Protein AF-A0A7K3M7K9-F1 (afdb_monomer_lite)

Organism: NCBI:txid2650750

Structure (mmCIF, N/CA/C/O backbone):
data_AF-A0A7K3M7K9-F1
#
_entry.id   AF-A0A7K3M7K9-F1
#
loop_
_atom_site.group_PDB
_atom_site.id
_atom_site.type_symbol
_atom_site.label_atom_id
_atom_site.label_alt_id
_atom_site.label_comp_id
_atom_site.label_asym_id
_atom_site.label_entity_id
_atom_site.label_seq_id
_atom_site.pdbx_PDB_ins_code
_atom_site.Cartn_x
_atom_site.Cartn_y
_atom_site.Cartn_z
_atom_site.occupancy
_atom_site.B_iso_or_equiv
_atom_site.auth_seq_id
_atom_site.auth_comp_id
_atom_site.auth_asym_id
_atom_site.auth_atom_id
_atom_site.pdbx_PDB_model_num
ATOM 1 N N . MET A 1 1 ? -50.059 60.695 2.319 1.00 33.22 1 MET A N 1
ATOM 2 C CA . MET A 1 1 ? -50.051 61.618 1.165 1.00 33.22 1 MET A CA 1
ATOM 3 C C . MET A 1 1 ? -48.778 62.444 1.225 1.00 33.22 1 MET A C 1
ATOM 5 O O . MET A 1 1 ? -48.602 63.092 2.243 1.00 33.22 1 MET A O 1
ATOM 9 N N . GLY A 1 2 ? -47.958 62.393 0.164 1.00 31.19 2 GLY A N 1
ATOM 10 C CA . GLY A 1 2 ? -46.816 63.287 -0.133 1.00 31.19 2 GLY A CA 1
ATOM 11 C C . GLY A 1 2 ? -45.607 63.108 0.792 1.00 31.19 2 GLY A C 1
ATOM 12 O O . GLY A 1 2 ? -45.759 63.182 1.998 1.00 31.19 2 GLY A O 1
ATOM 13 N N . GLY A 1 3 ? -44.385 62.816 0.348 1.00 27.78 3 GLY A N 1
ATOM 14 C CA . GLY A 1 3 ? -43.621 63.329 -0.803 1.00 27.78 3 GLY A CA 1
ATOM 15 C C . GLY A 1 3 ? -42.294 63.850 -0.210 1.00 27.78 3 GLY A C 1
ATOM 16 O O . GLY A 1 3 ? -42.313 64.384 0.889 1.00 27.78 3 GLY A O 1
ATOM 17 N N . GLY A 1 4 ? -41.100 63.711 -0.772 1.00 26.94 4 GLY A N 1
ATOM 18 C CA . GLY A 1 4 ? -40.644 63.202 -2.050 1.00 26.94 4 GLY A CA 1
ATOM 19 C C . GLY A 1 4 ? -39.125 62.971 -1.980 1.00 26.94 4 GLY A C 1
ATOM 20 O O . GLY A 1 4 ? -38.441 63.438 -1.068 1.00 26.94 4 GLY A O 1
ATOM 21 N N . GLU A 1 5 ? -38.642 62.203 -2.947 1.00 30.62 5 GLU A N 1
ATOM 22 C CA . GLU A 1 5 ? -37.258 61.787 -3.161 1.00 30.62 5 GLU A CA 1
ATOM 23 C C . GLU A 1 5 ? -36.366 62.904 -3.720 1.00 30.62 5 GLU A C 1
ATOM 25 O O . GLU A 1 5 ? -36.845 63.809 -4.403 1.00 30.62 5 GLU A O 1
ATOM 30 N N . SER A 1 6 ? -35.048 62.750 -3.539 1.00 31.03 6 SER A N 1
ATOM 31 C CA . SER A 1 6 ? -33.987 63.015 -4.536 1.00 31.03 6 SER A CA 1
ATOM 32 C C . SER A 1 6 ? -32.632 62.997 -3.817 1.00 31.03 6 SER A C 1
ATOM 34 O O . SER A 1 6 ? -32.504 63.628 -2.778 1.00 31.03 6 SER A O 1
ATOM 36 N N . ARG A 1 7 ? -31.526 62.408 -4.275 1.00 28.69 7 ARG A N 1
ATOM 37 C CA . ARG A 1 7 ? -31.098 61.625 -5.449 1.00 28.69 7 ARG A CA 1
ATOM 38 C C . ARG A 1 7 ? -29.663 61.213 -5.091 1.00 28.69 7 ARG A C 1
ATOM 40 O O . ARG A 1 7 ? -28.932 62.081 -4.636 1.00 28.69 7 ARG A O 1
ATOM 47 N N . PHE A 1 8 ? -29.201 60.009 -5.420 1.00 26.95 8 PHE A N 1
ATOM 48 C CA . PHE A 1 8 ? -27.857 59.866 -5.997 1.00 26.95 8 PHE A CA 1
ATOM 49 C C . PHE A 1 8 ? -27.807 58.658 -6.941 1.00 26.95 8 PHE A C 1
ATOM 51 O O . PHE A 1 8 ? -28.402 57.616 -6.696 1.00 26.95 8 PHE A O 1
ATOM 58 N N . ARG A 1 9 ? -27.186 58.922 -8.091 1.00 28.72 9 ARG A N 1
ATOM 59 C CA . ARG A 1 9 ? -27.244 58.233 -9.386 1.00 28.72 9 ARG A CA 1
ATOM 60 C C . ARG A 1 9 ? -26.757 56.782 -9.371 1.00 28.72 9 ARG A C 1
ATOM 62 O O . ARG A 1 9 ? -25.693 56.497 -8.835 1.00 28.72 9 ARG A O 1
ATOM 69 N 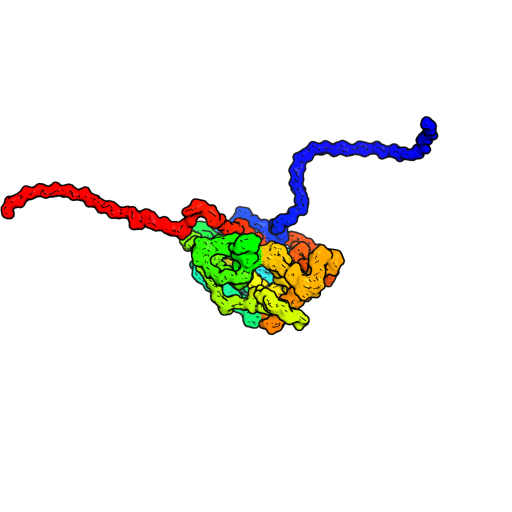N . GLY A 1 10 ? -27.462 55.938 -10.124 1.00 23.67 10 GLY A N 1
ATOM 70 C CA . GLY A 1 10 ? -26.898 54.742 -10.741 1.00 23.67 10 GLY A CA 1
ATOM 71 C C . GLY A 1 10 ? -26.361 55.027 -12.149 1.00 23.67 10 GLY A C 1
ATOM 72 O O . GLY A 1 10 ? -26.812 55.955 -12.822 1.00 23.67 10 GLY A O 1
ATOM 73 N N . PHE A 1 11 ? -25.428 54.187 -12.587 1.00 25.59 11 PHE A N 1
ATOM 74 C CA . PHE A 1 11 ? -25.178 53.881 -13.991 1.00 25.59 11 PHE A CA 1
ATOM 75 C C . PHE A 1 11 ? -25.270 52.360 -14.135 1.00 25.59 11 PHE A C 1
ATOM 77 O O . PHE A 1 11 ? -24.523 51.625 -13.494 1.00 25.59 11 PHE A O 1
ATOM 84 N N . TYR A 1 12 ? -26.233 51.914 -14.937 1.00 26.95 12 TYR A N 1
ATOM 85 C CA . TYR A 1 12 ? -26.331 50.556 -15.459 1.00 26.95 12 TYR A CA 1
ATOM 86 C C . TYR A 1 12 ? -25.463 50.450 -16.717 1.00 26.95 12 TYR A C 1
ATOM 88 O O . TYR A 1 12 ? -25.502 51.347 -17.560 1.00 26.95 12 TYR A O 1
ATOM 96 N N . SER A 1 13 ? -24.777 49.323 -16.892 1.00 28.20 13 SER A N 1
ATOM 97 C CA . SER A 1 13 ? -24.526 48.773 -18.224 1.00 28.20 13 SER A CA 1
ATOM 98 C C . SER A 1 13 ? -24.641 47.252 -18.188 1.00 28.20 13 SER A C 1
ATOM 100 O O . SER A 1 13 ? -23.928 46.582 -17.444 1.00 28.20 13 SER A O 1
ATOM 102 N N . ASP A 1 14 ? -25.588 46.779 -18.991 1.00 29.61 14 ASP A N 1
ATOM 103 C CA . ASP A 1 14 ? -25.846 45.432 -19.490 1.00 29.61 14 ASP A CA 1
ATOM 104 C C . ASP A 1 14 ? -24.739 44.378 -19.367 1.00 29.61 14 ASP A C 1
ATOM 106 O O . ASP A 1 14 ? -23.601 44.572 -19.791 1.00 29.61 14 ASP A O 1
ATOM 110 N N . SER A 1 15 ? -25.151 43.175 -18.963 1.00 26.31 15 SER A N 1
ATOM 111 C CA . SER A 1 15 ? -24.626 41.927 -19.524 1.00 26.31 15 SER A CA 1
ATOM 112 C C . SER A 1 15 ? -25.684 40.833 -19.410 1.00 26.31 15 SER A C 1
ATOM 114 O O . SER A 1 15 ? -25.839 40.162 -18.391 1.00 26.3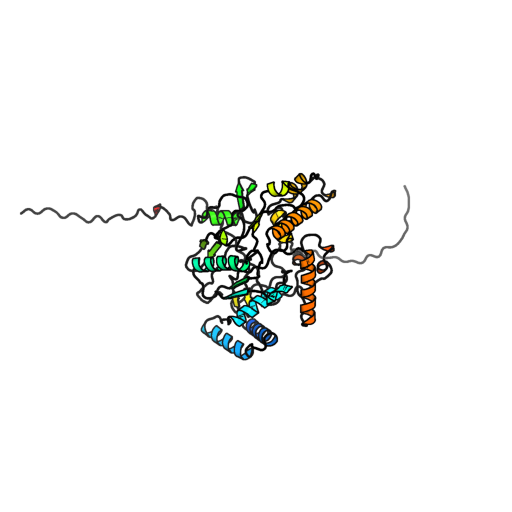1 15 SER A O 1
ATOM 116 N N . THR A 1 16 ? -26.440 40.678 -20.491 1.00 28.81 16 THR A N 1
ATOM 117 C CA . THR A 1 16 ? -27.324 39.551 -20.777 1.00 28.81 16 THR A CA 1
ATOM 118 C C . THR A 1 16 ? -26.489 38.287 -21.001 1.00 28.81 16 THR A C 1
ATOM 120 O O . THR A 1 16 ? -25.979 38.038 -22.091 1.00 28.81 16 THR A O 1
ATOM 123 N N . PHE A 1 17 ? -26.358 37.443 -19.975 1.00 26.19 17 PHE A N 1
ATOM 124 C CA . PHE A 1 17 ? -25.864 36.080 -20.169 1.00 26.19 17 PHE A CA 1
ATOM 125 C C . PHE A 1 17 ? -27.005 35.180 -20.639 1.00 26.19 17 PHE A C 1
ATOM 127 O O . PHE A 1 17 ? -27.919 34.823 -19.898 1.00 26.19 17 PHE A O 1
ATOM 134 N N . THR A 1 18 ? -26.929 34.831 -21.918 1.00 26.50 18 THR A N 1
ATOM 135 C CA . THR A 1 18 ? -27.757 33.820 -22.571 1.00 26.50 18 THR A CA 1
ATOM 136 C C . THR A 1 18 ? -27.568 32.481 -21.855 1.00 26.50 18 THR A C 1
ATOM 138 O O . THR A 1 18 ? -26.456 31.954 -21.797 1.00 26.50 18 THR A O 1
ATOM 141 N N . VAL A 1 19 ? -28.653 31.914 -21.323 1.00 30.31 19 VAL A N 1
ATOM 142 C CA . VAL A 1 19 ? -28.679 30.565 -20.742 1.00 30.31 19 VAL A CA 1
ATOM 143 C C . VAL A 1 19 ? -28.539 29.554 -21.879 1.00 30.31 19 VAL A C 1
ATOM 145 O O . VAL A 1 19 ? -29.519 29.108 -22.472 1.00 30.31 19 VAL A O 1
ATOM 148 N N . ARG A 1 20 ? -27.297 29.199 -22.210 1.00 26.44 20 ARG A N 1
ATOM 149 C CA . ARG A 1 20 ? -26.997 27.988 -22.972 1.00 26.44 20 ARG A CA 1
ATOM 150 C C . ARG A 1 20 ? -26.819 26.874 -21.950 1.00 26.44 20 ARG A C 1
ATOM 152 O O . ARG A 1 20 ? -25.911 26.933 -21.126 1.00 26.44 20 ARG A O 1
ATOM 159 N N . ALA A 1 21 ? -27.718 25.896 -21.974 1.00 33.41 21 ALA A N 1
ATOM 160 C CA . ALA A 1 21 ? -27.647 24.702 -21.146 1.00 33.41 21 ALA A CA 1
ATOM 161 C C . ALA A 1 21 ? -26.372 23.905 -21.477 1.00 33.41 21 ALA A C 1
ATOM 163 O O . ALA A 1 21 ? -26.372 23.026 -22.334 1.00 33.41 21 ALA A O 1
ATOM 164 N N . LEU A 1 22 ? -25.273 24.237 -20.805 1.00 28.69 22 LEU A N 1
ATOM 165 C CA . LEU A 1 22 ? -24.123 23.362 -20.646 1.00 28.69 22 LEU A CA 1
ATOM 166 C C . LEU A 1 22 ? -24.414 22.503 -19.418 1.00 28.69 22 LEU A C 1
ATOM 168 O O . LEU A 1 22 ? -24.545 23.013 -18.303 1.00 28.69 22 LEU A O 1
ATOM 172 N N . ARG A 1 23 ? -24.570 21.193 -19.635 1.00 28.64 23 ARG A N 1
ATOM 173 C CA . ARG A 1 23 ? -24.476 20.213 -18.552 1.00 28.64 23 ARG A CA 1
ATOM 174 C C . ARG A 1 23 ? -23.175 20.498 -17.797 1.00 28.64 23 ARG A C 1
ATOM 176 O O . ARG A 1 23 ? -22.108 20.535 -18.399 1.00 28.64 23 ARG A O 1
ATOM 183 N N . ARG A 1 24 ? -23.317 20.765 -16.499 1.00 34.78 24 ARG A N 1
ATOM 184 C CA . ARG A 1 24 ? -22.232 20.988 -15.543 1.00 34.78 24 ARG A CA 1
ATOM 185 C C . ARG A 1 24 ? -21.236 19.830 -15.593 1.00 34.78 24 ARG A C 1
ATOM 187 O O . ARG A 1 24 ? -21.615 18.713 -15.258 1.00 34.78 24 ARG A O 1
ATOM 194 N N . GLU A 1 25 ? -19.975 20.129 -15.862 1.00 31.09 25 GLU A N 1
ATOM 195 C CA . GLU A 1 25 ? -18.867 19.421 -15.224 1.00 31.09 25 GLU A CA 1
ATOM 196 C C . GLU A 1 25 ? -18.316 20.359 -14.150 1.00 31.09 25 GLU A C 1
ATOM 198 O O . GLU A 1 25 ? -17.758 21.418 -14.435 1.00 31.09 25 GLU A O 1
ATOM 203 N N . SER A 1 26 ? -18.591 20.026 -12.889 1.00 28.91 26 SER A N 1
ATOM 204 C CA . SER A 1 26 ? -17.973 20.694 -11.746 1.00 28.91 26 SER A CA 1
ATOM 205 C C . SER A 1 26 ? -16.488 20.303 -11.699 1.00 28.91 26 SER A C 1
ATOM 207 O O . SER A 1 26 ? -16.198 19.112 -11.759 1.00 28.91 26 SER A O 1
ATOM 209 N N . PRO A 1 27 ? -15.537 21.237 -11.509 1.00 29.33 27 PRO A N 1
ATOM 210 C CA . PRO A 1 27 ? -14.103 20.912 -11.442 1.00 29.33 27 PRO A CA 1
ATOM 211 C C . PRO A 1 27 ? -13.691 20.163 -10.155 1.00 29.33 27 PRO A C 1
ATOM 213 O O . PRO A 1 27 ? -12.550 19.715 -10.012 1.00 29.33 27 PRO A O 1
ATOM 216 N N . VAL A 1 28 ? -14.627 19.973 -9.223 1.00 27.98 28 VAL A N 1
ATOM 217 C CA . VAL A 1 28 ? -14.434 19.218 -7.984 1.00 27.98 28 VAL A CA 1
ATOM 218 C C . VAL A 1 28 ? -15.341 17.993 -8.025 1.00 27.98 28 VAL A C 1
ATOM 220 O O . VAL A 1 28 ? -16.548 18.097 -7.814 1.00 27.98 28 VAL A O 1
ATOM 223 N N . THR A 1 29 ? -14.756 16.837 -8.323 1.00 30.33 29 THR A N 1
ATOM 224 C CA . THR A 1 29 ? -15.387 15.536 -8.103 1.00 30.33 29 THR A CA 1
ATOM 225 C C . THR A 1 29 ? -14.831 14.997 -6.790 1.00 30.33 29 THR A C 1
ATOM 227 O O . THR A 1 29 ? -13.642 14.724 -6.657 1.00 30.33 29 THR A O 1
ATOM 230 N N . THR A 1 30 ? -15.687 14.901 -5.778 1.00 32.59 30 THR A N 1
ATOM 231 C CA . THR A 1 30 ? -15.420 14.217 -4.503 1.00 32.59 30 THR A CA 1
ATOM 232 C C . THR A 1 30 ? -15.566 12.696 -4.639 1.00 32.59 30 THR A C 1
ATOM 234 O O . THR A 1 30 ? -15.807 12.013 -3.654 1.00 32.59 30 THR A O 1
ATOM 237 N N . ASP A 1 31 ? -15.473 12.149 -5.853 1.00 37.44 31 ASP A N 1
ATOM 238 C CA . ASP A 1 31 ? -15.722 10.732 -6.134 1.00 37.44 31 ASP A CA 1
ATOM 239 C C . ASP A 1 31 ? -14.506 9.832 -5.872 1.00 37.44 31 ASP A C 1
ATOM 241 O O . ASP A 1 31 ? -14.597 8.621 -6.052 1.00 37.44 31 ASP A O 1
ATOM 245 N N . GLY A 1 32 ? -13.362 10.393 -5.457 1.00 38.69 32 GLY A N 1
ATOM 246 C CA . GLY A 1 32 ? -12.169 9.615 -5.106 1.00 38.69 32 GLY A CA 1
ATOM 247 C C . GLY A 1 32 ? -11.562 8.831 -6.276 1.00 38.69 32 GLY A C 1
ATOM 248 O O . GLY A 1 32 ? -10.620 8.059 -6.080 1.00 38.69 32 GLY A O 1
ATOM 249 N N . ARG A 1 33 ? -12.048 9.029 -7.508 1.00 44.28 33 ARG A N 1
ATOM 250 C CA . ARG A 1 33 ? -11.555 8.321 -8.688 1.00 44.28 33 ARG A CA 1
ATOM 251 C C . ARG A 1 33 ? -10.265 8.988 -9.181 1.00 44.28 33 ARG A C 1
ATOM 253 O O . ARG A 1 33 ? -10.260 9.925 -9.966 1.00 44.28 33 ARG A O 1
ATOM 260 N N . GLN A 1 34 ? -9.149 8.471 -8.667 1.00 53.44 34 GLN A N 1
ATOM 261 C CA . GLN A 1 34 ? -7.862 8.348 -9.369 1.00 53.44 34 GLN A CA 1
ATOM 262 C C . GLN A 1 34 ? -7.105 9.624 -9.812 1.00 53.44 34 GLN A C 1
ATOM 264 O O . GLN A 1 34 ? -6.202 9.514 -10.636 1.00 53.44 34 GLN A O 1
ATOM 269 N N . ARG A 1 35 ? -7.350 10.821 -9.246 1.00 55.44 35 ARG A N 1
ATOM 270 C CA . ARG A 1 35 ? -6.376 11.942 -9.391 1.00 55.44 35 ARG A CA 1
ATOM 271 C C . ARG A 1 35 ? -4.991 11.511 -8.874 1.00 55.44 35 ARG A C 1
ATOM 273 O O . ARG A 1 35 ? -4.917 10.556 -8.117 1.00 55.44 35 ARG A O 1
ATOM 280 N N . GLY A 1 36 ? -3.885 12.112 -9.299 1.00 62.81 36 GLY A N 1
ATOM 281 C CA . GLY A 1 36 ? -2.571 11.778 -8.718 1.00 62.81 36 GLY A CA 1
ATOM 282 C C . GLY A 1 36 ? -2.023 10.362 -9.001 1.00 62.81 36 GLY A C 1
ATOM 283 O O . GLY A 1 36 ? -1.044 9.961 -8.368 1.00 62.81 36 GLY A O 1
ATOM 284 N N . LEU A 1 37 ? -2.606 9.611 -9.943 1.00 76.50 37 LEU A N 1
ATOM 285 C CA . LEU A 1 37 ? -2.066 8.353 -10.473 1.00 76.50 37 LEU A CA 1
ATOM 286 C C . LEU A 1 37 ? -1.952 8.430 -12.006 1.00 76.50 37 LEU A C 1
ATOM 288 O O . LEU A 1 37 ? -2.839 9.022 -12.624 1.00 76.50 37 LEU A O 1
ATOM 292 N N . PRO A 1 38 ? -0.901 7.857 -12.634 1.00 77.75 38 PRO A N 1
ATOM 293 C CA . PRO A 1 38 ? -0.735 7.865 -14.088 1.00 77.75 38 PRO A CA 1
ATOM 294 C C . PRO A 1 38 ? -1.953 7.290 -14.813 1.00 77.75 38 PRO A C 1
ATOM 296 O O . PRO A 1 38 ? -2.536 6.301 -14.370 1.00 77.75 38 PRO A O 1
ATOM 299 N N . VAL A 1 39 ? -2.314 7.889 -15.948 1.00 77.69 39 VAL A N 1
ATOM 300 C CA . VAL A 1 39 ? -3.408 7.387 -16.788 1.00 77.69 39 VAL A CA 1
ATOM 301 C C . VAL A 1 39 ? -3.049 5.977 -17.279 1.00 77.69 39 VAL A C 1
ATOM 303 O O . VAL A 1 39 ? -1.901 5.757 -17.681 1.00 77.69 39 VAL A O 1
ATOM 306 N N . PRO A 1 40 ? -3.984 5.007 -17.233 1.00 75.94 40 PRO A N 1
ATOM 307 C CA . PRO A 1 40 ? -3.761 3.700 -17.832 1.00 75.94 40 PRO A CA 1
ATOM 308 C C . PRO A 1 40 ? -3.353 3.837 -19.307 1.00 75.94 40 PRO A C 1
ATOM 310 O O . PRO A 1 40 ? -3.908 4.675 -20.013 1.00 75.94 40 PRO A O 1
ATOM 313 N N . PRO A 1 41 ? -2.387 3.043 -19.783 1.00 76.38 41 PRO A N 1
ATOM 314 C CA . PRO A 1 41 ? -1.873 3.178 -21.138 1.00 76.38 41 PRO A CA 1
ATOM 315 C C . PRO A 1 41 ? -2.891 2.700 -22.181 1.00 76.38 41 PRO A C 1
ATOM 317 O O . PRO A 1 41 ? -3.576 1.698 -21.970 1.00 76.38 41 PRO A O 1
ATOM 320 N N . ASP A 1 42 ? -2.914 3.359 -23.341 1.00 72.50 42 ASP A N 1
ATOM 321 C CA . ASP A 1 42 ? -3.745 2.949 -24.484 1.00 72.50 42 ASP A CA 1
ATOM 322 C C . ASP A 1 42 ? -3.206 1.687 -25.179 1.00 72.50 42 ASP A C 1
ATOM 324 O O . ASP A 1 42 ? -3.949 0.961 -25.841 1.00 72.50 42 ASP A O 1
ATOM 328 N N . GLN A 1 43 ? -1.901 1.420 -25.037 1.00 79.81 43 GLN A N 1
ATOM 329 C CA . GLN A 1 43 ? -1.210 0.297 -25.669 1.00 79.81 43 GLN A CA 1
ATOM 330 C C . GLN A 1 43 ? -0.545 -0.621 -24.627 1.00 79.81 43 GLN A C 1
ATOM 332 O O . GLN A 1 43 ? 0.001 -0.134 -23.633 1.00 79.81 43 GLN A O 1
ATOM 337 N N . PRO A 1 44 ? -0.520 -1.952 -24.853 1.00 82.81 44 PRO A N 1
ATOM 338 C CA . PRO A 1 44 ? 0.157 -2.895 -23.958 1.00 82.81 44 PRO A CA 1
ATOM 339 C C . PRO A 1 44 ? 1.667 -2.651 -23.810 1.00 82.81 44 PRO A C 1
ATOM 341 O O . PRO A 1 44 ? 2.233 -2.942 -22.756 1.00 82.81 44 PRO A O 1
ATOM 344 N N . VAL A 1 45 ? 2.305 -2.139 -24.869 1.00 92.75 45 VAL A N 1
ATOM 345 C CA . VAL A 1 45 ? 3.733 -1.804 -24.944 1.00 92.75 45 VAL A CA 1
ATOM 346 C C . VAL A 1 45 ? 3.877 -0.418 -25.564 1.00 92.75 45 VAL A C 1
ATOM 348 O O . VAL A 1 45 ? 3.232 -0.140 -26.569 1.00 92.75 45 VAL A O 1
ATOM 351 N N . ASP A 1 46 ? 4.738 0.420 -24.989 1.00 95.38 46 ASP A N 1
ATOM 352 C CA . ASP A 1 46 ? 5.071 1.757 -25.495 1.00 95.38 46 ASP A CA 1
ATOM 353 C C . ASP A 1 46 ? 6.596 1.894 -25.651 1.00 95.38 46 ASP A C 1
ATOM 355 O O . ASP A 1 46 ? 7.344 1.821 -24.674 1.00 95.38 46 ASP A O 1
ATOM 359 N N . LEU A 1 47 ? 7.069 2.025 -26.893 1.00 96.25 47 LEU A N 1
ATOM 360 C CA . LEU A 1 47 ? 8.502 2.086 -27.197 1.00 96.25 47 LEU A CA 1
ATOM 361 C C . LEU A 1 47 ? 9.110 3.474 -26.953 1.00 96.25 47 LEU A C 1
ATOM 363 O O . LEU A 1 47 ? 10.308 3.546 -26.673 1.00 96.25 47 LEU A O 1
ATOM 367 N N . ASP A 1 48 ? 8.308 4.540 -26.982 1.00 95.69 48 ASP A N 1
ATOM 368 C CA . ASP A 1 48 ? 8.769 5.892 -26.647 1.00 95.69 48 ASP A CA 1
ATOM 369 C C . ASP A 1 48 ? 9.003 5.987 -25.130 1.00 95.69 48 ASP A C 1
ATOM 371 O O . ASP A 1 48 ? 10.013 6.523 -24.662 1.00 95.69 48 ASP A O 1
ATOM 375 N N . GLU A 1 49 ? 8.127 5.361 -24.336 1.00 96.44 49 GLU A N 1
ATOM 376 C CA . GLU A 1 49 ? 8.351 5.203 -22.896 1.00 96.44 49 GLU A CA 1
ATOM 377 C C . GLU A 1 49 ? 9.570 4.316 -22.597 1.00 96.44 49 GLU A C 1
ATOM 379 O O . GLU A 1 49 ? 10.321 4.594 -21.657 1.00 96.44 49 GLU A O 1
ATOM 384 N N . ALA A 1 50 ? 9.800 3.264 -23.391 1.00 97.75 50 ALA A N 1
ATOM 385 C CA . ALA A 1 50 ? 10.992 2.429 -23.258 1.00 97.75 50 ALA A CA 1
ATOM 386 C C . ALA A 1 50 ? 12.277 3.241 -23.496 1.00 97.75 50 ALA A C 1
ATOM 388 O O . ALA A 1 50 ? 13.225 3.130 -22.715 1.00 97.75 50 ALA A O 1
ATOM 389 N N . GLU A 1 51 ? 12.302 4.094 -24.525 1.00 98.06 51 GLU A N 1
ATOM 390 C CA . GLU A 1 51 ? 13.420 5.004 -24.790 1.00 98.06 51 GLU A CA 1
ATOM 391 C C . GLU A 1 51 ? 13.679 5.935 -23.600 1.00 98.06 51 GLU A C 1
ATOM 393 O O . GLU A 1 51 ? 14.797 5.964 -23.072 1.00 98.06 51 GLU A O 1
ATOM 398 N N . ALA A 1 52 ? 12.643 6.638 -23.131 1.00 97.88 52 ALA A N 1
ATOM 399 C CA . ALA A 1 52 ? 12.747 7.551 -21.995 1.00 97.88 52 ALA A CA 1
ATOM 400 C C . ALA A 1 52 ? 13.242 6.832 -20.727 1.00 97.88 52 ALA A C 1
ATOM 402 O O . ALA A 1 52 ? 14.095 7.345 -19.998 1.00 97.88 52 ALA A O 1
ATOM 403 N N . PHE A 1 53 ? 12.760 5.612 -20.482 1.00 98.44 53 PHE A N 1
ATOM 404 C CA . PHE A 1 53 ? 13.187 4.788 -19.357 1.00 98.44 53 PHE A CA 1
ATOM 405 C C . PHE A 1 53 ? 14.661 4.371 -19.449 1.00 98.44 53 PHE A C 1
ATOM 407 O O . PHE A 1 53 ? 15.388 4.471 -18.456 1.00 98.44 53 PHE A O 1
ATOM 414 N N . PHE A 1 54 ? 15.132 3.921 -20.616 1.00 98.50 54 PHE A N 1
ATOM 415 C CA . PHE A 1 54 ? 16.534 3.532 -20.780 1.00 98.50 54 PHE A CA 1
ATOM 416 C C . PHE A 1 54 ? 17.474 4.734 -20.663 1.00 98.50 54 PHE A C 1
ATOM 418 O O . PHE A 1 54 ? 18.524 4.611 -20.030 1.00 98.50 54 PHE A O 1
ATOM 425 N N . GLN A 1 55 ? 17.089 5.899 -21.191 1.00 98.12 55 GLN A N 1
ATOM 426 C CA . GLN A 1 55 ? 17.841 7.144 -21.009 1.00 98.12 55 GLN A CA 1
ATOM 427 C C . GLN A 1 55 ? 17.899 7.558 -19.532 1.00 98.12 55 GLN A C 1
ATOM 429 O O . GLN A 1 55 ? 18.979 7.860 -19.023 1.00 98.12 55 GLN A O 1
ATOM 434 N N . LEU A 1 56 ? 16.767 7.503 -18.818 1.00 97.69 56 LEU A N 1
ATOM 435 C CA . LEU A 1 56 ? 16.711 7.776 -17.380 1.00 97.69 56 LEU A CA 1
ATOM 436 C C . LEU A 1 56 ? 17.641 6.843 -16.597 1.00 97.69 56 LEU A C 1
ATOM 438 O O . LEU A 1 56 ? 18.392 7.294 -15.730 1.00 97.69 56 LEU A O 1
ATOM 442 N N . ARG A 1 57 ? 17.619 5.544 -16.911 1.00 97.81 57 ARG A N 1
ATOM 443 C CA . ARG A 1 57 ? 18.502 4.570 -16.269 1.00 97.81 57 ARG A CA 1
ATOM 444 C C . ARG A 1 57 ? 19.970 4.878 -16.555 1.00 97.81 57 ARG A C 1
ATOM 446 O O . ARG A 1 57 ? 20.748 4.910 -15.612 1.00 97.81 57 ARG A O 1
ATOM 453 N N . ALA A 1 58 ? 20.344 5.142 -17.805 1.00 97.38 58 ALA A N 1
ATOM 454 C CA . ALA A 1 58 ? 21.723 5.479 -18.167 1.00 97.38 58 ALA A CA 1
ATOM 455 C C . ALA A 1 58 ? 22.230 6.756 -17.472 1.00 97.38 58 ALA A C 1
ATOM 457 O O . ALA A 1 58 ? 23.405 6.844 -17.121 1.00 97.38 58 ALA A O 1
ATOM 458 N N . ALA A 1 59 ? 21.344 7.725 -17.221 1.00 96.69 59 ALA A N 1
ATOM 459 C CA . ALA A 1 59 ? 21.682 8.945 -16.494 1.00 96.69 59 ALA A CA 1
ATOM 460 C C . ALA A 1 59 ? 21.901 8.724 -14.983 1.00 96.69 59 ALA A C 1
ATOM 462 O O . ALA A 1 59 ? 22.698 9.435 -14.370 1.00 96.69 59 ALA A O 1
ATOM 463 N N . GLU A 1 60 ? 21.199 7.765 -14.365 1.00 95.25 60 GLU A N 1
ATOM 464 C CA . GLU A 1 60 ? 21.262 7.508 -12.915 1.00 95.25 60 GLU A CA 1
ATOM 465 C C . GLU A 1 60 ? 22.135 6.294 -12.522 1.00 95.25 60 GLU A C 1
ATOM 467 O O . GLU A 1 60 ? 22.523 6.175 -11.357 1.00 95.25 60 GLU A O 1
ATOM 472 N N . ASP A 1 61 ? 22.463 5.411 -13.468 1.00 93.56 61 ASP A N 1
ATOM 473 C CA . ASP A 1 61 ? 23.266 4.196 -13.291 1.00 93.56 61 ASP A CA 1
ATOM 474 C C . ASP A 1 61 ? 24.379 4.134 -14.358 1.00 93.56 61 ASP A C 1
ATOM 476 O O . ASP A 1 61 ? 24.140 3.665 -15.472 1.00 93.56 61 ASP A O 1
ATOM 480 N N . PRO A 1 62 ? 25.621 4.545 -14.027 1.00 90.25 62 PRO A N 1
ATOM 481 C CA . PRO A 1 62 ? 26.752 4.513 -14.960 1.00 90.25 62 PRO A CA 1
ATOM 482 C C . PRO A 1 62 ? 27.134 3.113 -15.462 1.00 90.25 62 PRO A C 1
ATOM 484 O O . PRO A 1 62 ? 27.926 3.000 -16.393 1.00 90.25 62 PRO A O 1
ATOM 487 N N . SER A 1 63 ? 26.629 2.047 -14.829 1.00 92.75 63 SER A N 1
ATOM 488 C CA . SER A 1 63 ? 26.837 0.668 -15.282 1.00 92.75 63 SER A CA 1
ATOM 489 C C . SER A 1 63 ? 25.807 0.214 -16.322 1.00 92.75 63 SER A C 1
ATOM 491 O O . SER A 1 63 ? 25.926 -0.884 -16.874 1.00 92.75 63 SER A O 1
ATOM 493 N N . ALA A 1 64 ? 24.785 1.031 -16.592 1.00 94.88 64 ALA A N 1
ATOM 494 C CA . ALA A 1 64 ? 23.768 0.718 -17.576 1.00 94.88 64 ALA A CA 1
ATOM 495 C C . ALA A 1 64 ? 24.350 0.720 -19.005 1.00 94.88 64 ALA A C 1
ATOM 497 O O . ALA A 1 64 ? 25.243 1.510 -19.317 1.00 94.88 64 ALA A O 1
ATOM 498 N N . PRO A 1 65 ? 23.841 -0.150 -19.898 1.00 94.25 65 PRO A N 1
ATOM 499 C CA . PRO A 1 65 ? 24.189 -0.105 -21.313 1.00 94.25 65 PRO A CA 1
ATOM 500 C C . PRO A 1 65 ? 23.814 1.233 -21.959 1.00 94.25 65 PRO A C 1
ATOM 502 O O . PRO A 1 65 ? 22.939 1.945 -21.466 1.00 94.25 65 PRO A O 1
ATOM 505 N N . ASP A 1 66 ? 24.409 1.509 -23.122 1.00 97.31 66 ASP A N 1
ATOM 506 C CA . ASP A 1 66 ? 23.975 2.612 -23.981 1.00 97.31 66 ASP A CA 1
ATOM 507 C C . ASP A 1 66 ? 22.455 2.517 -24.260 1.00 97.31 66 ASP A C 1
ATOM 509 O O . ASP A 1 66 ? 21.979 1.461 -24.708 1.00 97.31 66 ASP A O 1
ATOM 513 N N . PRO A 1 67 ? 21.678 3.585 -23.988 1.00 97.69 67 PRO A N 1
ATOM 514 C CA . PRO A 1 67 ? 20.221 3.527 -24.032 1.00 97.69 67 PRO A CA 1
ATOM 515 C C . PRO A 1 67 ? 19.682 3.235 -25.435 1.00 97.69 67 PRO A C 1
ATOM 517 O O . PRO A 1 67 ? 18.720 2.480 -25.566 1.00 97.69 67 PRO A O 1
ATOM 520 N N . PHE A 1 68 ? 20.326 3.742 -26.490 1.00 97.62 68 PHE A N 1
ATOM 521 C CA . PHE A 1 68 ? 19.893 3.520 -27.874 1.00 97.62 68 PHE A CA 1
ATOM 522 C C . PHE A 1 68 ? 20.166 2.088 -28.338 1.00 97.62 68 PHE A C 1
ATOM 524 O O . PHE A 1 68 ? 19.332 1.462 -28.995 1.00 97.62 68 PHE A O 1
ATOM 531 N N . THR A 1 69 ? 21.302 1.521 -27.934 1.00 97.88 69 THR A N 1
ATOM 532 C CA . THR A 1 69 ? 21.622 0.109 -28.160 1.00 97.88 69 THR A CA 1
ATOM 533 C C . THR A 1 69 ? 20.611 -0.796 -27.457 1.00 97.88 69 THR A C 1
ATOM 5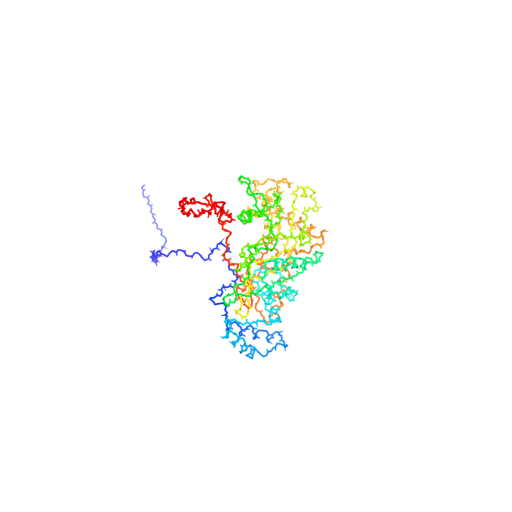35 O O . THR A 1 69 ? 20.127 -1.772 -28.045 1.00 97.88 69 THR A O 1
ATOM 538 N N . ARG A 1 70 ? 20.247 -0.466 -26.210 1.00 97.94 70 ARG A N 1
ATOM 539 C CA . ARG A 1 70 ? 19.246 -1.222 -25.449 1.00 97.94 70 ARG A CA 1
ATOM 540 C C . ARG A 1 70 ? 17.844 -1.102 -26.051 1.00 97.94 70 ARG A C 1
ATOM 542 O O . ARG A 1 70 ? 17.152 -2.123 -26.143 1.00 97.94 70 ARG A O 1
ATOM 549 N N . LEU A 1 71 ? 17.461 0.093 -26.502 1.00 98.44 71 LEU A N 1
ATOM 550 C CA . LEU A 1 71 ? 16.206 0.346 -27.207 1.00 98.44 71 LEU A CA 1
ATOM 551 C C . LEU A 1 71 ? 16.126 -0.472 -28.496 1.00 98.44 71 LEU A C 1
ATOM 553 O O . LEU A 1 71 ? 15.151 -1.185 -28.701 1.00 98.44 71 LEU A O 1
ATOM 557 N N . ALA A 1 72 ? 17.174 -0.472 -29.323 1.00 98.38 72 ALA A N 1
ATOM 558 C CA . ALA A 1 72 ? 17.202 -1.266 -30.550 1.00 98.38 72 ALA A CA 1
ATOM 559 C C . ALA A 1 72 ? 16.994 -2.769 -30.279 1.00 98.38 72 ALA A C 1
ATOM 561 O O . ALA A 1 72 ? 16.355 -3.460 -31.072 1.00 98.38 72 ALA A O 1
ATOM 562 N N . ALA A 1 73 ? 17.509 -3.288 -29.157 1.00 98.19 73 ALA A N 1
ATOM 563 C CA . ALA A 1 73 ? 17.236 -4.659 -28.729 1.00 98.19 73 ALA A CA 1
ATOM 564 C C . ALA A 1 73 ? 15.772 -4.867 -28.303 1.00 98.19 73 ALA A C 1
ATOM 566 O O . ALA A 1 73 ? 15.175 -5.864 -28.701 1.00 98.19 73 ALA A O 1
ATOM 567 N N . ALA A 1 74 ? 15.187 -3.924 -27.556 1.00 98.06 74 ALA A N 1
ATOM 568 C CA . ALA A 1 74 ? 13.777 -3.968 -27.165 1.00 98.06 74 ALA A CA 1
ATOM 569 C C . ALA A 1 74 ? 12.839 -3.920 -28.383 1.00 98.06 74 ALA A C 1
ATOM 571 O O . ALA A 1 74 ? 11.907 -4.713 -28.465 1.00 98.06 74 ALA A O 1
ATOM 572 N N . VAL A 1 75 ? 13.126 -3.060 -29.365 1.00 98.31 75 VAL A N 1
ATOM 573 C CA . VAL A 1 75 ? 12.361 -2.951 -30.617 1.00 98.31 75 VAL A CA 1
ATOM 574 C C . VAL A 1 75 ? 12.390 -4.265 -31.397 1.00 98.31 75 VAL A C 1
ATOM 576 O O . VAL A 1 75 ? 11.347 -4.730 -31.846 1.00 98.31 75 VAL A O 1
ATOM 579 N N . ARG A 1 76 ? 13.565 -4.899 -31.540 1.00 98.25 76 ARG A N 1
ATOM 580 C CA . ARG A 1 76 ? 13.665 -6.210 -32.209 1.00 98.25 76 ARG A CA 1
ATOM 581 C C . ARG A 1 76 ? 12.822 -7.268 -31.503 1.00 98.25 76 ARG A C 1
ATOM 583 O O . ARG A 1 76 ? 12.021 -7.934 -32.146 1.00 98.25 76 ARG A O 1
ATOM 590 N N . GLU A 1 77 ? 12.962 -7.370 -30.185 1.00 97.50 77 GLU A N 1
ATOM 591 C CA . GLU A 1 77 ? 12.223 -8.338 -29.374 1.00 97.50 77 GLU A CA 1
ATOM 592 C C . GLU A 1 77 ? 10.701 -8.103 -29.439 1.00 97.50 77 GLU A C 1
ATOM 594 O O . GLU A 1 77 ? 9.931 -9.052 -29.595 1.00 97.50 77 GLU A O 1
ATOM 599 N N . HIS A 1 78 ? 10.268 -6.840 -29.391 1.00 96.62 78 HIS A N 1
ATOM 600 C CA . HIS A 1 78 ? 8.868 -6.459 -29.551 1.00 96.62 78 HIS A CA 1
ATOM 601 C C . HIS A 1 78 ? 8.330 -6.809 -30.944 1.00 96.62 78 HIS A C 1
ATOM 603 O O . HIS A 1 78 ? 7.253 -7.386 -31.038 1.00 96.62 78 HIS A O 1
ATOM 609 N N . ASN A 1 79 ? 9.076 -6.543 -32.018 1.00 96.56 79 ASN A N 1
ATOM 610 C CA . ASN A 1 79 ? 8.647 -6.889 -33.378 1.00 96.56 79 ASN A CA 1
ATOM 611 C C . ASN A 1 79 ? 8.508 -8.407 -33.585 1.00 96.56 79 ASN A C 1
ATOM 613 O O . ASN A 1 79 ? 7.662 -8.847 -34.359 1.00 96.56 79 ASN A O 1
ATOM 617 N N . GLU A 1 80 ? 9.325 -9.209 -32.900 1.00 95.50 80 GLU A N 1
ATOM 618 C CA . GLU A 1 80 ? 9.288 -10.672 -32.991 1.00 95.50 80 GLU A CA 1
ATOM 619 C C . GLU A 1 80 ? 8.180 -11.300 -32.131 1.00 95.50 80 GLU A C 1
ATOM 621 O O . GLU A 1 80 ? 7.576 -12.292 -32.537 1.00 95.50 80 GLU A O 1
ATOM 626 N N . ARG A 1 81 ? 7.921 -10.756 -30.933 1.00 92.94 81 ARG A N 1
ATOM 627 C CA . ARG A 1 81 ? 7.075 -11.408 -29.911 1.00 92.94 81 ARG A CA 1
ATOM 628 C C . ARG A 1 81 ? 5.860 -10.595 -29.461 1.00 92.94 81 ARG A C 1
ATOM 630 O O . ARG A 1 81 ? 5.074 -11.084 -28.655 1.00 92.94 81 ARG A O 1
ATOM 637 N N . GLY A 1 82 ? 5.731 -9.351 -29.910 1.00 92.25 82 GLY A N 1
ATOM 638 C CA . GLY A 1 82 ? 4.719 -8.381 -29.477 1.00 92.25 82 GLY A CA 1
ATOM 639 C C . GLY A 1 82 ? 4.985 -7.729 -28.114 1.00 92.25 82 GLY A C 1
ATOM 640 O O . GLY A 1 82 ? 4.216 -6.877 -27.682 1.00 92.25 82 GLY A O 1
ATOM 641 N N . VAL A 1 83 ? 6.073 -8.083 -27.424 1.00 94.31 83 VAL A N 1
ATOM 642 C CA . VAL A 1 83 ? 6.489 -7.517 -26.128 1.00 94.31 83 VAL A CA 1
ATOM 643 C C . VAL A 1 83 ? 7.995 -7.687 -25.958 1.00 94.31 83 VAL A C 1
ATOM 645 O O . VAL A 1 83 ? 8.557 -8.648 -26.477 1.00 94.31 83 VAL A O 1
ATOM 648 N N . PHE A 1 84 ? 8.651 -6.779 -25.235 1.00 96.50 84 PHE A N 1
ATOM 649 C CA . PHE A 1 84 ? 10.062 -6.913 -24.872 1.00 96.50 84 PHE A CA 1
ATOM 650 C C . PHE A 1 84 ? 10.224 -7.218 -23.378 1.00 96.50 84 PHE A C 1
ATOM 652 O O . PHE A 1 84 ? 9.326 -6.974 -22.571 1.00 96.50 84 PHE A O 1
ATOM 659 N N . THR A 1 85 ? 11.375 -7.762 -22.993 1.00 96.44 85 THR A N 1
ATOM 660 C CA . THR A 1 85 ? 11.624 -8.202 -21.618 1.00 96.44 85 THR A CA 1
ATOM 661 C C . THR A 1 85 ? 12.625 -7.284 -20.935 1.00 96.44 85 THR A C 1
ATOM 663 O O . THR A 1 85 ? 13.757 -7.131 -21.394 1.00 96.44 85 THR A O 1
ATOM 666 N N . HIS A 1 86 ? 12.243 -6.710 -19.793 1.00 98.12 86 HIS A N 1
ATOM 667 C CA . HIS A 1 86 ? 13.195 -6.036 -18.910 1.00 98.12 86 HIS A CA 1
ATOM 668 C C . HIS A 1 86 ? 14.205 -7.034 -18.329 1.00 98.12 86 HIS A C 1
ATOM 670 O O . HIS A 1 86 ? 13.838 -8.140 -17.916 1.00 98.12 86 HIS A O 1
ATOM 676 N N . THR A 1 87 ? 15.469 -6.644 -18.213 1.00 97.81 87 THR A N 1
ATOM 677 C CA . THR A 1 87 ? 16.417 -7.371 -17.355 1.00 97.81 87 THR A CA 1
ATOM 678 C C . THR A 1 87 ? 15.997 -7.248 -15.886 1.00 97.81 87 THR A C 1
ATOM 680 O O . THR A 1 87 ? 15.229 -6.356 -15.525 1.00 97.81 87 THR A O 1
ATOM 683 N N . THR A 1 88 ? 16.491 -8.122 -15.004 1.00 97.56 88 THR A N 1
ATOM 684 C CA . THR A 1 88 ? 16.213 -7.985 -13.562 1.00 97.56 88 THR A CA 1
ATOM 685 C C . THR A 1 88 ? 16.707 -6.636 -13.030 1.00 97.56 88 THR A C 1
ATOM 687 O O . THR A 1 88 ? 15.967 -5.966 -12.323 1.00 97.56 88 THR A O 1
ATOM 690 N N . ALA A 1 89 ? 17.886 -6.165 -13.456 1.00 97.69 89 ALA A N 1
ATOM 691 C CA . ALA A 1 89 ? 18.408 -4.852 -13.066 1.00 97.69 89 ALA A CA 1
ATOM 692 C C . ALA A 1 89 ? 17.521 -3.683 -13.542 1.00 97.69 89 ALA A C 1
ATOM 694 O O . ALA A 1 89 ? 17.303 -2.726 -12.800 1.00 97.69 89 ALA A O 1
ATOM 695 N N . GLU A 1 90 ? 16.972 -3.765 -14.759 1.00 98.44 90 GLU A N 1
ATOM 696 C CA . GLU A 1 90 ? 15.993 -2.790 -15.257 1.00 98.44 90 GLU A CA 1
ATOM 697 C C . GLU A 1 90 ? 14.714 -2.808 -14.417 1.00 98.44 90 GLU A C 1
ATOM 699 O O . GLU A 1 90 ? 14.217 -1.752 -14.033 1.00 98.44 90 GLU A O 1
ATOM 704 N N . LEU A 1 91 ? 14.209 -3.994 -14.075 1.00 98.19 91 LEU A N 1
ATOM 705 C CA . LEU A 1 91 ? 13.001 -4.130 -13.269 1.00 98.19 91 LEU A CA 1
ATOM 706 C C . LEU A 1 91 ? 13.194 -3.594 -11.841 1.00 98.19 91 LEU A C 1
ATOM 708 O O . LEU A 1 91 ? 12.314 -2.918 -11.309 1.00 98.19 91 LEU A O 1
ATOM 712 N N . GLU A 1 92 ? 14.358 -3.845 -11.238 1.00 98.50 92 GLU A N 1
ATOM 713 C CA . GLU A 1 92 ? 14.726 -3.306 -9.928 1.00 98.50 92 GLU A CA 1
ATOM 714 C C . GLU A 1 92 ? 14.785 -1.778 -9.928 1.00 98.50 92 GLU A C 1
ATOM 716 O O . GLU A 1 92 ? 14.228 -1.129 -9.037 1.00 98.50 92 GLU A O 1
ATOM 721 N N . PHE A 1 93 ? 15.449 -1.201 -10.932 1.00 98.62 93 PHE A N 1
ATOM 722 C CA . PHE A 1 93 ? 15.521 0.244 -11.109 1.00 98.62 93 PHE A CA 1
ATOM 723 C C . PHE A 1 93 ? 14.123 0.839 -11.321 1.00 98.62 93 PHE A C 1
ATOM 725 O O . PHE A 1 93 ? 13.735 1.770 -10.614 1.00 98.62 93 PHE A O 1
ATOM 732 N N . GLY A 1 94 ? 13.334 0.249 -12.222 1.00 98.50 94 GLY A N 1
ATOM 733 C CA . GLY A 1 94 ? 11.982 0.692 -12.543 1.00 98.50 94 GLY A CA 1
ATOM 734 C C . GLY A 1 94 ? 11.039 0.685 -11.344 1.00 98.50 94 GLY A C 1
ATOM 735 O O . GLY A 1 94 ? 10.389 1.692 -11.082 1.00 98.50 94 GLY A O 1
ATOM 736 N N . ALA A 1 95 ? 11.009 -0.395 -10.560 1.00 98.69 95 ALA A N 1
ATOM 737 C CA . ALA A 1 95 ? 10.156 -0.484 -9.373 1.00 98.69 95 ALA A CA 1
ATOM 738 C C . ALA A 1 95 ? 10.538 0.540 -8.287 1.00 98.69 95 ALA A C 1
ATOM 740 O O . ALA A 1 95 ? 9.676 1.141 -7.644 1.00 98.69 95 ALA A O 1
ATOM 741 N N . ARG A 1 96 ? 11.841 0.782 -8.098 1.00 98.69 96 ARG A N 1
ATOM 742 C CA . ARG A 1 96 ? 12.351 1.793 -7.159 1.00 98.69 96 ARG A CA 1
ATOM 743 C C . ARG A 1 96 ? 11.971 3.210 -7.585 1.00 98.69 96 ARG A C 1
ATOM 745 O O . ARG A 1 96 ? 11.518 3.997 -6.754 1.00 98.69 96 ARG A O 1
ATOM 752 N N . VAL A 1 97 ? 12.126 3.527 -8.869 1.00 98.31 97 VAL A N 1
ATOM 753 C CA . VAL A 1 97 ? 11.719 4.825 -9.424 1.00 98.31 97 VAL A CA 1
ATOM 754 C C . VAL A 1 97 ? 10.196 4.982 -9.400 1.00 98.31 97 VAL A C 1
ATOM 756 O O . VAL A 1 97 ? 9.715 6.057 -9.061 1.00 98.31 97 VAL A O 1
ATOM 759 N N . ALA A 1 98 ? 9.428 3.915 -9.634 1.00 98.38 98 ALA A N 1
ATOM 760 C CA . ALA A 1 98 ? 7.972 3.944 -9.512 1.00 98.38 98 ALA A CA 1
ATOM 761 C C . ALA A 1 98 ? 7.508 4.344 -8.107 1.00 98.38 98 ALA A C 1
ATOM 763 O O . ALA A 1 98 ? 6.600 5.162 -7.967 1.00 98.38 98 ALA A O 1
ATOM 764 N N . TRP A 1 99 ? 8.173 3.848 -7.059 1.00 98.38 99 TRP A N 1
ATOM 765 C CA . TRP A 1 99 ? 7.894 4.303 -5.697 1.00 98.38 99 TRP A CA 1
ATOM 766 C C . TRP A 1 99 ? 8.327 5.761 -5.472 1.00 98.38 99 TRP A C 1
ATOM 768 O O . TRP A 1 99 ? 7.568 6.534 -4.889 1.00 98.38 99 TRP A O 1
ATOM 778 N N . ARG A 1 100 ? 9.489 6.189 -5.989 1.00 98.00 100 ARG A N 1
ATOM 779 C CA . ARG A 1 100 ? 9.909 7.608 -5.961 1.00 98.00 100 ARG A CA 1
ATOM 780 C C . ARG A 1 100 ? 8.859 8.535 -6.596 1.00 98.00 100 ARG A C 1
ATOM 782 O O . ARG A 1 100 ? 8.609 9.621 -6.074 1.00 98.00 100 ARG A O 1
ATOM 789 N N . ASN A 1 101 ? 8.227 8.086 -7.676 1.00 97.06 101 ASN A N 1
ATOM 790 C CA . ASN A 1 101 ? 7.233 8.833 -8.444 1.00 97.06 101 ASN A CA 1
ATOM 791 C C . ASN A 1 101 ? 5.798 8.713 -7.886 1.00 97.06 101 ASN A C 1
ATOM 793 O O . ASN A 1 101 ? 4.875 9.299 -8.443 1.00 97.06 101 ASN A O 1
ATOM 797 N N . ALA A 1 102 ? 5.573 7.966 -6.799 1.00 95.88 102 ALA A N 1
ATOM 798 C CA . ALA A 1 102 ? 4.234 7.733 -6.260 1.00 95.88 102 ALA A CA 1
ATOM 799 C C . ALA A 1 102 ? 3.675 8.982 -5.547 1.00 95.88 102 ALA A C 1
ATOM 801 O O . ALA A 1 102 ? 3.870 9.160 -4.343 1.00 95.88 102 ALA A O 1
ATOM 802 N N . ASN A 1 103 ? 2.945 9.835 -6.275 1.00 94.31 103 ASN A N 1
ATOM 803 C CA . ASN A 1 103 ? 2.441 11.133 -5.794 1.00 94.31 103 ASN A CA 1
ATOM 804 C C . ASN A 1 103 ? 1.567 11.058 -4.533 1.00 94.31 103 ASN A C 1
ATOM 806 O O . ASN A 1 103 ? 1.514 12.025 -3.776 1.00 94.31 103 ASN A O 1
ATOM 810 N N . ARG A 1 104 ? 0.923 9.915 -4.287 1.00 94.81 104 ARG A N 1
ATOM 811 C CA . ARG A 1 104 ? 0.074 9.659 -3.113 1.00 94.81 104 ARG A CA 1
ATOM 812 C C . ARG A 1 104 ? 0.816 9.073 -1.909 1.00 94.81 104 ARG A C 1
ATOM 814 O O . ARG A 1 104 ? 0.206 8.812 -0.880 1.00 94.81 104 ARG A O 1
ATOM 821 N N . CYS A 1 105 ? 2.120 8.820 -2.024 1.00 96.56 105 CYS A N 1
ATOM 822 C CA . CYS A 1 105 ? 2.906 8.183 -0.973 1.00 96.56 105 CYS A CA 1
ATOM 823 C C . CYS A 1 105 ? 3.716 9.223 -0.185 1.00 96.56 105 CYS A C 1
ATOM 825 O O . CYS A 1 105 ? 4.613 9.871 -0.729 1.00 96.56 105 CYS A O 1
ATOM 827 N N . ILE A 1 106 ? 3.447 9.345 1.117 1.00 97.19 106 ILE A N 1
ATOM 828 C CA . ILE A 1 106 ? 4.262 10.159 2.034 1.00 97.19 106 ILE A CA 1
ATOM 829 C C . ILE A 1 106 ? 5.616 9.483 2.352 1.00 97.19 106 ILE A C 1
ATOM 831 O O . ILE A 1 106 ? 6.640 10.146 2.486 1.00 97.19 106 ILE A O 1
ATOM 835 N N . GLY A 1 107 ? 5.674 8.147 2.349 1.00 96.19 107 GLY A N 1
ATOM 836 C CA . GLY A 1 107 ? 6.851 7.348 2.729 1.00 96.19 107 GLY A CA 1
ATOM 837 C C . GLY A 1 107 ? 7.986 7.257 1.700 1.00 96.19 107 GLY A C 1
ATOM 838 O O . GLY A 1 107 ? 8.734 6.278 1.683 1.00 96.19 107 GLY A O 1
ATOM 839 N N . ARG A 1 108 ? 8.132 8.236 0.800 1.00 96.44 108 ARG A N 1
ATOM 840 C CA . ARG A 1 108 ? 9.033 8.136 -0.365 1.00 96.44 108 ARG A CA 1
ATOM 841 C C . ARG A 1 108 ? 10.515 8.281 -0.058 1.00 96.44 108 ARG A C 1
ATOM 843 O O . ARG A 1 108 ? 11.338 7.893 -0.882 1.00 96.44 108 ARG A O 1
ATOM 850 N N . LEU A 1 109 ? 10.902 8.751 1.127 1.00 96.56 109 LEU A N 1
ATOM 851 C CA . LEU A 1 109 ? 12.315 8.890 1.512 1.00 96.56 109 LEU A CA 1
ATOM 852 C C . LEU A 1 109 ? 13.113 7.574 1.383 1.00 96.56 109 LEU A C 1
ATOM 854 O O . LEU A 1 109 ? 14.332 7.593 1.185 1.00 96.56 109 LEU A O 1
ATOM 858 N N . TYR A 1 110 ? 12.421 6.438 1.469 1.00 95.25 110 TYR A N 1
ATOM 859 C CA . TYR A 1 110 ? 12.981 5.092 1.529 1.00 95.25 110 TYR A CA 1
ATOM 860 C C . TYR A 1 110 ? 13.027 4.365 0.183 1.00 95.25 110 TYR A C 1
ATOM 862 O O . TYR A 1 110 ? 13.417 3.197 0.154 1.00 95.25 110 TYR A O 1
ATOM 870 N N . TRP A 1 111 ? 12.691 5.030 -0.927 1.00 97.19 111 TRP A N 1
ATOM 871 C CA . TRP A 1 111 ? 12.491 4.392 -2.234 1.00 97.19 111 TRP A CA 1
ATOM 872 C C . TRP A 1 111 ? 13.648 3.488 -2.700 1.00 97.19 111 TRP A C 1
ATOM 874 O O . TRP A 1 111 ? 13.427 2.432 -3.288 1.00 97.19 111 TRP A O 1
ATOM 884 N N . ARG A 1 112 ? 14.898 3.841 -2.367 1.00 96.31 112 ARG A N 1
ATOM 885 C CA . ARG A 1 112 ? 16.094 3.042 -2.705 1.00 96.31 112 ARG A CA 1
ATOM 886 C C . ARG A 1 112 ? 16.222 1.732 -1.924 1.00 96.31 112 ARG A C 1
ATOM 888 O O . ARG A 1 112 ? 16.939 0.839 -2.359 1.00 96.31 112 ARG A O 1
ATOM 895 N N . SER A 1 113 ? 15.562 1.621 -0.773 1.00 96.75 113 SER A N 1
ATOM 896 C CA . SER A 1 113 ? 15.625 0.441 0.099 1.00 96.75 113 SER A CA 1
ATOM 897 C C . SER A 1 113 ? 14.665 -0.678 -0.307 1.00 96.75 113 SER A C 1
ATOM 899 O O . SER A 1 113 ? 14.674 -1.733 0.325 1.00 96.75 113 SER A O 1
ATOM 901 N N . LEU A 1 114 ? 13.855 -0.459 -1.350 1.00 98.62 114 LEU A N 1
ATOM 902 C CA . LEU A 1 114 ? 12.901 -1.441 -1.851 1.00 98.62 114 LEU A CA 1
ATOM 903 C C . LEU A 1 114 ? 13.603 -2.738 -2.257 1.00 98.62 114 LEU A C 1
ATOM 905 O O . LEU A 1 114 ? 14.479 -2.746 -3.135 1.00 98.62 114 LEU A O 1
ATOM 909 N N . VAL A 1 115 ? 13.176 -3.829 -1.626 1.00 98.56 115 VAL A N 1
ATOM 910 C CA . VAL A 1 115 ? 13.538 -5.187 -2.019 1.00 98.56 115 VAL A CA 1
ATOM 911 C C . VAL A 1 115 ? 12.612 -5.614 -3.148 1.00 98.56 115 VAL A C 1
ATOM 913 O O . VAL A 1 115 ? 11.397 -5.661 -2.981 1.00 98.56 115 VAL A O 1
ATOM 916 N N . VAL A 1 116 ? 13.186 -5.932 -4.302 1.00 98.75 116 VAL A N 1
ATOM 917 C CA . VAL A 1 116 ? 12.432 -6.305 -5.498 1.00 98.75 116 VAL A CA 1
ATOM 918 C C . VAL A 1 116 ? 12.592 -7.800 -5.727 1.00 98.75 116 VAL A C 1
ATOM 920 O O . VAL A 1 116 ? 13.704 -8.311 -5.836 1.00 98.75 116 VAL A O 1
ATOM 923 N N . ARG A 1 117 ? 11.471 -8.516 -5.782 1.00 98.75 117 ARG A N 1
ATOM 924 C CA . ARG A 1 117 ? 11.425 -9.950 -6.069 1.00 98.75 117 ARG A CA 1
ATOM 925 C C . ARG A 1 117 ? 10.928 -10.153 -7.491 1.00 98.75 117 ARG A C 1
ATOM 927 O O . ARG A 1 117 ? 9.735 -10.028 -7.763 1.00 98.75 117 ARG A O 1
ATOM 934 N N . ASP A 1 118 ? 11.849 -10.482 -8.388 1.00 98.69 118 ASP A N 1
ATOM 935 C CA . ASP A 1 118 ? 11.522 -10.871 -9.758 1.00 98.69 118 ASP A CA 1
ATOM 936 C C . ASP A 1 118 ? 10.936 -12.295 -9.763 1.00 98.69 118 ASP A C 1
ATOM 938 O O . ASP A 1 118 ? 11.638 -13.285 -9.527 1.00 98.69 118 ASP A O 1
ATOM 942 N N . ARG A 1 119 ? 9.618 -12.393 -9.967 1.00 98.62 119 ARG A N 1
ATOM 943 C CA . ARG A 1 119 ? 8.849 -13.647 -10.049 1.00 98.62 119 ARG A CA 1
ATOM 944 C C . ARG A 1 119 ? 8.084 -13.753 -11.359 1.00 98.62 119 ARG A C 1
ATOM 946 O O . ARG A 1 119 ? 7.108 -14.490 -11.477 1.00 98.62 119 ARG A O 1
ATOM 953 N N . ARG A 1 120 ? 8.600 -13.105 -12.408 1.00 97.62 120 ARG A N 1
ATOM 954 C CA . ARG A 1 120 ? 8.029 -13.132 -13.761 1.00 97.62 120 ARG A CA 1
ATOM 955 C C . ARG A 1 120 ? 8.060 -14.500 -14.430 1.00 97.62 120 ARG A C 1
ATOM 957 O O . ARG A 1 120 ? 7.528 -14.623 -15.524 1.00 97.62 120 ARG A O 1
ATOM 964 N N . HIS A 1 121 ? 8.624 -15.534 -13.817 1.00 96.50 121 HIS A N 1
ATOM 965 C CA . HIS A 1 121 ? 8.549 -16.920 -14.291 1.00 96.50 121 HIS A CA 1
ATOM 966 C C . HIS A 1 121 ? 7.408 -17.720 -13.635 1.00 96.50 121 HIS A C 1
ATOM 968 O O . HIS A 1 121 ? 6.995 -18.743 -14.174 1.00 96.50 121 HIS A O 1
ATOM 974 N N . VAL A 1 122 ? 6.864 -17.250 -12.507 1.00 97.56 122 VAL A N 1
ATOM 975 C CA . VAL A 1 122 ? 5.814 -17.940 -11.747 1.00 97.56 122 VAL A CA 1
ATOM 976 C C . VAL A 1 122 ? 4.453 -17.704 -12.407 1.00 97.56 122 VAL A C 1
ATOM 978 O O . VAL A 1 122 ? 4.136 -16.584 -12.817 1.00 97.56 122 VAL A O 1
ATOM 981 N N . ARG A 1 123 ? 3.669 -18.773 -12.588 1.00 92.62 123 ARG A N 1
ATOM 982 C CA . ARG A 1 123 ? 2.403 -18.739 -13.350 1.00 92.62 123 ARG A CA 1
ATOM 983 C C . ARG A 1 123 ? 1.262 -19.524 -12.726 1.00 92.62 123 ARG A C 1
ATOM 985 O O . ARG A 1 123 ? 0.118 -19.160 -12.962 1.00 92.62 123 ARG A O 1
ATOM 992 N N . TYR A 1 124 ? 1.564 -20.590 -11.993 1.00 96.69 124 TYR A N 1
ATOM 993 C CA . TYR A 1 124 ? 0.535 -21.416 -11.375 1.00 96.69 124 TYR A CA 1
ATOM 994 C C . TYR A 1 124 ? -0.020 -20.733 -10.124 1.00 96.69 124 TYR A C 1
ATOM 996 O O . TYR A 1 124 ? 0.752 -20.100 -9.397 1.00 96.69 124 TYR A O 1
ATOM 1004 N N . PRO A 1 125 ? -1.336 -20.830 -9.882 1.00 98.12 125 PRO A N 1
ATOM 1005 C CA . PRO A 1 125 ? -1.990 -20.085 -8.814 1.00 98.12 125 PRO A CA 1
ATOM 1006 C C . PRO A 1 125 ? -1.439 -20.422 -7.422 1.00 98.12 125 PRO A C 1
ATOM 1008 O O . PRO A 1 125 ? -1.163 -19.515 -6.643 1.00 98.12 125 PRO A O 1
ATOM 1011 N N . ASP A 1 126 ? -1.164 -21.696 -7.144 1.00 98.25 126 ASP A N 1
ATOM 1012 C CA . ASP A 1 126 ? -0.546 -22.165 -5.896 1.00 98.25 126 ASP A CA 1
ATOM 1013 C C . ASP A 1 126 ? 0.851 -21.564 -5.671 1.00 98.25 126 ASP A C 1
ATOM 1015 O O . ASP A 1 126 ? 1.198 -21.110 -4.582 1.00 98.25 126 ASP A O 1
ATOM 1019 N N . SER A 1 127 ? 1.646 -21.491 -6.733 1.00 98.50 127 SER A N 1
ATOM 1020 C CA . SER A 1 127 ? 2.987 -20.922 -6.706 1.00 98.50 127 SER A CA 1
ATOM 1021 C C . SER A 1 127 ? 2.938 -19.403 -6.520 1.00 98.50 127 SER A C 1
ATOM 1023 O O . SER A 1 127 ? 3.771 -18.842 -5.814 1.00 98.50 127 SER A O 1
ATOM 1025 N N . ILE A 1 128 ? 1.948 -18.722 -7.106 1.00 98.75 128 ILE A N 1
ATOM 1026 C CA . ILE A 1 128 ? 1.713 -17.286 -6.891 1.00 98.75 128 ILE A CA 1
ATOM 1027 C C . ILE A 1 128 ? 1.301 -17.029 -5.436 1.00 98.75 128 ILE A C 1
ATOM 1029 O O . ILE A 1 128 ? 1.837 -16.104 -4.821 1.00 98.75 128 ILE A O 1
ATOM 1033 N N . ALA A 1 129 ? 0.415 -17.856 -4.870 1.00 98.81 129 ALA A N 1
ATOM 1034 C CA . ALA A 1 129 ? 0.020 -17.776 -3.463 1.00 98.81 129 ALA A CA 1
ATOM 1035 C C . ALA A 1 129 ? 1.238 -17.922 -2.548 1.00 98.81 129 ALA A C 1
ATOM 1037 O O . ALA A 1 129 ? 1.474 -17.070 -1.693 1.00 98.81 129 ALA A O 1
ATOM 1038 N N . ASN A 1 130 ? 2.069 -18.938 -2.797 1.00 98.81 130 ASN A N 1
ATOM 1039 C CA . ASN A 1 130 ? 3.305 -19.167 -2.053 1.00 98.81 130 ASN A CA 1
ATOM 1040 C C . ASN A 1 130 ? 4.249 -17.960 -2.127 1.00 98.81 130 ASN A C 1
ATOM 1042 O O . ASN A 1 130 ? 4.782 -17.528 -1.109 1.00 98.81 130 ASN A O 1
ATOM 1046 N N . GLU A 1 131 ? 4.420 -17.348 -3.300 1.00 98.88 131 GLU A N 1
ATOM 1047 C CA . GLU A 1 131 ? 5.252 -16.148 -3.427 1.00 98.88 131 GLU A CA 1
ATOM 1048 C C . GLU A 1 131 ? 4.671 -14.937 -2.673 1.00 98.88 131 GLU A C 1
ATOM 1050 O O . GLU A 1 131 ? 5.447 -14.133 -2.145 1.00 98.88 131 GLU A O 1
ATOM 1055 N N . CYS A 1 132 ? 3.344 -14.815 -2.565 1.00 98.88 132 CYS A N 1
ATOM 1056 C CA . CYS A 1 132 ? 2.683 -13.794 -1.742 1.00 98.88 132 CYS A CA 1
ATOM 1057 C C . CYS A 1 132 ? 2.862 -14.060 -0.239 1.00 98.88 132 CYS A C 1
ATOM 1059 O O . CYS A 1 132 ? 3.136 -13.137 0.521 1.00 98.88 132 CYS A O 1
ATOM 1061 N N . ILE A 1 133 ? 2.793 -15.314 0.198 1.00 98.81 133 ILE A N 1
ATOM 1062 C CA . ILE A 1 133 ? 3.058 -15.702 1.592 1.00 98.81 133 ILE A CA 1
ATOM 1063 C C . ILE A 1 133 ? 4.520 -15.400 1.958 1.00 98.81 133 ILE A C 1
ATOM 1065 O O . ILE A 1 133 ? 4.802 -14.755 2.968 1.00 98.81 133 ILE A O 1
ATOM 1069 N N . GLU A 1 134 ? 5.462 -15.762 1.087 1.00 98.81 134 GLU A N 1
ATOM 1070 C CA . GLU A 1 134 ? 6.879 -15.422 1.253 1.00 98.81 134 GLU A CA 1
ATOM 1071 C C . GLU A 1 134 ? 7.130 -13.903 1.210 1.00 98.81 134 GLU A C 1
ATOM 1073 O O . GLU A 1 134 ? 8.057 -13.408 1.855 1.00 98.81 134 GLU A O 1
ATOM 1078 N N . HIS A 1 135 ? 6.288 -13.135 0.502 1.00 98.88 135 HIS A N 1
ATOM 1079 C CA . HIS A 1 135 ? 6.336 -11.669 0.543 1.00 98.88 135 HIS A CA 1
ATOM 1080 C C . HIS A 1 135 ? 6.060 -11.181 1.960 1.00 98.88 135 HIS A C 1
ATOM 1082 O O . HIS A 1 135 ? 6.840 -10.396 2.496 1.00 98.88 135 HIS A O 1
ATOM 1088 N N . LEU A 1 136 ? 4.972 -11.659 2.568 1.00 98.88 136 LEU A N 1
ATOM 1089 C CA . LEU A 1 136 ? 4.555 -11.260 3.909 1.00 98.88 136 LEU A CA 1
ATOM 1090 C C . LEU A 1 136 ? 5.598 -11.646 4.961 1.00 98.88 136 LEU A C 1
ATOM 1092 O O . LEU A 1 136 ? 5.955 -10.812 5.794 1.00 98.88 136 LEU A O 1
ATOM 1096 N N . ARG A 1 137 ? 6.170 -12.854 4.879 1.00 98.44 137 ARG A N 1
ATOM 1097 C CA . ARG A 1 137 ? 7.252 -13.299 5.775 1.00 98.44 137 ARG A CA 1
ATOM 1098 C C . ARG A 1 137 ? 8.487 -12.398 5.670 1.00 98.44 137 ARG A C 1
ATOM 1100 O O . ARG A 1 137 ? 9.001 -11.921 6.687 1.00 98.44 137 ARG A O 1
ATOM 1107 N N . LEU A 1 138 ? 8.935 -12.106 4.445 1.00 98.44 138 LEU A N 1
ATOM 1108 C CA . LEU A 1 138 ? 10.090 -11.236 4.201 1.00 98.44 138 LEU A CA 1
ATOM 1109 C C . LEU A 1 138 ? 9.839 -9.790 4.649 1.00 98.44 138 LEU A C 1
ATOM 1111 O O . LEU A 1 138 ? 10.726 -9.164 5.236 1.00 98.44 138 LEU A O 1
ATOM 1115 N N . ALA A 1 139 ? 8.648 -9.264 4.364 1.00 98.62 139 ALA A N 1
ATOM 1116 C CA . ALA A 1 139 ? 8.235 -7.922 4.744 1.00 98.62 139 ALA A CA 1
ATOM 1117 C C . ALA A 1 139 ? 8.150 -7.775 6.266 1.00 98.62 139 ALA A C 1
ATOM 1119 O O . ALA A 1 139 ? 8.646 -6.786 6.801 1.00 98.62 139 ALA A O 1
ATOM 1120 N N . THR A 1 140 ? 7.592 -8.771 6.961 1.00 98.62 140 THR A N 1
ATOM 1121 C CA . THR A 1 140 ? 7.385 -8.756 8.415 1.00 98.62 140 THR A CA 1
ATOM 1122 C C . THR A 1 140 ? 8.702 -8.669 9.181 1.00 98.62 140 THR A C 1
ATOM 1124 O O . THR A 1 140 ? 8.814 -7.860 10.100 1.00 98.62 140 THR A O 1
ATOM 1127 N N . ASN A 1 141 ? 9.718 -9.462 8.808 1.00 97.50 141 ASN A N 1
ATOM 1128 C CA . ASN A 1 141 ? 11.087 -9.363 9.346 1.00 97.50 141 ASN A CA 1
ATOM 1129 C C . ASN A 1 141 ? 11.151 -9.227 10.890 1.00 97.50 141 ASN A C 1
ATOM 1131 O O . ASN A 1 141 ? 11.876 -8.386 11.434 1.00 97.50 141 ASN A O 1
ATOM 1135 N N . GLY A 1 142 ? 10.348 -10.032 11.597 1.00 95.88 142 GLY A N 1
ATOM 1136 C CA . GLY A 1 142 ? 10.245 -10.004 13.061 1.00 95.88 142 GLY A CA 1
ATOM 1137 C C . GLY A 1 142 ? 9.796 -8.651 13.628 1.00 95.88 142 GLY A C 1
ATOM 1138 O O . GLY A 1 142 ? 10.383 -8.185 14.597 1.00 95.88 142 GLY A O 1
ATOM 1139 N N . GLY A 1 143 ? 8.848 -7.977 12.972 1.00 97.50 143 GLY A N 1
ATOM 1140 C CA . GLY A 1 143 ? 8.332 -6.655 13.352 1.00 97.50 143 GLY A CA 1
ATOM 1141 C C . GLY A 1 143 ? 9.104 -5.481 12.740 1.00 97.50 143 GLY A C 1
ATOM 1142 O O . GLY A 1 143 ? 8.564 -4.385 12.596 1.00 97.50 143 GLY A O 1
ATOM 1143 N N . ARG A 1 144 ? 10.344 -5.683 12.273 1.00 97.62 144 ARG A N 1
ATOM 1144 C CA . ARG A 1 144 ? 11.143 -4.638 11.605 1.00 97.62 144 ARG A CA 1
ATOM 1145 C C . ARG A 1 144 ? 10.774 -4.520 10.128 1.00 97.62 144 ARG A C 1
ATOM 1147 O O . ARG A 1 144 ? 11.585 -4.868 9.261 1.00 97.62 144 ARG A O 1
ATOM 1154 N N . ILE A 1 145 ? 9.567 -4.021 9.868 1.00 98.31 145 ILE A N 1
ATOM 1155 C CA . ILE A 1 145 ? 8.938 -4.046 8.545 1.00 98.31 145 ILE A CA 1
ATOM 1156 C C . ILE A 1 145 ? 9.868 -3.500 7.451 1.00 98.31 145 ILE A C 1
ATOM 1158 O O . ILE A 1 145 ? 10.423 -2.396 7.564 1.00 98.31 145 ILE A O 1
ATOM 1162 N N . ARG A 1 146 ? 10.043 -4.288 6.385 1.00 97.50 146 ARG A N 1
ATOM 1163 C CA . ARG A 1 146 ? 10.854 -3.951 5.207 1.00 97.50 146 ARG A CA 1
ATOM 1164 C C . ARG A 1 146 ? 9.951 -3.668 4.010 1.00 97.50 146 ARG A C 1
ATOM 1166 O O . ARG A 1 146 ? 8.961 -4.374 3.848 1.00 97.50 146 ARG A O 1
ATOM 1173 N N . PRO A 1 147 ? 10.301 -2.695 3.154 1.00 98.38 147 PRO A N 1
ATOM 1174 C CA . PRO A 1 147 ? 9.567 -2.472 1.926 1.00 98.38 147 PRO A CA 1
ATOM 1175 C C . PRO A 1 147 ? 9.947 -3.532 0.889 1.00 98.38 147 PRO A C 1
ATOM 1177 O O . PRO A 1 147 ? 11.127 -3.684 0.547 1.00 98.38 147 PRO A O 1
ATOM 1180 N N . VAL A 1 148 ? 8.952 -4.263 0.396 1.00 98.88 148 VAL A N 1
ATOM 1181 C CA . VAL A 1 148 ? 9.109 -5.346 -0.576 1.00 98.88 148 VAL A CA 1
ATOM 1182 C C . VAL A 1 148 ? 8.126 -5.130 -1.723 1.00 98.88 148 VAL A C 1
ATOM 1184 O O . VAL A 1 148 ? 7.005 -4.678 -1.524 1.00 98.88 148 VAL A O 1
ATOM 1187 N N . ILE A 1 149 ? 8.534 -5.474 -2.941 1.00 98.88 149 ILE A N 1
ATOM 1188 C CA . ILE A 1 149 ? 7.637 -5.664 -4.082 1.00 98.88 149 ILE A CA 1
ATOM 1189 C C . ILE A 1 149 ? 7.898 -7.036 -4.697 1.00 98.88 149 ILE A C 1
ATOM 1191 O O . ILE A 1 149 ? 9.043 -7.476 -4.796 1.00 98.88 149 ILE A O 1
ATOM 1195 N N . THR A 1 150 ? 6.849 -7.752 -5.090 1.00 98.94 150 THR A N 1
ATOM 1196 C CA . THR A 1 150 ? 6.962 -9.021 -5.826 1.00 98.94 150 THR A CA 1
ATOM 1197 C C . THR A 1 150 ? 6.291 -8.871 -7.168 1.00 98.94 150 THR A C 1
ATOM 1199 O O . THR A 1 150 ? 5.102 -8.606 -7.220 1.00 98.94 150 THR A O 1
ATOM 1202 N N . ILE A 1 151 ? 7.059 -8.999 -8.246 1.00 98.88 151 ILE A N 1
ATOM 1203 C CA . ILE A 1 151 ? 6.599 -8.664 -9.592 1.00 98.88 151 ILE A CA 1
ATOM 1204 C C . ILE A 1 151 ? 6.402 -9.957 -10.374 1.00 98.88 151 ILE A C 1
ATOM 1206 O O . ILE A 1 151 ? 7.366 -10.678 -10.658 1.00 98.88 151 ILE A O 1
ATOM 1210 N N . PHE A 1 152 ? 5.149 -10.243 -10.716 1.00 98.56 152 PHE A N 1
ATOM 1211 C CA . PHE A 1 152 ? 4.788 -11.335 -11.614 1.00 98.56 152 PHE A CA 1
ATOM 1212 C C . PHE A 1 152 ? 4.829 -10.857 -13.066 1.00 98.56 152 PHE A C 1
ATOM 1214 O O . PHE A 1 152 ? 5.204 -9.726 -13.361 1.00 98.56 152 PHE A O 1
ATOM 1221 N N . ALA A 1 153 ? 4.534 -11.746 -14.007 1.00 95.50 153 ALA A N 1
ATOM 1222 C CA . ALA A 1 153 ? 4.683 -11.423 -15.420 1.00 95.50 153 ALA A CA 1
ATOM 1223 C C . ALA A 1 153 ? 3.712 -10.359 -15.938 1.00 95.50 153 ALA A C 1
ATOM 1225 O O . ALA A 1 153 ? 2.625 -10.213 -15.379 1.00 95.50 153 ALA A O 1
ATOM 1226 N N . PRO A 1 154 ? 4.099 -9.661 -17.021 1.00 95.69 154 PRO A N 1
ATOM 1227 C CA . PRO A 1 154 ? 3.184 -8.833 -17.785 1.00 95.69 154 PRO A CA 1
ATOM 1228 C C . PRO A 1 154 ? 2.264 -9.711 -18.642 1.00 95.69 154 PRO A C 1
ATOM 1230 O O . PRO A 1 154 ? 2.505 -10.913 -18.802 1.00 95.69 154 PRO A O 1
ATOM 1233 N N . ASP A 1 155 ? 1.215 -9.108 -19.195 1.00 93.06 155 ASP A N 1
ATOM 1234 C CA . ASP A 1 155 ? 0.434 -9.750 -20.250 1.00 93.06 155 ASP A CA 1
ATOM 1235 C C . ASP A 1 155 ? 1.302 -9.898 -21.519 1.00 93.06 155 ASP A C 1
ATOM 1237 O O . ASP A 1 155 ? 2.043 -8.987 -21.890 1.00 93.06 155 ASP A O 1
ATOM 1241 N N . GLU A 1 156 ? 1.217 -11.048 -22.189 1.00 91.56 156 GLU A N 1
ATOM 1242 C CA . GLU A 1 156 ? 1.872 -11.315 -23.477 1.00 91.56 156 GLU A CA 1
ATOM 1243 C C . GLU A 1 156 ? 0.804 -11.705 -24.519 1.00 91.56 156 GLU A C 1
ATOM 1245 O O . GLU A 1 156 ? -0.271 -12.195 -24.145 1.00 91.56 156 GLU A O 1
ATOM 1250 N N . PRO A 1 157 ? 1.059 -11.541 -25.833 1.00 89.94 157 PRO A N 1
ATOM 1251 C CA . PRO A 1 157 ? 0.134 -12.014 -26.860 1.00 89.94 157 PRO A CA 1
ATOM 1252 C C . PRO A 1 157 ? -0.238 -13.492 -26.666 1.00 89.94 157 PRO A C 1
ATOM 1254 O O . PRO A 1 157 ? 0.624 -14.367 -26.619 1.00 89.94 157 PRO A O 1
ATOM 1257 N N . GLY A 1 158 ? -1.538 -13.770 -26.524 1.00 88.56 158 GLY A N 1
ATOM 1258 C CA . GLY A 1 158 ? -2.060 -15.122 -26.287 1.00 88.56 158 GLY A CA 1
ATOM 1259 C C . GLY A 1 158 ? -1.815 -15.682 -24.879 1.00 88.56 158 GLY A C 1
ATOM 1260 O O . GLY A 1 158 ? -2.141 -16.841 -24.625 1.00 88.56 158 GLY A O 1
ATOM 1261 N N . ARG A 1 159 ? -1.262 -14.890 -23.952 1.00 89.88 159 ARG A N 1
ATOM 1262 C CA . ARG A 1 159 ? -0.930 -15.336 -22.597 1.00 89.88 159 ARG A CA 1
ATOM 1263 C C . ARG A 1 159 ? -1.150 -14.223 -21.574 1.00 89.88 159 ARG A C 1
ATOM 1265 O O . ARG A 1 159 ? -0.259 -13.424 -21.293 1.00 89.88 159 ARG A O 1
ATOM 1272 N N . ALA A 1 160 ? -2.338 -14.213 -20.976 1.00 92.94 160 ALA A N 1
ATOM 1273 C CA . ALA A 1 160 ? -2.660 -13.269 -19.913 1.00 92.94 160 ALA A CA 1
ATOM 1274 C C . ALA A 1 160 ? -1.848 -13.553 -18.636 1.00 92.94 160 ALA A C 1
ATOM 1276 O O . ALA A 1 160 ? -1.611 -14.706 -18.256 1.00 92.94 160 ALA A O 1
ATOM 1277 N N . ALA A 1 161 ? -1.436 -12.481 -17.970 1.00 94.62 161 ALA A N 1
ATOM 1278 C CA . ALA A 1 161 ? -0.795 -12.511 -16.669 1.00 94.62 161 ALA A CA 1
ATOM 1279 C C . ALA A 1 161 ? -1.786 -12.896 -15.563 1.00 94.62 161 ALA A C 1
ATOM 1281 O O . ALA A 1 161 ? -2.994 -12.677 -15.696 1.00 94.62 161 ALA A O 1
ATOM 1282 N N . PRO A 1 162 ? -1.291 -13.423 -14.431 1.00 95.50 162 PRO A N 1
ATOM 1283 C CA . PRO A 1 162 ? -2.144 -13.647 -13.272 1.00 95.50 162 PRO A CA 1
ATOM 1284 C C . PRO A 1 162 ? -2.735 -12.334 -12.755 1.00 95.50 162 PRO A C 1
ATOM 1286 O O . PRO A 1 162 ? -2.182 -11.261 -13.016 1.00 95.50 162 PRO A O 1
ATOM 1289 N N . ARG A 1 163 ? -3.826 -12.424 -11.991 1.00 96.31 163 ARG A N 1
ATOM 1290 C CA . ARG A 1 163 ? -4.425 -11.328 -11.219 1.00 96.31 163 ARG A CA 1
ATOM 1291 C C . ARG A 1 163 ? -4.605 -11.763 -9.766 1.00 96.31 163 ARG A C 1
ATOM 1293 O O . ARG A 1 163 ? -5.037 -12.883 -9.511 1.00 96.31 163 ARG A O 1
ATOM 1300 N N . ILE A 1 164 ? -4.303 -10.870 -8.828 1.00 97.50 164 ILE A N 1
ATOM 1301 C CA . ILE A 1 164 ? -4.731 -10.992 -7.429 1.00 97.50 164 ILE A CA 1
ATOM 1302 C C . ILE A 1 164 ? -5.954 -10.091 -7.276 1.00 97.50 164 ILE A C 1
ATOM 1304 O O . ILE A 1 164 ? -5.873 -8.903 -7.578 1.00 97.50 164 ILE A O 1
ATOM 1308 N N . ARG A 1 165 ? -7.096 -10.653 -6.868 1.00 97.12 165 ARG A N 1
ATOM 1309 C CA . ARG A 1 165 ? -8.354 -9.891 -6.749 1.00 97.12 165 ARG A CA 1
ATOM 1310 C C . ARG A 1 165 ? -8.475 -9.131 -5.431 1.00 97.12 165 ARG A C 1
ATOM 1312 O O . ARG A 1 165 ? -9.302 -8.233 -5.325 1.00 97.12 165 ARG A O 1
ATOM 1319 N N . ASN A 1 166 ? -7.640 -9.456 -4.448 1.00 97.19 166 ASN A N 1
ATOM 1320 C CA . ASN A 1 166 ? -7.551 -8.708 -3.203 1.00 97.19 166 ASN A CA 1
ATOM 1321 C C . ASN A 1 166 ? -6.979 -7.303 -3.450 1.00 97.19 166 ASN A C 1
ATOM 1323 O O . ASN A 1 166 ? -6.006 -7.136 -4.190 1.00 97.19 166 ASN A O 1
ATOM 1327 N N . GLU A 1 167 ? -7.519 -6.297 -2.761 1.00 95.62 167 GLU A N 1
ATOM 1328 C CA . GLU A 1 167 ? -6.945 -4.944 -2.758 1.00 95.62 167 GLU A CA 1
ATOM 1329 C C . GLU A 1 167 ? -5.572 -4.898 -2.076 1.00 95.62 167 GLU A C 1
ATOM 1331 O O . GLU A 1 167 ? -4.656 -4.209 -2.537 1.00 95.62 167 GLU A O 1
ATOM 1336 N N . GLN A 1 168 ? -5.435 -5.655 -0.986 1.00 98.06 168 GLN A N 1
ATOM 1337 C CA . GLN A 1 168 ? -4.190 -5.889 -0.264 1.00 98.06 168 GLN A CA 1
ATOM 1338 C C . GLN A 1 168 ? -4.068 -7.375 0.069 1.00 98.06 168 GLN A C 1
ATOM 1340 O O . GLN A 1 168 ? -5.085 -8.049 0.227 1.00 98.06 168 GLN A O 1
ATOM 1345 N N . LEU A 1 169 ? -2.842 -7.877 0.227 1.00 98.69 169 LEU A N 1
ATOM 1346 C CA . LEU A 1 169 ? -2.606 -9.289 0.545 1.00 98.69 169 LEU A CA 1
ATOM 1347 C C . LEU A 1 169 ? -3.264 -9.712 1.863 1.00 98.69 169 LEU A C 1
ATOM 1349 O O . LEU A 1 169 ? -3.692 -10.850 1.971 1.00 98.69 169 LEU A O 1
ATOM 1353 N N . VAL A 1 170 ? -3.354 -8.813 2.847 1.00 98.75 170 VAL A N 1
ATOM 1354 C CA . VAL A 1 170 ? -4.029 -9.071 4.125 1.00 98.75 170 VAL A CA 1
ATOM 1355 C C . VAL A 1 170 ? -5.115 -8.026 4.322 1.00 98.75 170 VAL A C 1
ATOM 1357 O O . VAL A 1 170 ? -4.828 -6.829 4.349 1.00 98.75 170 VAL A O 1
ATOM 1360 N N . ARG A 1 171 ? -6.360 -8.491 4.447 1.00 98.31 171 ARG A N 1
ATOM 1361 C CA . ARG A 1 171 ? -7.546 -7.711 4.814 1.00 98.31 171 ARG A CA 1
ATOM 1362 C C . ARG A 1 171 ? -8.503 -8.562 5.626 1.00 98.31 171 ARG A C 1
ATOM 1364 O O . ARG A 1 171 ? -8.473 -9.787 5.521 1.00 98.31 171 ARG A O 1
ATOM 1371 N N . TYR A 1 172 ? -9.335 -7.894 6.415 1.00 98.75 172 TYR A N 1
ATOM 1372 C CA . TYR A 1 172 ? -10.343 -8.546 7.232 1.00 98.75 172 TYR A CA 1
ATOM 1373 C C . TYR A 1 172 ? -11.674 -8.649 6.496 1.00 98.75 172 TYR A C 1
ATOM 1375 O O . TYR A 1 172 ? -12.037 -7.769 5.718 1.00 98.75 172 TYR A O 1
ATOM 1383 N N . ALA A 1 173 ? -12.376 -9.748 6.734 1.00 98.62 173 ALA A N 1
ATOM 1384 C CA . ALA A 1 173 ? -13.691 -10.017 6.185 1.00 98.62 173 ALA A CA 1
ATOM 1385 C C . ALA A 1 173 ? -14.772 -9.112 6.803 1.00 98.62 173 ALA A C 1
ATOM 1387 O O . ALA A 1 173 ? -14.620 -8.599 7.914 1.00 98.62 173 ALA A O 1
ATOM 1388 N N . GLY A 1 174 ? -15.884 -8.964 6.085 1.00 98.19 174 GLY A N 1
ATOM 1389 C CA . GLY A 1 174 ? -17.098 -8.286 6.532 1.00 98.19 174 GLY A CA 1
ATOM 1390 C C . GLY A 1 174 ? -18.315 -9.191 6.360 1.00 98.19 174 GLY A C 1
ATOM 1391 O O . GLY A 1 174 ? -18.651 -9.578 5.245 1.00 98.19 174 GLY A O 1
ATOM 1392 N N . TYR A 1 175 ? -19.005 -9.516 7.451 1.00 97.69 175 TYR A N 1
ATOM 1393 C CA . TYR A 1 175 ? -20.153 -10.423 7.459 1.00 97.69 175 TYR A CA 1
ATOM 1394 C C . TYR A 1 175 ? -21.439 -9.675 7.779 1.00 97.69 175 TYR A C 1
ATOM 1396 O O . TYR A 1 175 ? -21.616 -9.175 8.894 1.00 97.69 175 TYR A O 1
ATOM 1404 N N . ARG A 1 176 ? -22.387 -9.648 6.839 1.00 94.81 176 ARG A N 1
ATOM 1405 C CA . ARG A 1 176 ? -23.716 -9.090 7.107 1.00 94.81 176 ARG A CA 1
ATOM 1406 C C . ARG A 1 176 ? -24.505 -9.999 8.059 1.00 94.81 176 ARG A C 1
ATOM 1408 O O . ARG A 1 176 ? -24.786 -11.152 7.742 1.00 94.81 176 ARG A O 1
ATOM 1415 N N . LYS A 1 177 ? -24.905 -9.458 9.211 1.00 91.44 177 LYS A N 1
ATOM 1416 C CA . LYS A 1 177 ? -25.757 -10.089 10.231 1.00 91.44 177 LYS A CA 1
ATOM 1417 C C . LYS A 1 177 ? -26.981 -9.198 10.475 1.00 91.44 177 LYS A C 1
ATOM 1419 O O . LYS A 1 177 ? -26.984 -8.350 11.364 1.00 91.44 177 LYS A O 1
ATOM 1424 N N . GLY A 1 178 ? -28.024 -9.384 9.662 1.00 89.88 178 GLY A N 1
ATOM 1425 C CA . GLY A 1 178 ? -29.179 -8.479 9.640 1.00 89.88 178 GLY A CA 1
ATOM 1426 C C . GLY A 1 178 ? -28.780 -7.102 9.105 1.00 89.88 178 GLY A C 1
ATOM 1427 O O . GLY A 1 178 ? -28.157 -7.022 8.047 1.00 89.88 178 GLY A O 1
ATOM 1428 N N . ASP A 1 179 ? -29.094 -6.046 9.857 1.00 89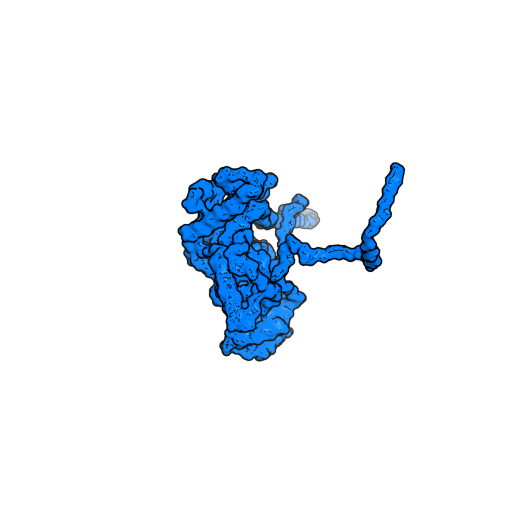.12 179 ASP A N 1
ATOM 1429 C CA . ASP A 1 179 ? -28.774 -4.654 9.500 1.00 89.12 179 ASP A CA 1
ATOM 1430 C C . ASP A 1 179 ? -27.351 -4.223 9.904 1.00 89.12 179 ASP A C 1
ATOM 1432 O O . ASP A 1 179 ? -26.935 -3.103 9.616 1.00 89.12 179 ASP A O 1
ATOM 1436 N N . VAL A 1 180 ? -26.592 -5.097 10.572 1.00 91.38 180 VAL A N 1
ATOM 1437 C CA . VAL A 1 180 ? -25.231 -4.815 11.050 1.00 91.38 180 VAL A CA 1
ATOM 1438 C C . VAL A 1 180 ? -24.223 -5.639 10.258 1.00 91.38 180 VAL A C 1
ATOM 1440 O O . VAL A 1 180 ? -24.478 -6.797 9.923 1.00 91.38 180 VAL A O 1
ATOM 1443 N N . ILE A 1 181 ? -23.054 -5.064 9.980 1.00 95.81 181 ILE A N 1
ATOM 1444 C CA . ILE A 1 181 ? -21.918 -5.793 9.413 1.00 95.81 181 ILE A CA 1
ATOM 1445 C C . ILE A 1 181 ? -20.893 -6.035 10.523 1.00 95.81 181 ILE A C 1
ATOM 1447 O O . ILE A 1 181 ? -20.480 -5.109 11.212 1.00 95.81 181 ILE A O 1
ATOM 1451 N N . MET A 1 182 ? -20.514 -7.296 10.720 1.00 96.56 182 MET A N 1
ATOM 1452 C CA . MET A 1 182 ? -19.439 -7.693 11.626 1.00 96.56 182 MET A CA 1
ATOM 1453 C C . MET A 1 182 ? -18.121 -7.774 10.862 1.00 96.56 182 MET A C 1
ATOM 1455 O O . MET A 1 182 ? -18.063 -8.449 9.840 1.00 96.56 182 MET A O 1
ATOM 1459 N N . GLY A 1 183 ? -17.067 -7.156 11.389 1.00 97.88 183 GLY A N 1
ATOM 1460 C CA . GLY A 1 183 ? -15.778 -7.054 10.706 1.00 97.88 183 GLY A CA 1
ATOM 1461 C C . GLY A 1 183 ? -15.687 -5.771 9.897 1.00 97.88 183 GLY A C 1
ATOM 1462 O O . GLY A 1 183 ? -16.149 -4.740 10.373 1.00 97.88 183 GLY A O 1
ATOM 1463 N N . ASP A 1 184 ? -15.093 -5.828 8.708 1.00 98.06 184 ASP A N 1
ATOM 1464 C CA . ASP A 1 184 ? -14.845 -4.650 7.875 1.00 98.06 184 ASP A CA 1
ATOM 1465 C C . ASP A 1 184 ? -15.941 -4.467 6.802 1.00 98.06 184 ASP A C 1
ATOM 1467 O O . ASP A 1 184 ? -15.986 -5.244 5.839 1.00 98.06 184 ASP A O 1
ATOM 1471 N N . PRO A 1 185 ? -16.828 -3.454 6.911 1.00 96.69 185 PRO A N 1
ATOM 1472 C CA . PRO A 1 185 ? -17.911 -3.236 5.952 1.00 96.69 185 PRO A CA 1
ATOM 1473 C C . PRO A 1 185 ? -17.453 -3.021 4.511 1.00 96.69 185 PRO A C 1
ATOM 1475 O O . PRO A 1 185 ? -18.168 -3.425 3.591 1.00 96.69 185 PRO A O 1
ATOM 1478 N N . HIS A 1 186 ? -16.255 -2.466 4.302 1.00 95.50 186 HIS A N 1
ATOM 1479 C CA . HIS A 1 186 ? -15.686 -2.270 2.963 1.00 95.50 186 HIS A CA 1
ATOM 1480 C C . HIS A 1 186 ? -15.529 -3.591 2.201 1.00 95.50 186 HIS A C 1
ATOM 1482 O O . HIS A 1 186 ? -15.678 -3.633 0.981 1.00 95.50 186 HIS A O 1
ATOM 1488 N N . PHE A 1 187 ? -15.280 -4.693 2.913 1.00 96.75 187 PHE A N 1
ATOM 1489 C CA . PHE A 1 187 ? -15.053 -6.006 2.312 1.00 96.75 187 PHE A CA 1
ATOM 1490 C C . PHE A 1 187 ? -16.276 -6.919 2.342 1.00 96.75 187 PHE A C 1
ATOM 1492 O O . PHE A 1 187 ? -16.151 -8.104 2.036 1.00 96.75 187 PHE A O 1
ATOM 1499 N N . GLU A 1 188 ? -17.466 -6.414 2.661 1.00 96.25 188 GLU A N 1
ATOM 1500 C CA . GLU A 1 188 ? -18.661 -7.251 2.776 1.00 96.25 188 GLU A CA 1
ATOM 1501 C C . GLU A 1 188 ? -19.013 -7.972 1.464 1.00 96.25 188 GLU A C 1
ATOM 1503 O O . GLU A 1 188 ? -19.181 -9.194 1.450 1.00 96.25 188 GLU A O 1
ATOM 1508 N N . SER A 1 189 ? -19.061 -7.250 0.341 1.00 95.56 189 SER A N 1
ATOM 1509 C CA . SER A 1 189 ? -19.395 -7.855 -0.957 1.00 95.56 189 SER A CA 1
ATOM 1510 C C . SER A 1 189 ? -18.333 -8.863 -1.404 1.00 95.56 189 SER A C 1
ATOM 1512 O O . SER A 1 189 ? -18.660 -9.923 -1.941 1.00 95.56 189 SER A O 1
ATOM 1514 N N . PHE A 1 190 ? -17.061 -8.558 -1.137 1.00 97.19 190 PHE A N 1
ATOM 1515 C CA . PHE A 1 190 ? -15.936 -9.436 -1.437 1.00 97.19 190 PHE A CA 1
ATOM 1516 C C . PHE A 1 190 ? -15.984 -10.709 -0.589 1.00 97.19 190 PHE A C 1
ATOM 1518 O O . PHE A 1 190 ? -15.819 -11.801 -1.127 1.00 97.19 190 PHE A O 1
ATOM 1525 N N . THR A 1 191 ? -16.287 -10.574 0.706 1.00 98.12 191 THR A N 1
ATOM 1526 C CA . THR A 1 191 ? -16.453 -11.684 1.655 1.00 98.12 191 THR A CA 1
ATOM 1527 C C . THR A 1 191 ? -17.557 -12.624 1.187 1.00 98.12 191 THR A C 1
ATOM 1529 O O . THR A 1 191 ? -17.301 -13.807 0.981 1.00 98.12 191 THR A O 1
ATOM 1532 N N . ARG A 1 192 ? -18.754 -12.097 0.891 1.00 97.00 192 ARG A N 1
ATOM 1533 C CA . ARG A 1 192 ? -19.863 -12.898 0.344 1.00 97.00 192 ARG A CA 1
ATOM 1534 C C . ARG A 1 192 ? -19.480 -13.643 -0.930 1.00 97.00 192 ARG A C 1
ATOM 1536 O O . ARG A 1 192 ? -19.913 -14.774 -1.151 1.00 97.00 192 ARG A O 1
ATOM 1543 N N . TRP A 1 193 ? -18.714 -12.997 -1.804 1.00 97.69 193 TRP A N 1
ATOM 1544 C CA . TRP A 1 193 ? -18.271 -13.617 -3.044 1.00 97.69 193 TRP A CA 1
ATOM 1545 C C . TRP A 1 193 ? -17.307 -14.775 -2.797 1.00 97.69 193 TRP A C 1
ATOM 1547 O O . TRP A 1 193 ? -17.555 -15.865 -3.315 1.00 97.69 193 TRP A O 1
ATOM 1557 N N . VAL A 1 194 ? -16.277 -14.603 -1.968 1.00 98.06 194 VAL A N 1
ATOM 1558 C CA . VAL A 1 194 ? -15.362 -15.712 -1.656 1.00 98.06 194 VAL A CA 1
ATOM 1559 C C . VAL A 1 194 ? -16.058 -16.832 -0.874 1.00 98.06 194 VAL A C 1
ATOM 1561 O O . VAL A 1 194 ? -15.778 -18.002 -1.129 1.00 98.06 194 VAL A O 1
ATOM 1564 N N . GLU A 1 195 ? -17.047 -16.519 -0.026 1.00 97.38 195 GLU A N 1
ATOM 1565 C CA . GLU A 1 195 ? -17.908 -17.528 0.610 1.00 97.38 195 GLU A CA 1
ATOM 1566 C C . GLU A 1 195 ? -18.708 -18.336 -0.424 1.00 97.38 195 GLU A C 1
ATOM 1568 O O . GLU A 1 195 ? -18.805 -19.562 -0.338 1.00 97.38 195 GLU A O 1
ATOM 1573 N N . SER A 1 196 ? -19.227 -17.679 -1.468 1.00 96.31 196 SER A N 1
ATOM 1574 C CA . SER A 1 196 ? -19.946 -18.360 -2.557 1.00 96.31 196 SER A CA 1
ATOM 1575 C C . SER A 1 196 ? -19.064 -19.305 -3.385 1.00 96.31 196 SER A C 1
ATOM 1577 O O . SER A 1 196 ? -19.577 -20.227 -4.022 1.00 96.31 196 SER A O 1
ATOM 1579 N N . LEU A 1 197 ? -17.745 -19.096 -3.343 1.00 96.06 197 LEU A N 1
ATOM 1580 C CA . LEU A 1 197 ? -16.727 -19.943 -3.962 1.00 96.06 197 LEU A CA 1
ATOM 1581 C C . LEU A 1 197 ? -16.244 -21.075 -3.033 1.00 96.06 197 LEU A C 1
ATOM 1583 O O . LEU A 1 197 ? -15.397 -21.871 -3.433 1.00 96.06 197 LEU A O 1
ATOM 1587 N N . GLY A 1 198 ? -16.800 -21.180 -1.822 1.00 96.62 198 GLY A N 1
ATOM 1588 C CA . GLY A 1 198 ? -16.539 -22.267 -0.879 1.00 96.62 198 GLY A CA 1
ATOM 1589 C C . GLY A 1 198 ? -15.564 -21.935 0.249 1.00 96.62 198 GLY A C 1
ATOM 1590 O O . GLY A 1 198 ? -15.265 -22.823 1.045 1.00 96.62 198 GLY A O 1
ATOM 1591 N N . TRP A 1 199 ? -15.081 -20.692 0.352 1.00 98.12 199 TRP A N 1
ATOM 1592 C CA . TRP A 1 199 ? -14.348 -20.256 1.542 1.00 98.12 199 TRP A CA 1
ATOM 1593 C C . TRP A 1 199 ? -15.290 -20.115 2.743 1.00 98.12 199 TRP A C 1
ATOM 1595 O O . TRP A 1 199 ? -16.463 -19.786 2.591 1.00 98.12 199 TRP A O 1
ATOM 1605 N N . ALA A 1 200 ? -14.780 -20.361 3.946 1.00 96.44 200 ALA A N 1
ATOM 1606 C CA . ALA A 1 200 ? -15.533 -20.180 5.179 1.00 96.44 200 ALA A CA 1
ATOM 1607 C C . ALA A 1 200 ? -14.617 -19.584 6.247 1.00 96.44 200 ALA A C 1
ATOM 1609 O O . ALA A 1 200 ? -13.664 -20.227 6.686 1.00 96.44 200 ALA A O 1
ATOM 1610 N N . GLY A 1 201 ? -14.915 -18.356 6.670 1.00 95.25 201 GLY A N 1
ATOM 1611 C CA . GLY A 1 201 ? -14.220 -17.725 7.784 1.00 95.25 201 GLY A CA 1
ATOM 1612 C C . GLY A 1 201 ? -14.723 -18.197 9.152 1.00 95.25 201 GLY A C 1
ATOM 1613 O O . GLY A 1 201 ? -15.650 -19.001 9.268 1.00 95.25 201 GLY A O 1
ATOM 1614 N N . LYS A 1 202 ? -14.114 -17.674 10.222 1.00 96.19 202 LYS A N 1
ATOM 1615 C CA . LYS A 1 202 ? -14.468 -18.004 11.617 1.00 96.19 202 LYS A CA 1
ATOM 1616 C C . LYS A 1 202 ? -15.711 -17.222 12.101 1.00 96.19 202 LYS A C 1
ATOM 1618 O O . LYS A 1 202 ? -16.242 -17.511 13.171 1.00 96.19 202 LYS A O 1
ATOM 1623 N N . GLY A 1 203 ? -16.187 -16.249 11.324 1.00 96.00 203 GLY A N 1
ATOM 1624 C CA . GLY A 1 203 ? -17.316 -15.372 11.624 1.00 96.00 203 GLY A CA 1
ATOM 1625 C C . GLY A 1 203 ? -17.005 -14.277 12.649 1.00 96.00 203 GLY A C 1
ATOM 1626 O O . GLY A 1 203 ? -17.929 -13.867 13.364 1.00 96.00 203 GLY A O 1
ATOM 1627 N N . THR A 1 204 ? -15.740 -13.843 12.752 1.00 97.25 204 THR A N 1
ATOM 1628 C CA . THR A 1 204 ? -15.267 -12.826 13.714 1.00 97.25 204 THR A CA 1
ATOM 1629 C C . THR A 1 204 ? -15.042 -11.454 13.068 1.00 97.25 204 THR A C 1
ATOM 1631 O O . THR A 1 204 ? -15.108 -11.305 11.852 1.00 97.25 204 THR A O 1
ATOM 1634 N N . ALA A 1 205 ? -14.762 -10.430 13.882 1.00 97.50 205 ALA A N 1
ATOM 1635 C CA . ALA A 1 205 ? -14.490 -9.074 13.397 1.00 97.50 205 ALA A CA 1
ATOM 1636 C C . ALA A 1 205 ? -13.125 -8.911 12.691 1.00 97.50 205 ALA A C 1
ATOM 1638 O O . ALA A 1 205 ? -12.866 -7.866 12.097 1.00 97.50 205 ALA A O 1
ATOM 1639 N N . PHE A 1 206 ? -12.249 -9.915 12.770 1.00 98.44 206 PHE A N 1
ATOM 1640 C CA . PHE A 1 206 ? -10.878 -9.846 12.256 1.00 98.44 206 PHE A CA 1
ATOM 1641 C C . PHE A 1 206 ? -10.460 -11.162 11.589 1.00 98.44 206 PHE A C 1
ATOM 1643 O O . PHE A 1 206 ? -9.339 -11.641 11.760 1.00 98.44 206 PHE A O 1
ATOM 1650 N N . ASP A 1 207 ? -11.372 -11.776 10.837 1.00 98.56 207 ASP A N 1
ATOM 1651 C CA . ASP A 1 207 ? -11.028 -12.932 10.011 1.00 98.56 207 ASP A CA 1
ATOM 1652 C C . ASP A 1 207 ? -10.255 -12.478 8.782 1.00 98.56 207 ASP A C 1
ATOM 1654 O O . ASP A 1 207 ? -10.752 -11.662 8.009 1.00 98.56 207 ASP A O 1
ATOM 1658 N N . VAL A 1 208 ? -9.054 -13.013 8.583 1.00 98.69 208 VAL A N 1
ATOM 1659 C CA . VAL A 1 208 ? -8.254 -12.707 7.396 1.00 98.69 208 VAL A CA 1
ATOM 1660 C C . VAL A 1 208 ? -8.871 -13.377 6.168 1.00 98.69 208 VAL A C 1
ATOM 1662 O O . VAL A 1 208 ? -9.113 -14.583 6.164 1.00 98.69 208 VAL A O 1
ATOM 1665 N N . LEU A 1 209 ? -9.124 -12.579 5.130 1.00 98.75 209 LEU A N 1
ATOM 1666 C CA . LEU A 1 209 ? -9.623 -13.042 3.835 1.00 98.75 209 LEU A CA 1
ATOM 1667 C C . LEU A 1 209 ? -8.596 -13.941 3.123 1.00 98.75 209 LEU A C 1
ATOM 1669 O O . LEU A 1 209 ? -7.390 -13.716 3.261 1.00 98.75 209 LEU A O 1
ATOM 1673 N N . PRO A 1 210 ? -9.043 -14.909 2.301 1.00 98.69 210 PRO A N 1
ATOM 1674 C CA . PRO A 1 210 ? -8.138 -15.735 1.517 1.00 98.69 210 PRO A CA 1
ATOM 1675 C C . PRO A 1 210 ? -7.515 -14.903 0.391 1.00 98.69 210 PRO A C 1
ATOM 1677 O O . PRO A 1 210 ? -8.107 -13.933 -0.097 1.00 98.69 210 PRO A O 1
ATOM 1680 N N . LEU A 1 211 ? -6.345 -15.314 -0.092 1.00 98.75 211 LEU A N 1
ATOM 1681 C CA . LEU A 1 211 ? -5.829 -14.835 -1.368 1.00 98.75 211 LEU A CA 1
ATOM 1682 C C . LEU A 1 211 ? -6.698 -15.381 -2.496 1.00 98.75 211 LEU A C 1
ATOM 1684 O O . LEU A 1 211 ? -6.945 -16.583 -2.583 1.00 98.75 211 LEU A O 1
ATOM 1688 N N . VAL A 1 212 ? -7.117 -14.488 -3.383 1.00 98.44 212 VAL A N 1
ATOM 1689 C CA . VAL A 1 212 ? -7.923 -14.808 -4.552 1.00 98.44 212 VAL A CA 1
ATOM 1690 C C . VAL A 1 212 ? -7.082 -14.594 -5.794 1.00 98.44 212 VAL A C 1
ATOM 1692 O O . VAL A 1 212 ? -6.818 -13.458 -6.202 1.00 98.44 212 VAL A O 1
ATOM 1695 N N . ILE A 1 213 ? -6.647 -15.699 -6.387 1.00 98.31 213 ILE A N 1
ATOM 1696 C CA . ILE A 1 213 ? -5.735 -15.701 -7.525 1.00 98.31 213 ILE A CA 1
ATOM 1697 C C . ILE A 1 213 ? -6.486 -16.175 -8.752 1.00 98.31 213 ILE A C 1
ATOM 1699 O O . ILE A 1 213 ? -7.099 -17.241 -8.754 1.00 98.31 213 ILE A O 1
ATOM 1703 N N . GLU A 1 214 ? -6.408 -15.374 -9.804 1.00 96.62 214 GLU A N 1
ATOM 1704 C CA . GLU A 1 214 ? -6.985 -15.689 -11.096 1.00 96.62 214 GLU A CA 1
ATOM 1705 C C . GLU A 1 214 ? -5.895 -15.843 -12.147 1.00 96.62 214 GLU A C 1
ATOM 1707 O O . GLU A 1 214 ? -5.042 -14.969 -12.327 1.00 96.62 214 GLU A O 1
ATOM 1712 N N . THR A 1 215 ? -5.939 -16.958 -12.864 1.00 96.12 215 THR A N 1
ATOM 1713 C CA . THR A 1 215 ? -5.078 -17.226 -14.015 1.00 96.12 215 THR A CA 1
ATOM 1714 C C . THR A 1 215 ? -5.941 -17.576 -15.223 1.00 96.12 215 THR A C 1
ATOM 1716 O O . THR A 1 215 ? -7.071 -18.045 -15.091 1.00 96.12 215 THR A O 1
ATOM 1719 N N . ALA A 1 216 ? -5.396 -17.397 -16.428 1.00 92.50 216 ALA A N 1
ATOM 1720 C CA . ALA A 1 216 ? -6.121 -17.702 -17.664 1.00 92.50 216 ALA A CA 1
ATOM 1721 C C . ALA A 1 216 ? -6.546 -19.177 -17.787 1.00 92.50 216 ALA A C 1
ATOM 1723 O O . ALA A 1 216 ? -7.501 -19.480 -18.495 1.00 92.50 216 ALA A O 1
ATOM 1724 N N . LYS A 1 217 ? -5.811 -20.094 -17.145 1.00 93.38 217 LYS A N 1
ATOM 1725 C CA . LYS A 1 217 ? -6.010 -21.540 -17.283 1.00 93.38 217 LYS A CA 1
ATOM 1726 C C . LYS A 1 217 ? -6.853 -22.129 -16.154 1.00 93.38 217 LYS A C 1
ATOM 1728 O O . LYS A 1 217 ? -7.716 -22.955 -16.427 1.00 93.38 217 LYS A O 1
ATOM 1733 N N . GLU A 1 218 ? -6.585 -21.746 -14.910 1.00 95.62 218 GLU A N 1
ATOM 1734 C CA . GLU A 1 218 ? -7.252 -22.313 -13.735 1.00 95.62 218 GLU A CA 1
ATOM 1735 C C . GLU A 1 218 ? -8.482 -21.499 -13.299 1.00 95.62 218 GLU A C 1
ATOM 1737 O O . GLU A 1 218 ? -9.290 -21.991 -12.515 1.00 95.62 218 GLU A O 1
ATOM 1742 N N . GLY A 1 219 ? -8.662 -20.282 -13.825 1.00 95.69 219 GLY A N 1
ATOM 1743 C CA . GLY A 1 219 ? -9.714 -19.379 -13.370 1.00 95.69 219 GLY A CA 1
ATOM 1744 C C . GLY A 1 219 ? -9.435 -18.879 -11.953 1.00 95.69 219 GLY A C 1
ATOM 1745 O O . GLY A 1 219 ? -8.278 -18.707 -11.570 1.00 95.69 219 GLY A O 1
ATOM 1746 N N . VAL A 1 220 ? -10.495 -18.611 -11.188 1.00 97.25 220 VAL A N 1
ATOM 1747 C CA . VAL A 1 220 ? -10.403 -18.105 -9.811 1.00 97.25 220 VAL A CA 1
ATOM 1748 C C . VAL A 1 220 ? -10.134 -19.252 -8.838 1.00 97.25 220 VAL A C 1
ATOM 1750 O O . VAL A 1 220 ? -10.865 -20.238 -8.807 1.00 97.25 220 VAL A O 1
ATOM 1753 N N . THR A 1 221 ? -9.111 -19.086 -8.004 1.00 98.31 221 THR A N 1
ATOM 1754 C CA . THR A 1 221 ? -8.691 -20.042 -6.972 1.00 98.31 221 THR A CA 1
ATOM 1755 C C . THR A 1 221 ? -8.438 -19.323 -5.649 1.00 98.31 221 THR A C 1
ATOM 1757 O O . THR A 1 221 ? -7.976 -18.179 -5.639 1.00 98.31 221 THR A O 1
ATOM 1760 N N . LEU A 1 222 ? -8.776 -19.981 -4.536 1.00 98.69 222 LEU A N 1
ATOM 1761 C CA . LEU A 1 222 ? -8.683 -19.426 -3.184 1.00 98.69 222 LEU A CA 1
ATOM 1762 C C . LEU A 1 222 ? -7.567 -20.114 -2.401 1.00 98.69 222 LEU A C 1
ATOM 1764 O O . LEU A 1 222 ? -7.460 -21.341 -2.434 1.00 98.69 222 LEU A O 1
ATOM 1768 N N . PHE A 1 223 ? -6.778 -19.332 -1.669 1.00 98.69 223 PHE A N 1
ATOM 1769 C CA . PHE A 1 223 ? -5.718 -19.834 -0.799 1.00 98.69 223 PHE A CA 1
ATOM 1770 C C . PHE A 1 223 ? -5.772 -19.128 0.550 1.00 98.69 223 PHE A C 1
ATOM 1772 O O . PHE A 1 223 ? -5.627 -17.907 0.614 1.00 98.69 223 PHE A O 1
ATOM 1779 N N . ASP A 1 224 ? -5.937 -19.888 1.628 1.00 98.25 224 ASP A N 1
ATOM 1780 C CA . ASP A 1 224 ? -5.782 -19.335 2.970 1.00 98.25 224 ASP A CA 1
ATOM 1781 C C . ASP A 1 224 ? -4.328 -18.918 3.207 1.00 98.25 224 ASP A C 1
ATOM 1783 O O . ASP A 1 224 ? -3.380 -19.564 2.747 1.00 98.25 224 ASP A O 1
ATOM 1787 N N . ILE A 1 225 ? -4.153 -17.823 3.940 1.00 98.38 225 ILE A N 1
ATOM 1788 C CA . ILE A 1 225 ? -2.834 -17.344 4.339 1.00 98.38 225 ILE A CA 1
ATOM 1789 C C . ILE A 1 225 ? -2.485 -18.011 5.675 1.00 98.38 225 ILE A C 1
ATOM 1791 O O . ILE A 1 225 ? -3.253 -17.877 6.631 1.00 98.38 225 ILE A O 1
ATOM 1795 N N . PRO A 1 226 ? -1.345 -18.715 5.778 1.00 97.88 226 PRO A N 1
ATOM 1796 C CA . PRO A 1 226 ? -0.909 -19.315 7.033 1.00 97.88 226 PRO A CA 1
ATOM 1797 C C . PRO A 1 226 ? -0.776 -18.277 8.152 1.00 97.88 226 PRO A C 1
ATOM 1799 O O . PRO A 1 226 ? -0.231 -17.194 7.929 1.00 97.88 226 PRO A O 1
ATOM 1802 N N . GLU A 1 227 ? -1.213 -18.626 9.367 1.00 95.56 227 GLU A N 1
ATOM 1803 C CA . GLU A 1 227 ? -1.168 -17.723 10.529 1.00 95.56 227 GLU A CA 1
ATOM 1804 C C . GLU A 1 227 ? 0.265 -17.229 10.820 1.00 95.56 227 GLU A C 1
ATOM 1806 O O . GLU A 1 227 ? 0.452 -16.081 11.204 1.00 95.56 227 GLU A O 1
ATOM 1811 N N . ASP A 1 228 ? 1.300 -18.034 10.542 1.00 96.00 228 ASP A N 1
ATOM 1812 C CA . ASP A 1 228 ? 2.705 -17.639 10.735 1.00 96.00 228 ASP A CA 1
ATOM 1813 C C . ASP A 1 228 ? 3.193 -16.541 9.769 1.00 96.00 228 ASP A C 1
ATOM 1815 O O . ASP A 1 228 ? 4.197 -15.878 10.035 1.00 96.00 228 ASP A O 1
ATOM 1819 N N . ALA A 1 229 ? 2.499 -16.342 8.645 1.00 98.00 229 ALA A N 1
ATOM 1820 C CA . ALA A 1 229 ? 2.813 -15.294 7.680 1.00 98.00 229 ALA A CA 1
ATOM 1821 C C . ALA A 1 229 ? 2.128 -13.960 8.013 1.00 98.00 229 ALA A C 1
ATOM 1823 O O . ALA A 1 229 ? 2.438 -12.945 7.385 1.00 98.00 229 ALA A O 1
ATOM 1824 N N . ILE A 1 230 ? 1.214 -13.946 8.989 1.00 97.94 230 ILE A N 1
ATOM 1825 C CA . ILE A 1 230 ? 0.440 -12.770 9.378 1.00 97.94 230 ILE A CA 1
ATOM 1826 C C . ILE A 1 230 ? 0.839 -12.369 10.794 1.00 97.94 230 ILE A C 1
ATOM 1828 O O . ILE A 1 230 ? 0.484 -13.013 11.774 1.00 97.94 230 ILE A O 1
ATOM 1832 N N . LEU A 1 231 ? 1.548 -11.250 10.911 1.00 98.56 231 LEU A N 1
ATOM 1833 C CA . LEU A 1 231 ? 1.738 -10.601 12.202 1.00 98.56 231 LEU A CA 1
ATOM 1834 C C . LEU A 1 231 ? 0.578 -9.636 12.453 1.00 98.56 231 LEU A C 1
ATOM 1836 O O . LEU A 1 231 ? 0.386 -8.701 11.677 1.00 98.56 231 LEU A O 1
ATOM 1840 N N . GLU A 1 232 ? -0.160 -9.844 13.538 1.00 98.75 232 GLU A N 1
ATOM 1841 C CA . GLU A 1 232 ? -1.191 -8.927 14.031 1.00 98.75 232 GLU A CA 1
ATOM 1842 C C . GLU A 1 232 ? -0.752 -8.289 15.351 1.00 98.75 232 GLU A C 1
ATOM 1844 O O . GLU A 1 232 ? -0.046 -8.906 16.150 1.00 98.75 232 GLU A O 1
ATOM 1849 N N . VAL A 1 233 ? -1.173 -7.047 15.576 1.00 98.88 233 VAL A N 1
ATOM 1850 C CA . VAL A 1 233 ? -0.950 -6.305 16.818 1.00 98.88 233 VAL A CA 1
ATOM 1851 C C . VAL A 1 233 ? -2.297 -6.089 17.495 1.00 98.88 233 VAL A C 1
ATOM 1853 O O . VAL A 1 233 ? -3.152 -5.386 16.954 1.00 98.88 233 VAL A O 1
ATOM 1856 N N . GLU A 1 234 ? -2.472 -6.686 18.672 1.00 98.81 234 GLU A N 1
ATOM 1857 C CA . GLU A 1 234 ? -3.598 -6.406 19.569 1.00 98.81 234 GLU A CA 1
ATOM 1858 C C . GLU A 1 234 ? -3.483 -4.973 20.100 1.00 98.81 234 GLU A C 1
ATOM 1860 O O . GLU A 1 234 ? -2.412 -4.546 20.541 1.00 98.81 234 GLU A O 1
ATOM 1865 N N . LEU A 1 235 ? -4.577 -4.217 20.046 1.00 98.88 235 LEU A N 1
ATOM 1866 C CA . LEU A 1 235 ? -4.585 -2.807 20.410 1.00 98.88 235 LEU A CA 1
ATOM 1867 C C . LEU A 1 235 ? -4.987 -2.620 21.873 1.00 98.88 235 LEU A C 1
ATOM 1869 O O . LEU A 1 235 ? -6.047 -3.041 22.330 1.00 98.88 235 LEU A O 1
ATOM 1873 N N . SER A 1 236 ? -4.141 -1.902 22.595 1.00 98.75 236 SER A N 1
ATOM 1874 C CA . SER A 1 236 ? -4.333 -1.464 23.971 1.00 98.75 236 SER A CA 1
ATOM 1875 C C . SER A 1 236 ? -4.002 0.024 24.087 1.00 98.75 236 SER A C 1
ATOM 1877 O O . SER A 1 236 ? -3.420 0.623 23.182 1.00 98.75 236 SER A O 1
ATOM 1879 N N . HIS A 1 237 ? -4.385 0.649 25.199 1.00 98.81 237 HIS A N 1
ATOM 1880 C CA . HIS A 1 237 ? -4.100 2.060 25.435 1.00 98.81 237 HIS A CA 1
ATOM 1881 C C . HIS A 1 237 ? -3.200 2.228 26.667 1.00 98.81 237 HIS A C 1
ATOM 1883 O O . HIS A 1 237 ? -3.490 1.612 27.695 1.00 98.81 237 HIS A O 1
ATOM 1889 N N . PRO A 1 238 ? -2.158 3.084 26.616 1.00 98.31 238 PRO A N 1
ATOM 1890 C CA . PRO A 1 238 ? -1.199 3.237 27.716 1.00 98.31 238 PRO A CA 1
ATOM 1891 C C . PRO A 1 238 ? -1.841 3.690 29.036 1.00 98.31 238 PRO A C 1
ATOM 1893 O O . PRO A 1 238 ? -1.412 3.263 30.103 1.00 98.31 238 PRO A O 1
ATOM 1896 N N . ASP A 1 239 ? -2.894 4.510 28.961 1.00 98.50 239 ASP A N 1
ATOM 1897 C CA . ASP A 1 239 ? -3.547 5.105 30.140 1.00 98.50 239 ASP A CA 1
ATOM 1898 C C . ASP A 1 239 ? -4.995 4.629 30.365 1.00 98.50 239 ASP A C 1
ATOM 1900 O O . ASP A 1 239 ? -5.631 5.014 31.345 1.00 98.50 239 ASP A O 1
ATOM 1904 N N . LEU A 1 240 ? -5.560 3.834 29.447 1.00 98.50 240 LEU A N 1
ATOM 1905 C CA . LEU A 1 240 ? -6.993 3.502 29.434 1.00 98.50 240 LEU A CA 1
ATOM 1906 C C . LEU A 1 240 ? -7.166 1.979 29.352 1.00 98.50 240 LEU A C 1
ATOM 1908 O O . LEU A 1 240 ? -7.362 1.447 28.259 1.00 98.50 240 LEU A O 1
ATOM 1912 N N . PRO A 1 241 ? -7.113 1.258 30.490 1.00 97.81 241 PRO A N 1
ATOM 1913 C CA . PRO A 1 241 ? -7.128 -0.207 30.496 1.00 97.81 241 PRO A CA 1
ATOM 1914 C C . PRO A 1 241 ? -8.331 -0.826 29.772 1.00 97.81 241 PRO A C 1
ATOM 1916 O O . PRO A 1 241 ? -8.188 -1.846 29.108 1.00 97.81 241 PRO A O 1
ATOM 1919 N N . TRP A 1 242 ? -9.496 -0.170 29.831 1.00 98.31 242 TRP A N 1
ATOM 1920 C CA . TRP A 1 242 ? -10.726 -0.626 29.173 1.00 98.31 242 TRP A CA 1
ATOM 1921 C C . TRP A 1 242 ? -10.621 -0.701 27.643 1.00 98.31 242 TRP A C 1
ATOM 1923 O O . TRP A 1 242 ? -11.488 -1.302 27.011 1.00 98.31 242 TRP A O 1
ATOM 1933 N N . PHE A 1 243 ? -9.611 -0.075 27.025 1.00 98.75 243 PHE A N 1
ATOM 1934 C CA . PHE A 1 243 ? -9.442 -0.094 25.572 1.00 98.75 243 PHE A CA 1
ATOM 1935 C C . PHE A 1 243 ? -9.157 -1.511 25.061 1.00 98.75 243 PHE A C 1
ATOM 1937 O O . PHE A 1 243 ? -9.672 -1.889 24.014 1.00 98.75 243 PHE A O 1
ATOM 1944 N N . ALA A 1 244 ? -8.414 -2.317 25.828 1.00 98.50 244 ALA A N 1
ATOM 1945 C CA . ALA A 1 244 ? -8.140 -3.713 25.483 1.00 98.50 244 ALA A CA 1
ATOM 1946 C C . ALA A 1 244 ? -9.425 -4.563 25.423 1.00 98.50 244 ALA A C 1
ATOM 1948 O O . ALA A 1 244 ? -9.522 -5.479 24.610 1.00 98.50 244 ALA A O 1
ATOM 1949 N N . ASP A 1 245 ? -10.451 -4.212 26.208 1.00 98.19 245 ASP A N 1
ATOM 1950 C CA . ASP A 1 245 ? -11.747 -4.905 26.200 1.00 98.19 245 ASP A CA 1
ATOM 1951 C C . ASP A 1 245 ? -12.515 -4.719 24.879 1.00 98.19 245 ASP A C 1
ATOM 1953 O O . ASP A 1 245 ? -13.493 -5.424 24.635 1.00 98.19 245 ASP A O 1
ATOM 1957 N N . LEU A 1 246 ? -12.109 -3.765 24.027 1.00 98.12 246 LEU A N 1
ATOM 1958 C CA . LEU A 1 246 ? -12.680 -3.606 22.687 1.00 98.12 246 LEU A CA 1
ATOM 1959 C C . LEU A 1 246 ? -12.248 -4.733 21.734 1.00 98.12 246 LEU A C 1
ATOM 1961 O O . LEU A 1 246 ? -12.880 -4.904 20.694 1.00 98.12 246 LEU A O 1
ATOM 1965 N N . GLY A 1 247 ? -11.188 -5.484 22.065 1.00 98.31 247 GLY A N 1
ATOM 1966 C CA . GLY A 1 247 ? -10.697 -6.604 21.255 1.00 98.31 247 GLY A CA 1
ATOM 1967 C C . GLY A 1 247 ? -10.261 -6.198 19.845 1.00 98.31 247 GLY A C 1
ATOM 1968 O O . GLY A 1 247 ? -10.419 -6.976 18.906 1.00 98.31 247 GLY A O 1
ATOM 1969 N N . LEU A 1 248 ? -9.793 -4.956 19.678 1.00 98.75 248 LEU A N 1
ATOM 1970 C CA . LEU A 1 248 ? -9.328 -4.441 18.394 1.00 98.75 248 LEU A CA 1
ATOM 1971 C C . LEU A 1 248 ? -7.916 -4.944 18.111 1.00 98.75 248 LEU A C 1
ATOM 1973 O O . LEU A 1 248 ? -7.060 -4.910 18.990 1.00 98.75 248 LEU A O 1
ATOM 1977 N N . LYS A 1 249 ? -7.646 -5.301 16.858 1.00 98.81 249 LYS A N 1
ATOM 1978 C CA . LYS A 1 249 ? -6.304 -5.638 16.378 1.00 98.81 249 LYS A CA 1
ATOM 1979 C C . LYS A 1 249 ? -6.103 -5.184 14.944 1.00 98.81 249 LYS A C 1
ATOM 1981 O O . LYS A 1 249 ? -7.064 -4.846 14.255 1.00 98.81 249 LYS A O 1
ATOM 1986 N N . TRP A 1 250 ? -4.854 -5.153 14.491 1.00 98.81 250 TRP A N 1
ATOM 1987 C CA . TRP A 1 250 ? -4.553 -4.854 13.093 1.00 98.81 250 TRP A CA 1
ATOM 1988 C C . TRP A 1 250 ? -3.318 -5.599 12.583 1.00 98.81 250 TRP A C 1
ATOM 1990 O O . TRP A 1 250 ? -2.341 -5.771 13.312 1.00 98.81 250 TRP A O 1
ATOM 2000 N N . HIS A 1 251 ? -3.340 -6.013 11.316 1.00 98.75 251 HIS A N 1
ATOM 2001 C CA . HIS A 1 251 ? -2.204 -6.654 10.658 1.00 98.75 251 HIS A CA 1
ATOM 2002 C C . HIS A 1 251 ? -1.037 -5.669 10.493 1.00 98.75 251 HIS A C 1
ATOM 2004 O O . HIS A 1 251 ? -1.235 -4.478 10.279 1.00 98.75 251 HIS A O 1
ATOM 2010 N N . ALA A 1 252 ? 0.201 -6.150 10.576 1.00 98.56 252 ALA A N 1
ATOM 2011 C CA . ALA A 1 252 ? 1.389 -5.296 10.620 1.00 98.56 252 ALA A CA 1
ATOM 2012 C C . ALA A 1 252 ? 1.853 -4.787 9.243 1.00 98.56 252 ALA A C 1
ATOM 2014 O O . ALA A 1 252 ? 2.509 -3.749 9.150 1.00 98.56 252 ALA A O 1
ATOM 2015 N N . VAL A 1 253 ? 1.553 -5.527 8.169 1.00 98.62 253 VAL A N 1
ATOM 2016 C CA . VAL A 1 253 ? 2.077 -5.261 6.819 1.00 98.62 253 VAL A CA 1
ATOM 2017 C C . VAL A 1 253 ? 0.966 -4.739 5.892 1.00 98.62 253 VAL A C 1
ATOM 2019 O O . VAL A 1 253 ? 0.065 -5.510 5.555 1.00 98.62 253 VAL A O 1
ATOM 2022 N N . PRO A 1 254 ? 1.029 -3.474 5.423 1.00 98.19 254 PRO A N 1
ATOM 2023 C CA . PRO A 1 254 ? 0.129 -2.935 4.398 1.00 98.19 254 PRO A CA 1
ATOM 2024 C C . PRO A 1 254 ? 0.621 -3.285 2.986 1.00 98.19 254 PRO A C 1
ATOM 2026 O O . PRO A 1 254 ? 1.277 -2.476 2.328 1.00 98.19 254 PRO A O 1
ATOM 2029 N N . ALA A 1 255 ? 0.354 -4.506 2.522 1.00 98.38 255 ALA A N 1
ATOM 2030 C CA . ALA A 1 255 ? 0.794 -4.972 1.203 1.00 98.38 255 ALA A CA 1
ATOM 2031 C C . ALA A 1 255 ? -0.292 -4.772 0.134 1.00 98.38 255 ALA A C 1
ATOM 2033 O O . ALA A 1 255 ? -1.149 -5.634 -0.034 1.00 98.38 255 ALA A O 1
ATOM 2034 N N . ILE A 1 256 ? -0.253 -3.660 -0.602 1.00 97.88 256 ILE A N 1
ATOM 2035 C CA . ILE A 1 256 ? -1.170 -3.358 -1.713 1.00 97.88 256 ILE A CA 1
ATOM 2036 C C . ILE A 1 256 ? -0.936 -4.346 -2.857 1.00 97.88 256 ILE A C 1
ATOM 2038 O O . ILE A 1 256 ? 0.202 -4.521 -3.280 1.00 97.88 256 ILE A O 1
ATOM 2042 N N . SER A 1 257 ? -1.998 -4.955 -3.388 1.00 97.19 257 SER A N 1
ATOM 2043 C CA . SER A 1 257 ? -1.930 -5.948 -4.474 1.00 97.19 257 SER A CA 1
ATOM 2044 C C . SER A 1 257 ? -2.724 -5.584 -5.728 1.00 97.19 257 SER A C 1
ATOM 2046 O O . SER A 1 257 ? -2.497 -6.197 -6.768 1.00 97.19 257 SER A O 1
ATOM 2048 N N . ALA A 1 258 ? -3.606 -4.583 -5.664 1.00 93.44 258 ALA A N 1
ATOM 2049 C CA . ALA A 1 258 ? -4.479 -4.218 -6.785 1.00 93.44 258 ALA A CA 1
ATOM 2050 C C . ALA A 1 258 ? -3.903 -3.173 -7.759 1.00 93.44 258 ALA A C 1
ATOM 2052 O O . ALA A 1 258 ? -4.529 -2.907 -8.783 1.00 93.44 258 ALA A O 1
ATOM 2053 N N . MET A 1 259 ? -2.739 -2.581 -7.470 1.00 94.62 259 MET A N 1
ATOM 2054 C CA . MET A 1 259 ? -2.132 -1.546 -8.317 1.00 94.62 259 MET A CA 1
ATOM 2055 C C . MET A 1 259 ? -1.120 -2.151 -9.306 1.00 94.62 259 MET A C 1
ATOM 2057 O O . MET A 1 259 ? -0.103 -2.696 -8.864 1.00 94.62 259 MET A O 1
ATOM 2061 N N . PRO A 1 260 ? -1.336 -2.032 -10.631 1.00 96.06 260 PRO A N 1
ATOM 2062 C CA . PRO A 1 260 ? -0.343 -2.423 -11.625 1.00 96.06 260 PRO A CA 1
ATOM 2063 C C . PRO A 1 260 ? 0.928 -1.576 -11.530 1.00 96.06 260 PRO A C 1
ATOM 2065 O O . PRO A 1 260 ? 0.872 -0.378 -11.259 1.00 96.06 260 PRO A O 1
ATOM 2068 N N . LEU A 1 261 ? 2.076 -2.170 -11.842 1.00 97.94 261 LEU A N 1
ATOM 2069 C CA . LEU A 1 261 ? 3.345 -1.458 -11.994 1.00 97.94 261 LEU A CA 1
ATOM 2070 C C . LEU A 1 261 ? 3.634 -1.243 -13.484 1.00 97.94 261 LEU A C 1
ATOM 2072 O O . LEU A 1 261 ? 3.679 -2.209 -14.239 1.00 97.94 261 LEU A O 1
ATOM 2076 N N . ARG A 1 262 ? 3.897 -0.007 -13.912 1.00 97.38 262 ARG A N 1
ATOM 2077 C CA . ARG A 1 262 ? 4.323 0.309 -15.282 1.00 97.38 262 ARG A CA 1
ATOM 2078 C C . ARG A 1 262 ? 5.785 0.740 -15.310 1.00 97.38 262 ARG A C 1
ATOM 2080 O O . ARG A 1 262 ? 6.181 1.646 -14.576 1.00 97.38 262 ARG A O 1
ATOM 2087 N N . VAL A 1 263 ? 6.584 0.075 -16.142 1.00 98.19 263 VAL A N 1
ATOM 2088 C CA . VAL A 1 263 ? 8.019 0.336 -16.312 1.00 98.19 263 VAL A CA 1
ATOM 2089 C C . VAL A 1 263 ? 8.348 0.312 -17.796 1.00 98.19 263 VAL A C 1
ATOM 2091 O O . VAL A 1 263 ? 8.112 -0.708 -18.438 1.00 98.19 263 VAL A O 1
ATOM 2094 N N . GLY A 1 264 ? 8.916 1.400 -18.322 1.00 96.56 264 GLY A N 1
ATOM 2095 C CA . GLY A 1 264 ? 9.485 1.439 -19.673 1.00 96.56 264 GLY A CA 1
ATOM 2096 C C . GLY A 1 264 ? 8.517 0.988 -20.763 1.00 96.56 264 GLY A C 1
ATOM 2097 O O . GLY A 1 264 ? 8.908 0.277 -21.674 1.00 96.56 264 GLY A O 1
ATOM 2098 N N . GLY A 1 265 ? 7.235 1.307 -20.627 1.00 96.00 265 GLY A N 1
ATOM 2099 C CA . GLY A 1 265 ? 6.206 0.948 -21.592 1.00 96.00 265 GLY A CA 1
ATOM 2100 C C . GLY A 1 265 ? 5.540 -0.401 -21.353 1.00 96.00 265 GLY A C 1
ATOM 2101 O O . GLY A 1 265 ? 4.530 -0.674 -21.990 1.00 96.00 265 GLY A O 1
ATOM 2102 N N . VAL A 1 266 ? 6.033 -1.227 -20.424 1.00 97.38 266 VAL A N 1
ATOM 2103 C CA . VAL A 1 266 ? 5.454 -2.539 -20.090 1.00 97.38 266 VAL A CA 1
ATOM 2104 C C . VAL A 1 266 ? 4.691 -2.467 -18.770 1.00 97.38 266 VAL A C 1
ATOM 2106 O O . VAL A 1 266 ? 5.203 -1.976 -17.761 1.00 97.38 266 VAL A O 1
ATOM 2109 N N . THR A 1 267 ? 3.474 -3.010 -18.760 1.00 96.94 267 THR A N 1
ATOM 2110 C CA . THR A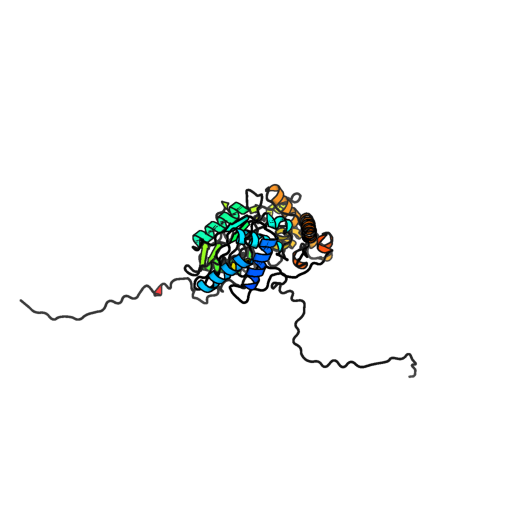 1 267 ? 2.629 -3.094 -17.562 1.00 96.94 267 THR A CA 1
ATOM 2111 C C . THR A 1 267 ? 2.728 -4.475 -16.913 1.00 96.94 267 THR A C 1
ATOM 2113 O O . THR A 1 267 ? 2.468 -5.497 -17.543 1.00 96.94 267 THR A O 1
ATOM 2116 N N . TYR A 1 268 ? 3.050 -4.494 -15.623 1.00 97.31 268 TYR A N 1
ATOM 2117 C CA . TYR A 1 268 ? 3.027 -5.651 -14.734 1.00 97.31 268 TYR A CA 1
ATOM 2118 C C . TYR A 1 268 ? 1.756 -5.582 -13.876 1.00 97.31 268 TYR A C 1
ATOM 2120 O O . TYR A 1 268 ? 1.738 -4.878 -12.864 1.00 97.31 268 TYR A O 1
ATOM 2128 N N . PRO A 1 269 ? 0.672 -6.273 -14.271 1.00 95.69 269 PRO A N 1
ATOM 2129 C CA . PRO A 1 269 ? -0.638 -6.111 -13.641 1.00 95.69 269 PRO A CA 1
ATOM 2130 C C . PRO A 1 269 ? -0.708 -6.659 -12.215 1.00 95.69 269 PRO A C 1
ATOM 2132 O O . PRO A 1 269 ? -1.564 -6.234 -11.448 1.00 95.69 269 PRO A O 1
ATOM 2135 N N . THR A 1 270 ? 0.196 -7.573 -11.855 1.00 97.56 270 THR A N 1
ATOM 2136 C CA . THR A 1 270 ? 0.264 -8.165 -10.517 1.00 97.56 270 THR A CA 1
ATOM 2137 C C . THR A 1 270 ? 1.645 -7.920 -9.934 1.00 97.56 270 THR A C 1
ATOM 2139 O O . THR A 1 270 ? 2.616 -8.602 -10.276 1.00 97.56 270 THR A O 1
ATOM 2142 N N . ALA A 1 271 ? 1.726 -6.914 -9.066 1.00 98.31 271 ALA A N 1
ATOM 2143 C CA . ALA A 1 271 ? 2.969 -6.463 -8.457 1.00 98.31 271 ALA A CA 1
ATOM 2144 C C . ALA A 1 271 ? 2.770 -6.058 -6.981 1.00 98.31 271 ALA A C 1
ATOM 2146 O O . ALA A 1 271 ? 2.968 -4.886 -6.653 1.00 98.31 271 ALA A O 1
ATOM 2147 N N . PRO A 1 272 ? 2.352 -6.982 -6.084 1.00 98.50 272 PRO A N 1
ATOM 2148 C CA . PRO A 1 272 ? 2.104 -6.641 -4.691 1.00 98.50 272 PRO A CA 1
ATOM 2149 C C . PRO A 1 272 ? 3.309 -5.964 -4.039 1.00 98.50 272 PRO A C 1
ATOM 2151 O O . PRO A 1 272 ? 4.441 -6.443 -4.165 1.00 98.50 272 PRO A O 1
ATOM 2154 N N . PHE A 1 273 ? 3.045 -4.860 -3.345 1.00 98.50 273 PHE A N 1
ATOM 2155 C CA . PHE A 1 273 ? 4.023 -3.943 -2.767 1.00 98.50 273 PHE A CA 1
ATOM 2156 C C . PHE A 1 273 ? 3.625 -3.547 -1.345 1.00 98.50 273 PHE A C 1
ATOM 2158 O O . PHE A 1 273 ? 2.467 -3.215 -1.098 1.00 98.50 273 PHE A O 1
ATOM 2165 N N . ASN A 1 274 ? 4.591 -3.500 -0.427 1.00 98.69 274 ASN A N 1
ATOM 2166 C CA . ASN A 1 274 ? 4.387 -2.967 0.913 1.00 98.69 274 ASN A CA 1
ATOM 2167 C C . ASN A 1 274 ? 5.421 -1.896 1.289 1.00 98.69 274 ASN A C 1
ATOM 2169 O O . ASN A 1 274 ? 6.595 -1.958 0.920 1.00 98.69 274 ASN A O 1
ATOM 2173 N N . GLY A 1 275 ? 4.972 -0.960 2.121 1.00 96.38 275 GLY A N 1
ATOM 2174 C CA . GLY A 1 275 ? 5.809 -0.190 3.036 1.00 96.38 275 GLY A CA 1
ATOM 2175 C C . GLY A 1 275 ? 5.545 -0.638 4.475 1.00 96.38 275 GLY A C 1
ATOM 2176 O O . GLY A 1 275 ? 5.384 -1.824 4.755 1.00 96.38 275 GLY A O 1
ATOM 2177 N N . TRP A 1 276 ? 5.455 0.313 5.392 1.00 97.62 276 TRP A N 1
ATOM 2178 C CA . TRP A 1 276 ? 4.899 0.107 6.730 1.00 97.62 276 TRP A CA 1
ATOM 2179 C C . TRP A 1 276 ? 3.825 1.156 6.977 1.00 97.62 276 TRP A C 1
ATOM 2181 O O . TRP A 1 276 ? 3.792 2.174 6.286 1.00 97.62 276 TRP A O 1
ATOM 2191 N N . TYR A 1 277 ? 2.969 0.902 7.960 1.00 98.50 277 TYR A N 1
ATOM 2192 C CA . TYR A 1 277 ? 1.893 1.818 8.301 1.00 98.50 277 TYR A CA 1
ATOM 2193 C C . TYR A 1 277 ? 2.412 3.159 8.818 1.00 98.50 277 TYR A C 1
ATOM 2195 O O . TYR A 1 277 ? 3.351 3.217 9.618 1.00 98.50 277 TYR A O 1
ATOM 2203 N N . MET A 1 278 ? 1.730 4.227 8.424 1.00 98.31 278 MET A N 1
ATOM 2204 C CA . MET A 1 278 ? 1.574 5.425 9.233 1.00 98.31 278 MET A CA 1
ATOM 2205 C C . MET A 1 278 ? 0.372 5.227 10.169 1.00 98.31 278 MET A C 1
ATOM 2207 O O . MET A 1 278 ? -0.688 4.783 9.733 1.00 98.31 278 MET A O 1
ATOM 2211 N N . GLY A 1 279 ? 0.503 5.563 11.455 1.00 98.25 279 GLY A N 1
ATOM 2212 C CA . GLY A 1 279 ? -0.510 5.255 12.478 1.00 98.25 279 GLY A CA 1
ATOM 2213 C C . GLY A 1 279 ? -1.920 5.742 12.150 1.00 98.25 279 GLY A C 1
ATOM 2214 O O . GLY A 1 279 ? -2.895 5.052 12.440 1.00 98.25 279 GLY A O 1
ATOM 2215 N N . THR A 1 280 ? -2.024 6.873 11.454 1.00 98.44 280 THR A N 1
ATOM 2216 C CA . THR A 1 280 ? -3.296 7.470 11.035 1.00 98.44 280 THR A CA 1
ATOM 2217 C C . THR A 1 280 ? -4.025 6.666 9.959 1.00 98.44 280 THR A C 1
ATOM 2219 O O . THR A 1 280 ? -5.238 6.807 9.838 1.00 98.44 280 THR A O 1
ATOM 2222 N N . GLU A 1 281 ? -3.352 5.780 9.220 1.00 98.50 281 GLU A N 1
ATOM 2223 C CA . GLU A 1 281 ? -4.021 4.833 8.316 1.00 98.50 281 GLU A CA 1
ATOM 2224 C C . GLU A 1 281 ? -4.893 3.843 9.096 1.00 98.50 281 GLU A C 1
ATOM 2226 O O . GLU A 1 281 ? -5.982 3.486 8.653 1.00 98.50 281 GLU A O 1
ATOM 2231 N N . ILE A 1 282 ? -4.441 3.420 10.279 1.00 98.75 282 ILE A N 1
ATOM 2232 C CA . ILE A 1 282 ? -5.203 2.530 11.156 1.00 98.75 282 ILE A CA 1
ATOM 2233 C C . ILE A 1 282 ? -6.154 3.364 12.017 1.00 98.75 282 ILE A C 1
ATOM 2235 O O . ILE A 1 282 ? -7.369 3.213 11.921 1.00 98.75 282 ILE A O 1
ATOM 2239 N N . GLY A 1 283 ? -5.609 4.272 12.828 1.00 98.44 283 GLY A N 1
ATOM 2240 C CA . GLY A 1 283 ? -6.356 4.979 13.866 1.00 98.44 283 GLY A CA 1
ATOM 2241 C C . GLY A 1 283 ? -7.317 6.045 13.350 1.00 98.44 283 GLY A C 1
ATOM 2242 O O . GLY A 1 283 ? -8.363 6.247 13.957 1.00 98.44 283 GLY A O 1
ATOM 2243 N N . SER A 1 284 ? -6.992 6.705 12.235 1.00 98.12 284 SER A N 1
ATOM 2244 C CA . SER A 1 284 ? -7.800 7.810 11.696 1.00 98.12 284 SER A CA 1
ATOM 2245 C C . SER A 1 284 ? -8.583 7.469 10.441 1.00 98.12 284 SER A C 1
ATOM 2247 O O . SER A 1 284 ? -9.350 8.315 9.998 1.00 98.12 284 SER A O 1
ATOM 2249 N N . ARG A 1 285 ? -8.392 6.271 9.875 1.00 97.50 285 ARG A N 1
ATOM 2250 C CA . ARG A 1 285 ? -9.173 5.765 8.741 1.00 97.50 285 ARG A CA 1
ATOM 2251 C C . ARG A 1 285 ? -9.837 4.444 9.110 1.00 97.50 285 ARG A C 1
ATOM 2253 O O . ARG A 1 285 ? -11.007 4.434 9.465 1.00 97.50 285 ARG A O 1
ATOM 2260 N N . ASN A 1 286 ? -9.083 3.340 9.127 1.00 98.25 286 ASN A N 1
ATOM 2261 C CA . ASN A 1 286 ? -9.650 1.992 9.273 1.00 98.25 286 ASN A CA 1
ATOM 2262 C C . ASN A 1 286 ? -10.538 1.828 10.518 1.00 98.25 286 ASN A C 1
ATOM 2264 O O . ASN A 1 286 ? -11.587 1.198 10.431 1.00 98.25 286 ASN A O 1
ATOM 2268 N N . LEU A 1 287 ? -10.138 2.395 11.658 1.00 98.56 287 LEU A N 1
ATOM 2269 C CA . LEU A 1 287 ? -10.884 2.249 12.907 1.00 98.56 287 LEU A CA 1
ATOM 2270 C C . LEU A 1 287 ? -12.065 3.215 13.057 1.00 98.56 287 LEU A C 1
ATOM 2272 O O . LEU A 1 287 ? -12.930 2.942 13.879 1.00 98.56 287 LEU A O 1
ATOM 2276 N N . VAL A 1 288 ? -12.113 4.333 12.330 1.00 97.62 288 VAL A N 1
ATOM 2277 C CA . VAL A 1 288 ? -13.047 5.441 12.634 1.00 97.62 288 VAL A CA 1
ATOM 2278 C C . VAL A 1 288 ? -13.895 5.906 11.460 1.00 97.62 288 VAL A C 1
ATOM 2280 O O . VAL A 1 288 ? -14.876 6.606 11.694 1.00 97.62 288 VAL A O 1
ATOM 2283 N N . ASP A 1 289 ? -13.533 5.561 10.225 1.00 97.50 289 ASP A N 1
ATOM 2284 C CA . ASP A 1 289 ? -14.355 5.895 9.066 1.00 97.50 289 ASP A CA 1
ATOM 2285 C C . ASP A 1 289 ? -15.725 5.180 9.208 1.00 97.50 289 ASP A C 1
ATOM 2287 O O . ASP A 1 289 ? -15.752 3.994 9.564 1.00 97.50 289 ASP A O 1
ATOM 2291 N N . PRO A 1 290 ? -16.863 5.865 8.958 1.00 95.12 290 PRO A N 1
ATOM 2292 C CA . PRO A 1 290 ? -18.201 5.291 9.162 1.00 95.12 290 PRO A CA 1
ATOM 2293 C C . PRO A 1 290 ? -18.529 4.086 8.271 1.00 95.12 290 PRO A C 1
ATOM 2295 O O . PRO A 1 290 ? -19.395 3.282 8.596 1.00 95.12 290 PRO A O 1
ATOM 2298 N N . ASP A 1 291 ? -17.862 3.971 7.124 1.00 94.69 291 ASP A N 1
ATOM 2299 C CA . ASP A 1 291 ? -17.943 2.836 6.202 1.00 94.69 291 ASP A CA 1
ATOM 2300 C C . ASP A 1 291 ? -16.887 1.755 6.500 1.00 94.69 291 ASP A C 1
ATOM 2302 O O . ASP A 1 291 ? -16.704 0.825 5.714 1.00 94.69 291 ASP A O 1
ATOM 2306 N N . ARG A 1 292 ? -16.199 1.864 7.645 1.00 97.44 292 ARG A N 1
ATOM 2307 C CA . ARG A 1 292 ? -15.196 0.924 8.164 1.00 97.44 292 ARG A CA 1
ATOM 2308 C C . ARG A 1 292 ? -15.613 0.446 9.561 1.00 97.44 292 ARG A C 1
ATOM 2310 O O . ARG A 1 292 ? -16.763 0.071 9.752 1.00 97.44 292 ARG A O 1
ATOM 2317 N N . TYR A 1 293 ? -14.708 0.414 10.541 1.00 98.00 293 TYR A N 1
ATOM 2318 C CA . TYR A 1 293 ? -15.035 -0.093 11.881 1.00 98.00 293 TYR A CA 1
ATOM 2319 C C . TYR A 1 293 ? -15.831 0.899 12.753 1.00 98.00 293 TYR A C 1
ATOM 2321 O O . TYR A 1 293 ? -16.364 0.474 13.769 1.00 98.00 293 TYR A O 1
ATOM 2329 N N . ASP A 1 294 ? -15.915 2.187 12.395 1.00 97.44 294 ASP A N 1
ATOM 2330 C CA . ASP A 1 294 ? -16.736 3.214 13.073 1.00 97.44 294 ASP A CA 1
ATOM 2331 C C . ASP A 1 294 ? -16.629 3.255 14.622 1.00 97.44 294 ASP A C 1
ATOM 2333 O O . ASP A 1 294 ? -17.604 3.360 15.368 1.00 97.44 294 ASP A O 1
ATOM 2337 N N . MET A 1 295 ? -15.410 3.167 15.162 1.00 98.12 295 MET A N 1
ATOM 2338 C CA . MET A 1 295 ? -15.172 3.108 16.614 1.00 98.12 295 MET A CA 1
ATOM 2339 C C . MET A 1 295 ? -15.238 4.466 17.320 1.00 98.12 295 MET A C 1
ATOM 2341 O O . MET A 1 295 ? -15.117 4.524 18.547 1.00 98.12 295 MET A O 1
ATOM 2345 N N . LEU A 1 296 ? -15.416 5.570 16.587 1.00 97.75 296 LEU A N 1
ATOM 2346 C CA . LEU A 1 296 ? -15.268 6.913 17.146 1.00 97.75 296 LEU A CA 1
ATOM 2347 C C . LEU A 1 296 ? -16.285 7.177 18.264 1.00 97.75 296 LEU A C 1
ATOM 2349 O O . LEU A 1 296 ? -15.907 7.619 19.350 1.00 97.75 296 LEU A O 1
ATOM 2353 N N . GLU A 1 297 ? -17.561 6.861 18.030 1.00 97.94 297 GLU A N 1
ATOM 2354 C CA . GLU A 1 297 ? -18.624 7.039 19.024 1.00 97.94 297 GLU A CA 1
ATOM 2355 C C . GLU A 1 297 ? -18.439 6.111 20.232 1.00 97.94 297 GLU A C 1
ATOM 2357 O O . GLU A 1 297 ? -18.536 6.558 21.378 1.00 97.94 297 GLU A O 1
ATOM 2362 N N . THR A 1 298 ? -18.111 4.839 19.986 1.00 98.25 298 THR A N 1
ATOM 2363 C CA . THR A 1 298 ? -17.837 3.842 21.031 1.00 98.25 298 THR A CA 1
ATOM 2364 C C . THR A 1 298 ? -16.746 4.331 21.980 1.00 98.25 298 THR A C 1
ATOM 2366 O O . THR A 1 298 ? -16.933 4.341 23.200 1.00 98.25 298 THR A O 1
ATOM 2369 N N . VAL A 1 299 ? -15.627 4.808 21.432 1.00 98.62 299 VAL A N 1
ATOM 2370 C CA . VAL A 1 299 ? -14.515 5.357 22.215 1.00 98.62 299 VAL A CA 1
ATOM 2371 C C . VAL A 1 299 ? -14.914 6.657 22.914 1.00 98.62 299 VAL A C 1
ATOM 2373 O O . VAL A 1 299 ? -14.641 6.809 24.104 1.00 98.62 299 VAL A O 1
ATOM 2376 N N . GLY A 1 300 ? -15.622 7.567 22.238 1.00 98.50 300 GLY A N 1
ATOM 2377 C CA . GLY A 1 300 ? -16.110 8.815 22.835 1.00 98.50 300 GLY A CA 1
ATOM 2378 C C . GLY A 1 300 ? -16.999 8.588 24.064 1.00 98.50 300 GLY A C 1
ATOM 2379 O O . GLY A 1 300 ? -16.811 9.234 25.097 1.00 98.50 300 GLY A O 1
ATOM 2380 N N . ARG A 1 301 ? -17.911 7.609 24.003 1.00 98.56 301 ARG A N 1
ATOM 2381 C CA . ARG A 1 301 ? -18.760 7.216 25.141 1.00 98.56 301 ARG A CA 1
ATOM 2382 C C . ARG A 1 301 ? -17.947 6.593 26.276 1.00 98.56 301 ARG A C 1
ATOM 2384 O O . ARG A 1 301 ? -18.186 6.916 27.437 1.00 98.56 301 ARG A O 1
ATOM 2391 N N . ARG A 1 302 ? -16.968 5.735 25.965 1.00 98.44 302 ARG A N 1
ATOM 2392 C CA . ARG A 1 302 ? -16.068 5.124 26.967 1.00 98.44 302 ARG A CA 1
ATOM 2393 C C . ARG A 1 302 ? -15.162 6.149 27.658 1.00 98.44 302 ARG A C 1
ATOM 2395 O O . ARG A 1 302 ? -14.809 5.955 28.817 1.00 98.44 302 ARG A O 1
ATOM 2402 N N . LEU A 1 303 ? -14.855 7.259 26.986 1.00 98.19 303 LEU A N 1
ATOM 2403 C CA . LEU A 1 303 ? -14.169 8.425 27.555 1.00 98.19 303 LEU A CA 1
ATOM 2404 C C . LEU A 1 303 ? -15.089 9.337 28.391 1.00 98.19 303 LEU A C 1
ATOM 2406 O O . LEU A 1 303 ? -14.613 10.300 28.991 1.00 98.19 303 LEU A O 1
ATOM 2410 N N . GLY A 1 304 ? -16.392 9.044 28.453 1.00 97.88 304 GLY A N 1
ATOM 2411 C CA . GLY A 1 304 ? -17.370 9.812 29.225 1.00 97.88 304 GLY A CA 1
ATOM 2412 C C . GLY A 1 304 ? -17.829 11.106 28.550 1.00 97.88 304 GLY A C 1
ATOM 2413 O O . GLY A 1 304 ? -18.281 12.019 29.239 1.00 97.88 304 GLY A O 1
ATOM 2414 N N . PHE A 1 305 ? -17.697 11.223 27.225 1.00 98.06 305 PHE A N 1
ATOM 2415 C CA . PHE A 1 305 ? -18.146 12.406 26.490 1.00 98.06 305 PHE A CA 1
ATOM 2416 C C . PHE A 1 305 ? -19.629 12.333 26.116 1.00 98.06 305 PHE A C 1
ATOM 2418 O O . PHE A 1 305 ? -20.172 11.260 25.845 1.00 98.06 305 PHE A O 1
ATOM 2425 N N . ASP A 1 306 ? -20.267 13.502 26.033 1.00 96.94 306 ASP A N 1
ATOM 2426 C CA . ASP A 1 306 ? -21.546 13.648 25.344 1.00 96.94 306 ASP A CA 1
ATOM 2427 C C . ASP A 1 306 ? -21.306 13.644 23.830 1.00 96.94 306 ASP A C 1
ATOM 2429 O O . ASP A 1 306 ? -20.925 14.650 23.229 1.00 96.94 306 ASP A O 1
ATOM 2433 N N . VAL A 1 307 ? -21.525 12.483 23.213 1.00 97.62 307 VAL A N 1
ATOM 2434 C CA . VAL A 1 307 ? -21.308 12.288 21.774 1.00 97.62 307 VAL A CA 1
ATOM 2435 C C . VAL A 1 307 ? -22.382 12.942 20.892 1.00 97.62 307 VAL A C 1
ATOM 2437 O O . VAL A 1 307 ? -22.257 12.933 19.668 1.00 97.62 307 VAL A O 1
ATOM 2440 N N . SER A 1 308 ? -23.421 13.543 21.483 1.00 97.06 308 SER A N 1
ATOM 2441 C CA . SER A 1 308 ? -24.438 14.289 20.734 1.00 97.06 308 SER A CA 1
ATOM 2442 C C . SER A 1 308 ? -24.029 15.739 20.443 1.00 97.06 308 SER A C 1
ATOM 2444 O O . SER A 1 308 ? -24.446 16.298 19.427 1.00 97.06 308 SER A O 1
ATOM 2446 N N . ASP A 1 309 ? -23.162 16.338 21.269 1.00 94.94 309 ASP A N 1
ATOM 2447 C CA . ASP A 1 309 ? -22.696 17.716 21.092 1.00 94.94 309 ASP A CA 1
ATOM 2448 C C . ASP A 1 309 ? -21.355 17.773 20.355 1.00 94.94 309 ASP A C 1
ATOM 2450 O O . ASP A 1 309 ? -20.278 17.758 20.955 1.00 94.94 309 ASP A O 1
ATOM 2454 N N . THR A 1 310 ? -21.392 17.921 19.031 1.00 95.25 310 THR A N 1
ATOM 2455 C CA . THR A 1 310 ? -20.172 18.053 18.221 1.00 95.25 310 THR A CA 1
ATOM 2456 C C . THR A 1 310 ? -19.349 19.303 18.547 1.00 95.25 310 THR A C 1
ATOM 2458 O O . THR A 1 310 ? -18.160 19.328 18.237 1.00 95.25 310 THR A O 1
ATOM 2461 N N . ARG A 1 311 ? -19.924 20.344 19.176 1.00 97.31 311 ARG A N 1
ATOM 2462 C CA . ARG A 1 311 ? -19.173 21.560 19.547 1.00 97.31 311 ARG A CA 1
ATOM 2463 C C . ARG A 1 311 ? -18.206 21.322 20.705 1.00 97.31 311 ARG A C 1
ATOM 2465 O O . ARG A 1 311 ? -17.269 22.101 20.861 1.00 97.31 311 ARG A O 1
ATOM 2472 N N . SER A 1 312 ? -18.403 20.254 21.477 1.00 97.62 312 SER A N 1
ATOM 2473 C CA . SER A 1 312 ? -17.495 19.829 22.549 1.00 97.62 312 SER A CA 1
ATOM 2474 C C . SER A 1 312 ? -16.155 19.270 22.048 1.00 97.62 312 SER A C 1
ATOM 2476 O O . SER A 1 312 ? -15.252 19.045 22.856 1.00 97.62 312 SER A O 1
ATOM 2478 N N . LEU A 1 313 ? -16.022 19.039 20.732 1.00 98.12 313 LEU A N 1
ATOM 2479 C CA . LEU A 1 313 ? -14.853 18.420 20.093 1.00 98.12 313 LEU A CA 1
ATOM 2480 C C . LEU A 1 313 ? -14.571 16.994 20.595 1.00 98.12 313 LEU A C 1
ATOM 2482 O O . LEU A 1 313 ? -13.428 16.537 20.634 1.00 98.12 313 LEU A O 1
ATOM 2486 N N . TRP A 1 314 ? -15.615 16.264 21.004 1.00 98.38 314 TRP A N 1
ATOM 2487 C CA . TRP A 1 314 ? -15.465 14.884 21.474 1.00 98.38 314 TRP A CA 1
ATOM 2488 C C . TRP A 1 314 ? -14.857 13.966 20.404 1.00 98.38 314 TRP A C 1
ATOM 2490 O O . TRP A 1 314 ? -14.093 13.067 20.753 1.00 98.38 314 TRP A O 1
ATOM 2500 N N . LYS A 1 315 ? -15.155 14.210 19.117 1.00 98.44 315 LYS A N 1
ATOM 2501 C CA . LYS A 1 315 ? -14.606 13.452 17.982 1.00 98.44 315 LYS A CA 1
ATOM 2502 C C . LYS A 1 315 ? -13.092 13.600 17.913 1.00 98.44 315 LYS A C 1
ATOM 2504 O O . LYS A 1 315 ? -12.385 12.603 17.886 1.00 98.44 315 LYS A O 1
ATOM 2509 N N . ASP A 1 316 ? -12.600 14.832 17.962 1.00 98.44 316 ASP A N 1
ATOM 2510 C CA . ASP A 1 316 ? -11.177 15.161 17.930 1.00 98.44 316 ASP A CA 1
ATOM 2511 C C . ASP A 1 316 ? -10.436 14.519 19.110 1.00 98.44 316 ASP A C 1
ATOM 2513 O O . ASP A 1 316 ? -9.381 13.909 18.941 1.00 98.44 316 ASP A O 1
ATOM 2517 N N . ARG A 1 317 ? -11.024 14.592 20.311 1.00 98.19 317 ARG A N 1
ATOM 2518 C CA . ARG A 1 317 ? -10.456 13.990 21.526 1.00 98.19 317 ARG A CA 1
ATOM 2519 C C . ARG A 1 317 ? -10.409 12.464 21.444 1.00 98.19 317 ARG A C 1
ATOM 2521 O O . ARG A 1 317 ? -9.373 11.881 21.741 1.00 98.19 317 ARG A O 1
ATOM 2528 N N . ALA A 1 318 ? -11.496 11.820 21.019 1.00 98.56 318 ALA A N 1
ATOM 2529 C CA . ALA A 1 318 ? -11.536 10.370 20.830 1.00 98.56 318 ALA A CA 1
ATOM 2530 C C . ALA A 1 318 ? -10.533 9.913 19.758 1.00 98.56 318 ALA A C 1
ATOM 2532 O O . ALA A 1 318 ? -9.805 8.946 19.970 1.00 98.56 318 ALA A O 1
ATOM 2533 N N . LEU A 1 319 ? -10.440 10.642 18.643 1.00 98.44 319 LEU A N 1
ATOM 2534 C CA . LEU A 1 319 ? -9.525 10.348 17.542 1.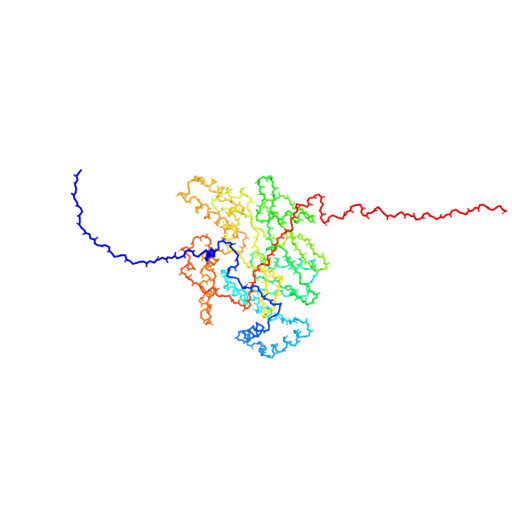00 98.44 319 LEU A CA 1
ATOM 2535 C C . LEU A 1 319 ? -8.054 10.360 17.984 1.00 98.44 319 LEU A C 1
ATOM 2537 O O . LEU A 1 319 ? -7.277 9.498 17.565 1.00 98.44 319 LEU A O 1
ATOM 2541 N N . VAL A 1 320 ? -7.675 11.307 18.850 1.00 98.56 320 VAL A N 1
ATOM 2542 C CA . VAL A 1 320 ? -6.332 11.349 19.446 1.00 98.56 320 VAL A CA 1
ATOM 2543 C C . VAL A 1 320 ? -6.064 10.092 20.270 1.00 98.56 320 VAL A C 1
ATOM 2545 O O . VAL A 1 320 ? -5.055 9.434 20.030 1.00 98.56 320 VAL A O 1
ATOM 2548 N N . GLU A 1 321 ? -6.960 9.706 21.183 1.00 98.75 321 GLU A N 1
ATOM 2549 C CA . GLU A 1 321 ? -6.753 8.518 22.028 1.00 98.75 321 GLU A CA 1
ATOM 2550 C C . GLU A 1 321 ? -6.710 7.212 21.208 1.00 98.75 321 GLU A C 1
ATOM 2552 O O . GLU A 1 321 ? -5.898 6.334 21.494 1.00 98.75 321 GLU A O 1
ATOM 2557 N N . ILE A 1 322 ? -7.490 7.094 20.125 1.00 98.81 322 ILE A N 1
ATOM 2558 C CA . ILE A 1 322 ? -7.413 5.937 19.211 1.00 98.81 322 ILE A CA 1
ATOM 2559 C C . ILE A 1 322 ? -6.032 5.856 18.549 1.00 98.81 322 ILE A C 1
ATOM 2561 O O . ILE A 1 322 ? -5.420 4.789 18.509 1.00 98.81 322 ILE A O 1
ATOM 2565 N N . ASN A 1 323 ? -5.496 6.979 18.064 1.00 98.81 323 ASN A N 1
ATOM 2566 C CA . ASN A 1 323 ? -4.157 6.999 17.471 1.00 98.81 323 ASN A CA 1
ATOM 2567 C C . ASN A 1 323 ? -3.060 6.721 18.508 1.00 98.81 323 ASN A C 1
ATOM 2569 O O . ASN A 1 323 ? -2.089 6.034 18.191 1.00 98.81 323 ASN A O 1
ATOM 2573 N N . ARG A 1 324 ? -3.221 7.195 19.752 1.00 98.69 324 ARG A N 1
ATOM 2574 C CA . ARG A 1 324 ? -2.316 6.860 20.864 1.00 98.69 324 ARG A CA 1
ATOM 2575 C C . ARG A 1 324 ? -2.318 5.361 21.161 1.00 98.69 324 ARG A C 1
ATOM 2577 O O . ARG A 1 324 ? -1.237 4.798 21.326 1.00 98.69 324 ARG A O 1
ATOM 2584 N N . ALA A 1 325 ? -3.489 4.714 21.174 1.00 98.88 325 ALA A N 1
ATOM 2585 C CA . ALA A 1 325 ? -3.597 3.261 21.334 1.00 98.88 325 ALA A CA 1
ATOM 2586 C C . ALA A 1 325 ? -2.851 2.514 20.221 1.00 98.88 325 ALA A C 1
ATOM 2588 O O . ALA A 1 325 ? -2.033 1.641 20.508 1.00 98.88 325 ALA A O 1
ATOM 2589 N N . VAL A 1 326 ? -3.078 2.891 18.957 1.00 98.88 326 VAL A N 1
ATOM 2590 C CA . VAL A 1 326 ? -2.412 2.269 17.801 1.00 98.88 326 VAL A CA 1
ATOM 2591 C C . VAL A 1 326 ? -0.894 2.387 17.909 1.00 98.88 326 VAL A C 1
ATOM 2593 O O . VAL A 1 326 ? -0.202 1.373 17.873 1.00 98.88 326 VAL A O 1
ATOM 2596 N N . ILE A 1 327 ? -0.371 3.606 18.072 1.00 98.75 327 ILE A N 1
ATOM 2597 C CA . ILE A 1 327 ? 1.079 3.841 18.115 1.00 98.75 327 ILE A CA 1
ATOM 2598 C C . ILE A 1 327 ? 1.703 3.086 19.293 1.00 98.75 327 ILE A C 1
ATOM 2600 O O . ILE A 1 327 ? 2.645 2.320 19.102 1.00 98.75 327 ILE A O 1
ATOM 2604 N N . SER A 1 328 ? 1.130 3.223 20.494 1.00 98.69 328 SER A N 1
ATOM 2605 C CA . SER A 1 328 ? 1.668 2.576 21.691 1.00 98.69 328 SER A CA 1
ATOM 2606 C C . SER A 1 328 ? 1.655 1.050 21.591 1.00 98.69 328 SER A C 1
ATOM 2608 O O . SER A 1 328 ? 2.607 0.408 22.026 1.00 98.69 328 SER A O 1
ATOM 2610 N N . SER A 1 329 ? 0.617 0.462 20.993 1.00 98.88 329 SER A N 1
ATOM 2611 C CA . SER A 1 329 ? 0.519 -0.994 20.832 1.00 98.88 329 SER A CA 1
ATOM 2612 C C . SER A 1 329 ? 1.566 -1.534 19.863 1.00 98.88 329 SER A C 1
ATOM 2614 O O . SER A 1 329 ? 2.208 -2.543 20.148 1.00 98.88 329 SER A O 1
ATOM 2616 N N . PHE A 1 330 ? 1.788 -0.843 18.741 1.00 98.81 330 PHE A N 1
ATOM 2617 C CA . PHE A 1 330 ? 2.824 -1.220 17.778 1.00 98.81 330 PHE A CA 1
ATOM 2618 C C . PHE A 1 330 ? 4.230 -1.086 18.374 1.00 98.81 330 PHE A C 1
ATOM 2620 O O . PHE A 1 330 ? 5.041 -2.002 18.220 1.00 98.81 330 PHE A O 1
ATOM 2627 N N . ASP A 1 331 ? 4.493 -0.013 19.126 1.00 98.62 331 ASP A N 1
ATOM 2628 C CA . ASP A 1 331 ? 5.760 0.175 19.839 1.00 98.62 331 ASP A CA 1
ATOM 2629 C C . ASP A 1 331 ? 6.006 -0.948 20.862 1.00 98.62 331 ASP A C 1
ATOM 2631 O O . ASP A 1 331 ? 7.086 -1.541 20.889 1.00 98.62 331 ASP A O 1
ATOM 2635 N N . GLN A 1 332 ? 4.994 -1.289 21.669 1.00 98.56 332 GLN A N 1
ATOM 2636 C CA . GLN A 1 332 ? 5.071 -2.368 22.663 1.00 98.56 332 GLN A CA 1
ATOM 2637 C C . GLN A 1 332 ? 5.289 -3.745 22.022 1.00 98.56 332 GLN A C 1
ATOM 2639 O O . GLN A 1 332 ? 6.040 -4.562 22.554 1.00 98.56 332 GLN A O 1
ATOM 2644 N N . ALA A 1 333 ? 4.674 -3.993 20.864 1.00 98.50 333 ALA A N 1
ATOM 2645 C CA . ALA A 1 333 ? 4.850 -5.224 20.100 1.00 98.50 333 ALA A CA 1
ATOM 2646 C C . ALA A 1 333 ? 6.189 -5.283 19.333 1.00 98.50 333 ALA A C 1
ATOM 2648 O O . ALA A 1 333 ? 6.501 -6.303 18.718 1.00 98.50 333 ALA A O 1
ATOM 2649 N N . GLY A 1 334 ? 6.988 -4.207 19.339 1.00 98.44 334 GLY A N 1
ATOM 2650 C CA . GLY A 1 334 ? 8.233 -4.123 18.572 1.00 98.44 334 GLY A CA 1
ATOM 2651 C C . GLY A 1 334 ? 8.010 -4.097 17.055 1.00 98.44 334 GLY A C 1
ATOM 2652 O O . GLY A 1 334 ? 8.885 -4.516 16.291 1.00 98.44 334 GLY A O 1
ATOM 2653 N N . VAL A 1 335 ? 6.840 -3.627 16.613 1.00 98.75 335 VAL A N 1
ATOM 2654 C CA . VAL A 1 335 ? 6.435 -3.584 15.206 1.00 98.75 335 VAL A CA 1
ATOM 2655 C C . VAL A 1 335 ? 6.585 -2.172 14.662 1.00 98.75 335 VAL A C 1
ATOM 2657 O O . VAL A 1 335 ? 6.066 -1.205 15.207 1.00 98.75 335 VAL A O 1
ATOM 2660 N N . LYS A 1 336 ? 7.295 -2.049 13.541 1.00 98.19 336 LYS A N 1
ATOM 2661 C CA . LYS A 1 336 ? 7.572 -0.763 12.909 1.00 98.19 336 LYS A CA 1
ATOM 2662 C C . LYS A 1 336 ? 6.286 -0.101 12.410 1.00 98.19 336 LYS A C 1
ATOM 2664 O O . LYS A 1 336 ? 5.637 -0.609 11.498 1.00 98.19 336 LYS A O 1
ATOM 2669 N N . LEU A 1 337 ? 6.025 1.091 12.928 1.00 97.88 337 LEU A N 1
ATOM 2670 C CA . LEU A 1 337 ? 4.968 2.001 12.508 1.00 97.88 337 LEU A CA 1
ATOM 2671 C C . LEU A 1 337 ? 5.511 3.436 12.557 1.00 97.88 337 LEU A C 1
ATOM 2673 O O . LEU A 1 337 ? 6.357 3.759 13.389 1.00 97.88 337 LEU A O 1
ATOM 2677 N N . ALA A 1 338 ? 5.089 4.287 11.625 1.00 96.88 338 ALA A N 1
ATOM 2678 C CA . ALA A 1 338 ? 5.447 5.702 11.623 1.00 96.88 338 ALA A CA 1
ATOM 2679 C C . ALA A 1 338 ? 4.325 6.540 12.244 1.00 96.88 338 ALA A C 1
ATOM 2681 O O . ALA A 1 338 ? 3.154 6.360 11.912 1.00 96.88 338 ALA A O 1
ATOM 2682 N N . ASP A 1 339 ? 4.660 7.499 13.103 1.00 97.00 339 ASP A N 1
ATOM 2683 C CA . ASP A 1 339 ? 3.730 8.572 13.437 1.00 97.00 339 ASP A CA 1
ATOM 2684 C C . ASP A 1 339 ? 3.709 9.629 12.317 1.00 97.00 339 ASP A C 1
ATOM 2686 O O . ASP A 1 339 ? 4.665 9.799 11.553 1.00 97.00 339 ASP A O 1
ATOM 2690 N N . HIS A 1 340 ? 2.596 10.349 12.214 1.00 98.06 340 HIS A N 1
ATOM 2691 C CA . HIS A 1 340 ? 2.354 11.288 11.124 1.00 98.06 340 HIS A CA 1
ATOM 2692 C C . HIS A 1 340 ? 3.173 12.587 11.227 1.00 98.06 340 HIS A C 1
ATOM 2694 O O . HIS A 1 340 ? 3.389 13.245 10.208 1.00 98.06 340 HIS A O 1
ATOM 2700 N N . HIS A 1 341 ? 3.684 12.940 12.413 1.00 98.12 341 HIS A N 1
ATOM 2701 C CA . HIS A 1 341 ? 4.559 14.102 12.578 1.00 98.12 341 HIS A CA 1
ATOM 2702 C C . HIS A 1 341 ? 5.956 13.804 12.031 1.00 98.12 341 HIS A C 1
ATOM 2704 O O . HIS A 1 341 ? 6.454 14.532 11.168 1.00 98.12 341 HIS A O 1
ATOM 2710 N N . ALA A 1 342 ? 6.567 12.697 12.462 1.00 97.00 342 ALA A N 1
ATOM 2711 C CA . ALA A 1 342 ? 7.876 12.288 11.968 1.00 97.00 342 ALA A CA 1
ATOM 2712 C C . ALA A 1 342 ? 7.847 11.962 10.470 1.00 97.00 342 ALA A C 1
ATOM 2714 O O . ALA A 1 342 ? 8.806 12.268 9.758 1.00 97.00 342 ALA A O 1
ATOM 2715 N N . GLU A 1 343 ? 6.764 11.361 9.968 1.00 97.62 343 GLU A N 1
ATOM 2716 C CA . GLU A 1 343 ? 6.649 11.063 8.539 1.00 97.62 343 GLU A CA 1
ATOM 2717 C C . GLU A 1 343 ? 6.482 12.329 7.691 1.00 97.62 343 GLU A C 1
ATOM 2719 O O . GLU A 1 343 ? 7.082 12.425 6.619 1.00 97.62 343 GLU A O 1
ATOM 2724 N N . SER A 1 344 ? 5.791 13.354 8.202 1.00 98.06 344 SER A N 1
ATOM 2725 C CA . SER A 1 344 ? 5.757 14.666 7.552 1.00 98.06 344 SER A CA 1
ATOM 2726 C C . SER A 1 344 ? 7.150 15.296 7.446 1.00 98.06 344 SER A C 1
ATOM 2728 O O . SER A 1 344 ? 7.490 15.832 6.393 1.00 98.06 344 SER A O 1
ATOM 2730 N N . GLU A 1 345 ? 7.974 15.236 8.494 1.00 97.94 345 GLU A N 1
ATOM 2731 C CA . GLU A 1 345 ? 9.357 15.745 8.456 1.00 97.94 345 GLU A CA 1
ATOM 2732 C C . GLU A 1 345 ? 10.230 14.951 7.469 1.00 97.94 345 GLU A C 1
ATOM 2734 O O . GLU A 1 345 ? 11.006 15.509 6.686 1.00 97.94 345 GLU A O 1
ATOM 2739 N N . ARG A 1 346 ? 10.075 13.621 7.438 1.00 97.81 346 ARG A N 1
ATOM 2740 C CA . ARG A 1 346 ? 10.780 12.749 6.481 1.00 97.81 346 ARG A CA 1
ATOM 2741 C C . ARG A 1 346 ? 10.376 13.031 5.041 1.00 97.81 346 ARG A C 1
ATOM 2743 O O . ARG A 1 346 ? 11.235 12.984 4.157 1.00 97.81 346 ARG A O 1
ATOM 2750 N N . PHE A 1 347 ? 9.110 13.359 4.801 1.00 98.06 347 PHE A N 1
ATOM 2751 C CA . PHE A 1 347 ? 8.655 13.807 3.494 1.00 98.06 347 PHE A CA 1
ATOM 2752 C C . PHE A 1 347 ? 9.347 15.109 3.077 1.00 98.06 347 PHE A C 1
ATOM 2754 O O . PHE A 1 347 ? 9.860 15.205 1.963 1.00 98.06 347 PHE A O 1
ATOM 2761 N N . MET A 1 348 ? 9.474 16.078 3.985 1.00 98.06 348 MET A N 1
ATOM 2762 C CA . MET A 1 348 ? 10.218 17.311 3.704 1.00 98.06 348 MET A CA 1
ATOM 2763 C C . MET A 1 348 ? 11.701 17.049 3.411 1.00 98.06 348 MET A C 1
ATOM 2765 O O . MET A 1 348 ? 12.282 17.659 2.510 1.00 98.06 348 MET A O 1
ATOM 2769 N N . ALA A 1 349 ? 12.313 16.077 4.089 1.00 98.12 349 ALA A N 1
ATOM 2770 C CA . ALA A 1 349 ? 13.664 15.630 3.763 1.00 98.12 349 ALA A CA 1
ATOM 2771 C C . ALA A 1 349 ? 13.753 14.964 2.373 1.00 98.12 349 ALA A C 1
ATOM 2773 O O . ALA A 1 349 ? 14.772 15.102 1.691 1.00 98.12 349 ALA A O 1
ATOM 2774 N N . PHE A 1 350 ? 12.712 14.250 1.934 1.00 97.94 350 PHE A N 1
ATOM 2775 C CA . PHE A 1 350 ? 12.610 13.732 0.567 1.00 97.94 350 PHE A CA 1
ATOM 2776 C C . PHE A 1 350 ? 12.537 14.877 -0.453 1.00 97.94 350 PHE A C 1
ATOM 2778 O O . PHE A 1 350 ? 13.358 14.908 -1.368 1.00 97.94 350 PHE A O 1
ATOM 2785 N N . VAL A 1 351 ? 11.654 15.857 -0.242 1.00 97.69 351 VAL A N 1
ATOM 2786 C CA . VAL A 1 351 ? 11.518 17.064 -1.081 1.00 97.69 351 VAL A CA 1
ATOM 2787 C C . VAL A 1 351 ? 12.870 17.762 -1.260 1.00 97.69 351 VAL A C 1
ATOM 2789 O O . VAL A 1 351 ? 13.303 17.998 -2.388 1.00 97.69 351 VAL A O 1
ATOM 2792 N N . ALA A 1 352 ? 13.596 18.002 -0.164 1.00 97.62 352 ALA A N 1
ATOM 2793 C CA . ALA A 1 352 ? 14.915 18.632 -0.209 1.00 97.62 352 ALA A CA 1
ATOM 2794 C C . ALA A 1 352 ? 15.957 17.799 -0.986 1.00 97.62 352 ALA A C 1
ATOM 2796 O O . ALA A 1 352 ? 16.803 18.354 -1.692 1.00 97.62 352 ALA A O 1
ATOM 2797 N N . LYS A 1 353 ? 15.912 16.461 -0.885 1.00 97.75 353 LYS A N 1
ATOM 2798 C CA . LYS A 1 353 ? 16.806 15.565 -1.642 1.00 97.75 353 LYS A CA 1
ATOM 2799 C C . LYS A 1 353 ? 16.514 15.582 -3.139 1.00 97.75 353 LYS A C 1
ATOM 2801 O O . LYS A 1 353 ? 17.462 15.552 -3.923 1.00 97.75 353 LYS A O 1
ATOM 2806 N N . GLU A 1 354 ? 15.245 15.627 -3.529 1.00 97.12 354 GLU A N 1
ATOM 2807 C CA . GLU A 1 354 ? 14.852 15.707 -4.937 1.00 97.12 354 GLU A CA 1
ATOM 2808 C C . GLU A 1 354 ? 15.283 17.047 -5.547 1.00 97.12 354 GLU A C 1
ATOM 2810 O O . GLU A 1 354 ? 15.963 17.052 -6.573 1.00 97.12 354 GLU A O 1
ATOM 2815 N N . GLN A 1 355 ? 15.040 18.160 -4.847 1.00 96.62 355 GLN A N 1
ATOM 2816 C CA . GLN A 1 355 ? 15.486 19.495 -5.267 1.00 96.62 355 GLN A CA 1
ATOM 2817 C C . GLN A 1 355 ? 17.010 19.588 -5.395 1.00 96.62 355 GLN A C 1
ATOM 2819 O O . GLN A 1 355 ? 17.524 20.084 -6.395 1.00 96.62 355 GLN A O 1
ATOM 2824 N N . LYS A 1 356 ? 17.760 19.058 -4.417 1.00 97.69 356 LYS A N 1
ATOM 2825 C CA . LYS A 1 356 ? 19.231 19.015 -4.473 1.00 97.69 356 LYS A CA 1
ATOM 2826 C C . LYS A 1 356 ? 19.745 18.219 -5.675 1.00 97.69 356 LYS A C 1
ATOM 2828 O O . LYS A 1 356 ? 20.826 18.503 -6.181 1.00 97.69 356 LYS A O 1
ATOM 2833 N N . ALA A 1 357 ? 18.988 17.221 -6.115 1.00 95.44 357 ALA A N 1
ATOM 2834 C CA . ALA A 1 357 ? 19.304 16.427 -7.291 1.00 95.44 357 ALA A CA 1
ATOM 2835 C C . ALA A 1 357 ? 18.760 17.034 -8.600 1.00 95.44 357 ALA A C 1
ATOM 2837 O O . ALA A 1 357 ? 18.777 16.358 -9.625 1.00 95.44 357 ALA A O 1
ATOM 2838 N N . GLY A 1 358 ? 18.277 18.283 -8.570 1.00 95.81 358 GLY A N 1
ATOM 2839 C CA . GLY A 1 358 ? 17.774 19.006 -9.738 1.00 95.81 358 GLY A CA 1
ATOM 2840 C C . GLY A 1 358 ? 16.395 18.555 -10.222 1.00 95.81 358 GLY A C 1
ATOM 2841 O O . GLY A 1 358 ? 16.018 18.891 -11.339 1.00 95.81 358 GLY A O 1
ATOM 2842 N N . ARG A 1 359 ? 15.648 17.787 -9.417 1.00 94.88 359 ARG A N 1
ATOM 2843 C CA . ARG A 1 359 ? 14.304 17.297 -9.758 1.00 94.88 359 ARG A CA 1
ATOM 2844 C C . ARG A 1 359 ? 13.221 18.125 -9.072 1.00 94.88 359 ARG A C 1
ATOM 2846 O O . ARG A 1 359 ? 13.404 18.583 -7.943 1.00 94.88 359 ARG A O 1
ATOM 2853 N N . THR A 1 360 ? 12.073 18.258 -9.731 1.00 93.75 360 THR A N 1
ATOM 2854 C CA . THR A 1 360 ? 10.863 18.858 -9.154 1.00 93.75 360 THR A CA 1
ATOM 2855 C C . THR A 1 360 ? 10.126 17.815 -8.306 1.00 93.75 360 THR A C 1
ATOM 2857 O O . THR A 1 360 ? 9.732 16.781 -8.845 1.00 93.75 360 THR A O 1
ATOM 2860 N N . PRO A 1 361 ? 9.930 18.039 -6.995 1.00 92.31 361 PRO A N 1
ATOM 2861 C CA . PRO A 1 361 ? 9.142 17.142 -6.156 1.00 92.31 361 PRO A CA 1
ATOM 2862 C C . PRO A 1 361 ? 7.664 17.186 -6.549 1.00 92.31 361 PRO A C 1
ATOM 2864 O O . PRO A 1 361 ? 7.056 18.257 -6.547 1.00 92.31 361 PRO A O 1
ATOM 2867 N N . THR A 1 362 ? 7.085 16.021 -6.830 1.00 94.88 362 THR A N 1
ATOM 2868 C CA . THR A 1 362 ? 5.663 15.878 -7.160 1.00 94.88 362 THR A CA 1
ATOM 2869 C C . THR A 1 362 ? 4.882 15.265 -6.004 1.00 94.88 362 THR A C 1
ATOM 2871 O O . THR A 1 362 ? 5.406 14.392 -5.305 1.00 94.88 362 THR A O 1
ATOM 2874 N N . ALA A 1 363 ? 3.640 15.685 -5.769 1.00 94.88 363 ALA A N 1
ATOM 2875 C CA . ALA A 1 363 ? 2.744 15.059 -4.793 1.00 94.88 363 ALA A CA 1
ATOM 2876 C C . ALA A 1 363 ? 1.291 15.495 -4.988 1.00 94.88 363 ALA A C 1
ATOM 2878 O O . ALA A 1 363 ? 1.036 16.643 -5.325 1.00 94.88 363 ALA A O 1
ATOM 2879 N N . GLU A 1 364 ? 0.343 14.613 -4.669 1.00 94.62 364 GLU A N 1
ATOM 2880 C CA . GLU A 1 364 ? -1.059 15.003 -4.497 1.00 94.62 364 GLU A CA 1
ATOM 2881 C C . GLU A 1 364 ? -1.264 15.436 -3.041 1.00 94.62 364 GLU A C 1
ATOM 2883 O O . GLU A 1 364 ? -1.217 14.614 -2.121 1.00 94.62 364 GLU A O 1
ATOM 2888 N N . TRP A 1 365 ? -1.467 16.738 -2.826 1.00 94.19 365 TRP A N 1
ATOM 2889 C CA . TRP A 1 365 ? -1.504 17.339 -1.487 1.00 94.19 365 TRP A CA 1
ATOM 2890 C C . TRP A 1 365 ? -2.556 16.695 -0.572 1.00 94.19 365 TRP A C 1
ATOM 2892 O O . TRP A 1 365 ? -2.266 16.382 0.582 1.00 94.19 365 TRP A O 1
ATOM 2902 N N . SER A 1 366 ? -3.748 16.416 -1.109 1.00 92.00 366 SER A N 1
ATOM 2903 C CA . SER A 1 366 ? -4.867 15.794 -0.382 1.00 92.00 366 SER A CA 1
ATOM 2904 C C . SER A 1 366 ? -4.577 14.376 0.122 1.00 92.00 366 SER A C 1
ATOM 2906 O O . SER A 1 366 ? -5.289 13.894 0.999 1.00 92.00 366 SER A O 1
ATOM 2908 N N . TRP A 1 367 ? -3.555 13.711 -0.424 1.00 93.81 367 TRP A N 1
ATOM 2909 C CA . TRP A 1 367 ? -3.142 12.367 -0.024 1.00 93.81 367 TRP A CA 1
ATOM 2910 C C . TRP A 1 367 ? -1.942 12.368 0.908 1.00 93.81 367 TRP A C 1
ATOM 2912 O O . TRP A 1 367 ? -1.878 11.554 1.827 1.00 93.81 367 TRP A O 1
ATOM 2922 N N . VAL A 1 368 ? -0.966 13.244 0.659 1.00 95.25 368 VAL A N 1
ATOM 2923 C CA . VAL A 1 368 ? 0.257 13.256 1.467 1.00 95.25 368 VAL A CA 1
ATOM 2924 C C . VAL A 1 368 ? 0.066 13.970 2.799 1.00 95.25 368 VAL A C 1
ATOM 2926 O O . VAL A 1 368 ? 0.783 13.650 3.740 1.00 95.25 368 VAL A O 1
ATOM 2929 N N . VAL A 1 369 ? -0.901 14.886 2.917 1.00 96.81 369 VAL A N 1
ATOM 2930 C CA . VAL A 1 369 ? -1.274 15.481 4.205 1.00 96.81 369 VAL A CA 1
ATOM 2931 C C . VAL A 1 369 ? -2.055 14.456 5.039 1.00 96.81 369 VAL A C 1
ATOM 2933 O O . VAL A 1 369 ? -3.127 14.017 4.621 1.00 96.81 369 VAL A O 1
ATOM 2936 N N . PRO A 1 370 ? -1.563 14.080 6.234 1.00 97.25 370 PRO A N 1
ATOM 2937 C CA . PRO A 1 370 ? -2.259 13.155 7.122 1.00 97.25 370 PRO A CA 1
ATOM 2938 C C . PRO A 1 370 ? -3.687 13.607 7.483 1.00 97.25 370 PRO A C 1
ATOM 2940 O O . PRO A 1 370 ? -3.934 14.802 7.654 1.00 97.25 370 PRO A O 1
ATOM 2943 N N . PRO A 1 371 ? -4.625 12.661 7.692 1.00 96.25 371 PRO A N 1
ATOM 2944 C CA . PRO A 1 371 ? -6.047 12.954 7.917 1.00 96.25 371 PRO A CA 1
ATOM 2945 C C . PRO A 1 371 ? -6.357 13.558 9.297 1.00 96.25 371 PRO A C 1
ATOM 2947 O O . PRO A 1 371 ? -7.512 13.836 9.604 1.00 96.25 371 PRO A O 1
ATOM 2950 N N . MET A 1 372 ? -5.347 13.759 10.147 1.00 95.81 372 MET A N 1
ATOM 2951 C CA . MET A 1 372 ? -5.480 14.466 11.417 1.00 95.81 372 MET A CA 1
ATOM 2952 C C . MET A 1 372 ? -4.317 15.433 11.606 1.00 95.81 372 MET A C 1
ATOM 2954 O O . MET A 1 372 ? -3.222 15.216 11.087 1.00 95.81 372 MET A O 1
ATOM 2958 N N . SER A 1 373 ? -4.562 16.492 12.378 1.00 97.25 373 SER A N 1
ATOM 2959 C CA . SER A 1 373 ? -3.537 17.460 12.781 1.00 97.25 373 SER A CA 1
ATOM 2960 C C . SER A 1 373 ? -2.854 18.207 11.625 1.00 97.25 373 SER A C 1
ATOM 2962 O O . SER A 1 373 ? -1.786 18.763 11.836 1.00 97.25 373 SER A O 1
ATOM 2964 N N . GLY A 1 374 ? -3.458 18.280 10.430 1.00 97.06 374 GLY A N 1
ATOM 2965 C CA . GLY A 1 374 ? -2.816 18.800 9.211 1.00 97.06 374 GLY A CA 1
ATOM 2966 C C . GLY A 1 374 ? -2.031 20.103 9.401 1.00 97.06 374 GLY A C 1
ATOM 2967 O O . GLY A 1 374 ? -0.843 20.151 9.109 1.00 97.06 374 GLY A O 1
ATOM 2968 N N . ALA A 1 375 ? -2.650 21.135 9.978 1.00 96.69 375 ALA A N 1
ATOM 2969 C CA . ALA A 1 375 ? -2.025 22.450 10.152 1.00 96.69 375 ALA A CA 1
ATOM 2970 C C . ALA A 1 375 ? -0.817 22.489 11.115 1.00 96.69 375 ALA A C 1
ATOM 2972 O O . ALA A 1 375 ? -0.165 23.525 11.202 1.00 96.69 375 ALA A O 1
ATOM 2973 N N . SER A 1 376 ? -0.528 21.414 11.858 1.00 97.12 376 SER A N 1
ATOM 2974 C CA . SER A 1 376 ? 0.681 21.310 12.691 1.00 97.12 376 SER A CA 1
ATOM 2975 C C . SER A 1 376 ? 1.853 20.630 11.977 1.00 97.12 376 SER A C 1
ATOM 2977 O O . SER A 1 376 ? 2.928 20.491 12.557 1.00 97.12 376 SER A O 1
ATOM 2979 N N . LEU A 1 377 ? 1.657 20.195 10.730 1.00 98.06 377 LEU A N 1
ATOM 2980 C CA . LEU A 1 377 ? 2.622 19.412 9.970 1.00 98.06 377 LEU A CA 1
ATOM 2981 C C . LEU A 1 377 ? 3.312 20.283 8.916 1.00 98.06 377 LEU A C 1
ATOM 2983 O O . LEU A 1 377 ? 2.628 20.984 8.168 1.00 98.06 377 LEU A O 1
ATOM 2987 N N . PRO A 1 378 ? 4.646 20.210 8.760 1.00 97.06 378 PRO A N 1
ATOM 2988 C CA . PRO A 1 378 ? 5.348 21.030 7.774 1.00 97.06 378 PRO A CA 1
ATOM 2989 C C . PRO A 1 378 ? 4.887 20.764 6.331 1.00 97.06 378 PRO A C 1
ATOM 2991 O O . PRO A 1 378 ? 4.889 21.686 5.515 1.00 97.06 378 PRO A O 1
ATOM 2994 N N . ILE A 1 379 ? 4.428 19.542 6.028 1.00 95.81 379 ILE A N 1
ATOM 2995 C CA . ILE A 1 379 ? 3.907 19.163 4.705 1.00 95.81 379 ILE A CA 1
ATOM 2996 C C . ILE A 1 379 ? 2.632 19.923 4.314 1.00 95.81 379 ILE A C 1
ATOM 2998 O O . ILE A 1 379 ? 2.381 20.144 3.134 1.00 95.81 379 ILE A O 1
ATOM 3002 N N . TYR A 1 380 ? 1.833 20.369 5.288 1.00 97.06 380 TYR A N 1
ATOM 3003 C CA . TYR A 1 380 ? 0.584 21.088 5.028 1.00 97.06 380 TYR A CA 1
ATOM 3004 C C . TYR A 1 380 ? 0.827 22.461 4.392 1.00 97.06 380 TYR A C 1
ATOM 3006 O O . TYR A 1 380 ? 0.024 22.930 3.588 1.00 97.06 380 TYR A O 1
ATOM 3014 N N . HIS A 1 381 ? 1.945 23.109 4.725 1.00 96.31 381 HIS A N 1
ATOM 3015 C CA . HIS A 1 381 ? 2.225 24.497 4.354 1.00 96.31 381 HIS A CA 1
ATOM 3016 C C . HIS A 1 381 ? 2.857 24.666 2.964 1.00 96.31 381 HIS A C 1
ATOM 3018 O O . HIS A 1 381 ? 3.281 25.770 2.619 1.00 96.31 381 HIS A O 1
ATOM 3024 N N . GLN A 1 382 ? 2.939 23.598 2.170 1.00 91.50 382 GLN A N 1
ATOM 3025 C CA . GLN A 1 382 ? 3.468 23.633 0.809 1.00 91.50 382 GLN A CA 1
ATOM 3026 C C . GLN A 1 382 ? 2.498 22.963 -0.157 1.00 91.50 382 GLN A C 1
ATOM 3028 O O . GLN A 1 382 ? 1.892 21.951 0.175 1.00 91.50 382 GLN A O 1
ATOM 3033 N N . TYR A 1 383 ? 2.388 23.517 -1.362 1.00 89.56 383 TYR A N 1
ATOM 3034 C CA . TYR A 1 383 ? 1.757 22.842 -2.493 1.00 89.56 383 TYR A CA 1
ATOM 3035 C C . TYR A 1 383 ? 2.837 22.249 -3.390 1.00 89.56 383 TYR A C 1
ATOM 3037 O O . TYR A 1 383 ? 3.957 22.762 -3.454 1.00 89.56 383 TYR A O 1
ATOM 3045 N N . TYR A 1 384 ? 2.488 21.170 -4.078 1.00 91.56 384 TYR A N 1
ATOM 3046 C CA . TYR A 1 384 ? 3.413 20.395 -4.890 1.00 91.56 384 TYR A CA 1
ATOM 3047 C C . TYR A 1 384 ? 2.932 20.347 -6.332 1.00 91.56 384 TYR A C 1
ATOM 3049 O O . TYR A 1 384 ? 1.753 20.547 -6.620 1.00 91.56 384 TYR A O 1
ATOM 3057 N N . ASP A 1 385 ? 3.869 20.087 -7.234 1.00 91.94 385 ASP A N 1
ATOM 3058 C CA . ASP A 1 385 ? 3.543 19.769 -8.613 1.00 91.94 385 ASP A CA 1
ATOM 3059 C C . ASP A 1 385 ? 2.764 18.437 -8.647 1.00 91.94 385 ASP A C 1
ATOM 3061 O O . ASP A 1 385 ? 3.178 17.451 -8.033 1.00 91.94 385 ASP A O 1
ATOM 3065 N N . GLU A 1 386 ? 1.615 18.403 -9.321 1.00 91.31 386 GLU A N 1
ATOM 3066 C CA . GLU A 1 386 ? 0.770 17.202 -9.404 1.00 91.31 386 GLU A CA 1
ATOM 3067 C C . GLU A 1 386 ? 1.037 16.366 -10.667 1.00 91.31 386 GLU A C 1
ATOM 3069 O O . GLU A 1 386 ? 0.333 15.383 -10.915 1.00 91.31 386 GLU A O 1
ATOM 3074 N N . SER A 1 387 ? 2.058 16.718 -11.459 1.00 91.00 387 SER A N 1
ATOM 3075 C CA . SER A 1 387 ? 2.481 15.952 -12.632 1.00 91.00 387 SER A CA 1
ATOM 3076 C C . SER A 1 387 ? 2.832 14.515 -12.268 1.00 91.00 387 SER A C 1
ATOM 3078 O O . SER A 1 387 ? 3.326 14.190 -11.182 1.00 91.00 387 SER A O 1
ATOM 3080 N N . LEU A 1 388 ? 2.511 13.628 -13.203 1.00 90.69 388 LEU A N 1
ATOM 3081 C CA . LEU A 1 388 ? 2.611 12.191 -13.039 1.00 90.69 388 LEU A CA 1
ATOM 3082 C C . LEU A 1 388 ? 3.763 11.691 -13.888 1.00 90.69 388 LEU A C 1
ATOM 3084 O O . LEU A 1 388 ? 3.824 11.958 -15.087 1.00 90.69 388 LEU A O 1
ATOM 3088 N N . HIS A 1 389 ? 4.672 10.961 -13.254 1.00 92.62 389 HIS A N 1
ATOM 3089 C CA . HIS A 1 389 ? 5.884 10.468 -13.889 1.00 92.62 389 HIS A CA 1
ATOM 3090 C C . HIS A 1 389 ? 5.882 8.943 -13.948 1.00 92.62 389 HIS A C 1
ATOM 3092 O O . HIS A 1 389 ? 5.448 8.273 -13.009 1.00 92.62 389 HIS A O 1
ATOM 3098 N N . LEU A 1 390 ? 6.413 8.404 -15.047 1.00 94.56 390 LEU A N 1
ATOM 3099 C CA . LEU A 1 390 ? 6.683 6.981 -15.222 1.00 94.56 390 LEU A CA 1
ATOM 3100 C C . LEU A 1 390 ? 8.199 6.712 -15.131 1.00 94.56 390 LEU A C 1
ATOM 3102 O O . LEU A 1 390 ? 8.987 7.606 -15.450 1.00 94.56 390 LEU A O 1
ATOM 3106 N N . PRO A 1 391 ? 8.652 5.521 -14.688 1.00 97.12 391 PRO A N 1
ATOM 3107 C CA . PRO A 1 391 ? 7.881 4.391 -14.149 1.00 97.12 391 PRO A CA 1
ATOM 3108 C C . PRO A 1 391 ? 6.978 4.762 -12.968 1.00 97.12 391 PRO A C 1
ATOM 3110 O O . PRO A 1 391 ? 7.277 5.716 -12.250 1.00 97.12 391 PRO A O 1
ATOM 3113 N N . GLY A 1 392 ? 5.878 4.036 -12.768 1.00 96.50 392 GLY A N 1
ATOM 3114 C CA . GLY A 1 392 ? 4.868 4.388 -11.765 1.00 96.50 392 GLY A CA 1
ATOM 3115 C C . GLY A 1 392 ? 3.859 3.276 -11.490 1.00 96.50 392 GLY A C 1
ATOM 3116 O O . GLY A 1 392 ? 3.724 2.331 -12.267 1.00 96.50 392 GLY A O 1
ATOM 3117 N N . PHE A 1 393 ? 3.150 3.393 -10.367 1.00 95.75 393 PHE A N 1
ATOM 3118 C CA . PHE A 1 393 ? 2.007 2.535 -10.057 1.00 95.75 393 PHE A CA 1
ATOM 3119 C C . PHE A 1 393 ? 0.746 3.109 -10.695 1.00 95.75 393 PHE A C 1
ATOM 3121 O O . PHE A 1 393 ? 0.416 4.272 -10.467 1.00 95.75 393 PHE A O 1
ATOM 3128 N N . LEU A 1 394 ? 0.055 2.297 -11.485 1.00 93.88 394 LEU A N 1
ATOM 3129 C CA . LEU A 1 394 ? -1.191 2.671 -12.138 1.00 93.88 394 LEU A CA 1
ATOM 3130 C C . LEU A 1 394 ? -2.372 2.535 -11.166 1.00 93.88 394 LEU A C 1
ATOM 3132 O O . LEU A 1 394 ? -2.284 1.797 -10.177 1.00 93.88 394 LEU A O 1
ATOM 3136 N N . PRO A 1 395 ? -3.498 3.209 -11.446 1.00 90.00 395 PRO A N 1
ATOM 3137 C CA . PRO A 1 395 ? -4.729 2.953 -10.731 1.00 90.00 395 PRO A CA 1
ATOM 3138 C C . PRO A 1 395 ? -5.144 1.488 -10.803 1.00 90.00 395 PRO A C 1
ATOM 3140 O O . PRO A 1 395 ? -4.929 0.813 -11.814 1.00 90.00 395 PRO A O 1
ATOM 3143 N N . SER A 1 396 ? -5.777 1.013 -9.730 1.00 83.94 396 SER A N 1
ATOM 3144 C CA . SER A 1 396 ? -6.394 -0.307 -9.721 1.00 83.94 396 SER A CA 1
ATOM 3145 C C . SER A 1 396 ? -7.380 -0.422 -10.880 1.00 83.94 396 SER A C 1
ATOM 3147 O O . SER A 1 396 ? -8.200 0.474 -11.101 1.00 83.94 396 SER A O 1
ATOM 3149 N N . VAL A 1 397 ? -7.295 -1.529 -11.617 1.00 77.75 397 VAL A N 1
ATOM 3150 C CA . VAL A 1 397 ? -8.249 -1.838 -12.686 1.00 77.75 397 VAL A CA 1
ATOM 3151 C C . VAL A 1 397 ? -9.631 -1.961 -12.051 1.00 77.75 397 VAL A C 1
ATOM 3153 O O . VAL A 1 397 ? -9.783 -2.716 -11.091 1.00 77.75 397 VAL A O 1
ATOM 3156 N N . GLU A 1 398 ? -10.616 -1.212 -12.558 1.00 75.75 398 GLU A N 1
ATOM 3157 C CA . GLU A 1 398 ? -11.983 -1.257 -12.031 1.00 75.75 398 GLU A CA 1
ATOM 3158 C C . GLU A 1 398 ? -12.498 -2.697 -12.138 1.00 75.75 398 GLU A C 1
ATOM 3160 O O . GLU A 1 398 ? -12.649 -3.265 -13.221 1.00 75.75 398 GLU A O 1
ATOM 3165 N N . TRP A 1 399 ? -12.679 -3.317 -10.979 1.00 85.38 399 TRP A N 1
ATOM 3166 C CA . TRP A 1 399 ? -13.135 -4.685 -10.837 1.00 85.38 399 TRP A CA 1
ATOM 3167 C C . TRP A 1 399 ? -13.996 -4.754 -9.586 1.00 85.38 399 TRP A C 1
ATOM 3169 O O . TRP A 1 399 ? -13.713 -4.112 -8.575 1.00 85.38 399 TRP A O 1
ATOM 3179 N N . SER A 1 400 ? -15.072 -5.521 -9.658 1.00 84.81 400 SER A N 1
ATOM 3180 C CA . SER A 1 400 ? -15.939 -5.775 -8.518 1.00 84.81 400 SER A CA 1
ATOM 3181 C C . SER A 1 400 ? -16.241 -7.263 -8.459 1.00 84.81 400 SER A C 1
ATOM 3183 O O . SER A 1 400 ? -16.344 -7.897 -9.518 1.00 84.81 400 SER A O 1
ATOM 3185 N N . PRO A 1 401 ? -16.387 -7.827 -7.249 1.00 88.00 401 PRO A N 1
ATOM 3186 C CA . PRO A 1 401 ? -16.822 -9.203 -7.114 1.00 88.00 401 PRO A CA 1
ATOM 3187 C C . PRO A 1 401 ? -18.162 -9.389 -7.850 1.00 88.00 401 PRO A C 1
ATOM 3189 O O . PRO A 1 401 ? -19.037 -8.521 -7.757 1.00 88.00 401 PRO A O 1
ATOM 3192 N N . PRO A 1 402 ? -18.338 -10.491 -8.600 1.00 88.06 402 PRO A N 1
ATOM 3193 C CA . PRO A 1 402 ? -19.618 -10.839 -9.199 1.00 88.06 402 PRO A CA 1
ATOM 3194 C C . PRO A 1 402 ? -20.751 -10.829 -8.167 1.00 88.06 402 PRO A C 1
ATOM 3196 O O . PRO A 1 402 ? -20.562 -11.245 -7.022 1.00 88.06 402 PRO A O 1
ATOM 3199 N N . SER A 1 403 ? -21.942 -10.387 -8.585 1.00 81.06 403 SER A N 1
ATOM 3200 C CA . SER A 1 403 ? -23.136 -10.454 -7.735 1.00 81.06 403 SER A CA 1
ATOM 3201 C C . SER A 1 403 ? -23.377 -11.890 -7.291 1.00 81.06 403 SER A C 1
ATOM 3203 O O . SER A 1 403 ? -23.391 -12.787 -8.124 1.00 81.06 403 SER A O 1
ATOM 3205 N N . THR A 1 404 ? -23.608 -12.104 -5.998 1.00 80.81 404 THR A N 1
ATOM 3206 C CA . THR A 1 404 ? -23.939 -13.430 -5.459 1.00 80.81 404 THR A CA 1
ATOM 3207 C C . THR A 1 404 ? -25.443 -13.683 -5.347 1.00 80.81 404 THR A C 1
ATOM 3209 O O . THR A 1 404 ? -25.864 -14.739 -4.873 1.00 80.81 404 THR A O 1
ATOM 3212 N N . ASP A 1 405 ? -26.267 -12.748 -5.826 1.00 72.81 405 ASP A N 1
ATOM 3213 C CA . ASP A 1 405 ? -27.727 -12.859 -5.848 1.00 72.81 405 ASP A CA 1
ATOM 3214 C C . ASP A 1 405 ? -28.180 -13.625 -7.101 1.00 72.81 405 ASP A C 1
ATOM 3216 O O . ASP A 1 405 ? -28.841 -13.106 -7.998 1.00 72.81 405 ASP A O 1
ATOM 3220 N N . TRP A 1 406 ? -27.785 -14.896 -7.174 1.00 63.72 406 TRP A N 1
ATOM 3221 C CA . TRP A 1 406 ? -27.869 -15.720 -8.383 1.00 63.72 406 TRP A CA 1
ATOM 3222 C C . TRP A 1 406 ? -29.265 -16.248 -8.750 1.00 63.72 406 TRP A C 1
ATOM 3224 O O . TRP A 1 406 ? -29.361 -17.156 -9.570 1.00 63.72 406 TRP A O 1
ATOM 3234 N N . GLY A 1 407 ? -30.346 -15.756 -8.135 1.00 49.72 407 GLY A N 1
ATOM 3235 C CA . GLY A 1 407 ? -31.715 -16.167 -8.478 1.00 49.72 407 GLY A CA 1
ATOM 3236 C C . GLY A 1 407 ? -31.884 -17.687 -8.651 1.00 49.72 407 GLY A C 1
ATOM 3237 O O . GLY A 1 407 ? -32.169 -18.159 -9.743 1.00 49.72 407 GLY A O 1
ATOM 3238 N N . GLY A 1 408 ? -31.660 -18.474 -7.594 1.00 45.97 408 GLY A N 1
ATOM 3239 C CA . GLY A 1 408 ? -31.917 -19.923 -7.592 1.00 45.97 408 GLY A CA 1
ATOM 3240 C C . GLY A 1 408 ? -30.873 -20.830 -8.265 1.00 45.97 408 GLY A C 1
ATOM 3241 O O . GLY A 1 408 ? -31.001 -22.045 -8.132 1.00 45.97 408 GLY A O 1
ATOM 3242 N N . GLY A 1 409 ? -29.824 -20.305 -8.912 1.00 45.16 409 GLY A N 1
ATOM 3243 C CA . GLY A 1 409 ? -28.778 -21.132 -9.534 1.00 45.16 409 GLY A CA 1
ATOM 3244 C C . GLY A 1 409 ? -27.371 -20.566 -9.353 1.00 45.16 409 GLY A C 1
ATOM 3245 O O . GLY A 1 409 ? -26.981 -19.654 -10.066 1.00 45.16 409 GLY A O 1
ATOM 3246 N N . CYS A 1 410 ? -26.583 -21.121 -8.426 1.00 47.06 410 CYS A N 1
ATOM 3247 C CA . CYS A 1 410 ? -25.166 -20.765 -8.292 1.00 47.06 410 CYS A CA 1
ATOM 3248 C C . CYS A 1 410 ? -24.375 -21.274 -9.519 1.00 47.06 410 CYS A C 1
ATOM 3250 O O . CYS A 1 410 ? -24.360 -22.488 -9.734 1.00 47.06 410 CYS A O 1
ATOM 3252 N N . PRO A 1 411 ? -23.671 -20.411 -10.283 1.00 55.81 411 PRO A N 1
ATOM 3253 C CA . PRO A 1 411 ? -22.941 -20.810 -11.494 1.00 55.81 411 PRO A CA 1
ATOM 3254 C C . PRO A 1 411 ? -21.717 -21.701 -11.222 1.00 55.81 411 PRO A C 1
ATOM 3256 O O . PRO A 1 411 ? -21.149 -22.264 -12.154 1.00 55.81 411 PRO A O 1
ATOM 3259 N N . HIS A 1 412 ? -21.313 -21.849 -9.956 1.00 55.47 412 HIS A N 1
ATOM 3260 C CA . HIS A 1 412 ? -20.154 -22.645 -9.541 1.00 55.47 412 HIS A CA 1
ATOM 3261 C C . HIS A 1 412 ? -20.516 -23.998 -8.911 1.00 55.47 412 HIS A C 1
ATOM 3263 O O . HIS A 1 412 ? -19.618 -24.758 -8.549 1.00 55.47 412 HIS A O 1
ATOM 3269 N N . LYS A 1 413 ? -21.808 -24.342 -8.795 1.00 44.62 413 LYS A N 1
ATOM 3270 C CA . LYS A 1 413 ? -22.209 -25.710 -8.444 1.00 44.62 413 LYS A CA 1
ATOM 3271 C C . LYS A 1 413 ? -22.360 -26.539 -9.724 1.00 44.62 413 LYS A C 1
ATOM 3273 O O . LYS A 1 413 ? -23.155 -26.149 -10.577 1.00 44.62 413 LYS A O 1
ATOM 3278 N N . PRO A 1 414 ? -21.665 -27.683 -9.873 1.00 37.78 414 PRO A N 1
ATOM 3279 C CA . PRO A 1 414 ? -22.003 -28.626 -10.928 1.00 37.78 414 PRO A CA 1
ATOM 3280 C C . PRO A 1 414 ? -23.448 -29.087 -10.723 1.00 37.78 414 PRO A C 1
ATOM 3282 O O . PRO A 1 414 ? -23.835 -29.482 -9.621 1.00 37.78 414 PRO A O 1
ATOM 3285 N N . ASP A 1 415 ? -24.248 -28.989 -11.780 1.00 41.22 415 ASP A N 1
ATOM 3286 C CA . ASP A 1 415 ? -25.643 -29.404 -11.773 1.00 41.22 415 ASP A CA 1
ATOM 3287 C C . ASP A 1 415 ? -25.724 -30.922 -11.506 1.00 41.22 415 ASP A C 1
ATOM 3289 O O . ASP A 1 415 ? -25.230 -31.713 -12.326 1.00 41.22 415 ASP A O 1
ATOM 3293 N N . PRO A 1 416 ? -26.331 -31.368 -10.387 1.00 43.25 416 PRO A N 1
ATOM 3294 C CA . PRO A 1 416 ? -26.466 -32.789 -10.081 1.00 43.25 416 PRO A CA 1
ATOM 3295 C C . PRO A 1 416 ? -27.362 -33.528 -11.091 1.00 43.25 416 PRO A C 1
ATOM 3297 O O . PRO A 1 416 ? -27.365 -34.757 -11.109 1.00 43.25 416 PRO A O 1
ATOM 3300 N N . SER A 1 417 ? -28.090 -32.815 -11.961 1.00 40.41 417 SER A N 1
ATOM 3301 C CA . SER A 1 417 ? -28.919 -33.417 -13.011 1.00 40.41 417 SER A CA 1
ATOM 3302 C C . SER A 1 417 ? -28.135 -33.878 -14.253 1.00 40.41 417 SER A C 1
ATOM 3304 O O . SER A 1 417 ? -28.670 -34.623 -15.072 1.00 40.41 417 SER A O 1
ATOM 3306 N N . SER A 1 418 ? -26.845 -33.540 -14.369 1.00 42.88 418 SER A N 1
ATOM 3307 C CA . SER A 1 418 ? -25.996 -33.958 -15.501 1.00 42.88 418 SER A CA 1
ATOM 3308 C C . SER A 1 418 ? -25.425 -35.387 -15.392 1.00 42.88 418 SER A C 1
ATOM 3310 O O . SER A 1 418 ? -24.799 -35.872 -16.333 1.00 42.88 418 SER A O 1
ATOM 3312 N N . ALA A 1 419 ? -25.676 -36.098 -14.284 1.00 41.12 419 ALA A N 1
ATOM 3313 C CA . ALA A 1 419 ? -25.145 -37.444 -14.022 1.00 41.12 419 ALA A CA 1
ATOM 3314 C C . ALA A 1 419 ? -26.138 -38.607 -14.260 1.00 41.12 419 ALA A C 1
ATOM 3316 O O . ALA A 1 419 ? -25.811 -39.756 -13.965 1.00 41.12 419 ALA A O 1
ATOM 3317 N N . ALA A 1 420 ? -27.329 -38.361 -14.817 1.00 42.09 420 ALA A N 1
ATOM 3318 C CA . ALA A 1 420 ? -28.305 -39.416 -15.111 1.00 42.09 420 ALA A CA 1
ATOM 3319 C C . ALA A 1 420 ? -28.721 -39.399 -16.590 1.00 42.09 420 ALA A C 1
ATOM 3321 O O . ALA A 1 420 ? -29.737 -38.823 -16.964 1.00 42.09 420 ALA A O 1
ATOM 3322 N N . GLY A 1 421 ? -27.924 -40.042 -17.446 1.00 38.41 421 GLY A N 1
ATOM 3323 C CA . GLY A 1 421 ? -28.199 -40.086 -18.882 1.00 38.41 421 GLY A CA 1
ATOM 3324 C C . GLY A 1 421 ? -27.363 -41.096 -19.660 1.00 38.41 421 GLY A C 1
ATOM 3325 O O . GLY A 1 421 ? -26.706 -40.727 -20.623 1.00 38.41 421 GLY A O 1
ATOM 3326 N N . THR A 1 422 ? -27.384 -42.375 -19.277 1.00 37.56 422 THR A N 1
ATOM 3327 C CA . THR A 1 422 ? -26.998 -43.475 -20.183 1.00 37.56 422 THR A CA 1
ATOM 3328 C C . THR A 1 422 ? -28.156 -44.463 -20.303 1.00 37.56 422 THR A C 1
ATOM 3330 O O . THR A 1 422 ? -28.223 -45.490 -19.636 1.00 37.56 422 THR A O 1
ATOM 3333 N N . GLY A 1 423 ? -29.117 -44.117 -21.163 1.00 33.53 423 GLY A N 1
ATOM 3334 C CA . GLY A 1 423 ? -30.073 -45.081 -21.698 1.00 33.53 423 GLY A CA 1
ATOM 3335 C C . GLY A 1 423 ? -29.340 -46.044 -22.630 1.00 33.53 423 GLY A C 1
ATOM 3336 O O . GLY A 1 423 ? -28.805 -45.627 -23.655 1.00 33.53 423 GLY A O 1
ATOM 3337 N N . GLY A 1 424 ? -29.275 -47.320 -22.251 1.00 34.00 424 GLY A N 1
ATOM 3338 C CA . GLY A 1 424 ? -28.746 -48.383 -23.105 1.00 34.00 424 GLY A CA 1
ATOM 3339 C C . GLY A 1 424 ? -29.665 -48.641 -24.308 1.00 34.00 424 GLY A C 1
ATOM 3340 O O . GLY A 1 424 ? -30.887 -48.583 -24.153 1.00 34.00 424 GLY A O 1
ATOM 3341 N N . PRO A 1 425 ? -29.124 -48.934 -25.504 1.00 41.25 425 PRO A N 1
ATOM 3342 C CA . PRO A 1 425 ? -29.949 -49.248 -26.658 1.00 41.25 425 PRO A CA 1
ATOM 3343 C C . PRO A 1 425 ? -30.454 -50.694 -26.580 1.00 41.25 425 PRO A C 1
ATOM 3345 O O . PRO A 1 425 ? -29.684 -51.650 -26.489 1.00 41.25 425 PRO A O 1
ATOM 3348 N N . SER A 1 426 ? -31.773 -50.840 -26.651 1.00 38.94 426 SER A N 1
ATOM 3349 C CA . SER A 1 426 ? -32.482 -52.086 -26.920 1.00 38.94 426 SER A CA 1
ATOM 3350 C C . SER A 1 426 ? -32.302 -52.489 -28.392 1.00 38.94 426 SER A C 1
ATOM 3352 O O . SER A 1 426 ? -32.723 -51.777 -29.301 1.00 38.94 426 SER A O 1
ATOM 3354 N N . GLY A 1 427 ? -31.672 -53.645 -28.624 1.00 33.25 427 GLY A N 1
ATOM 3355 C CA . GLY A 1 427 ? -31.554 -54.308 -29.930 1.00 33.25 427 GLY A CA 1
ATOM 3356 C C . GLY A 1 427 ? -32.330 -55.637 -29.960 1.00 33.25 427 GLY A C 1
ATOM 3357 O O . GLY A 1 427 ? -32.515 -56.242 -28.904 1.00 33.25 427 GLY A O 1
ATOM 3358 N N . PRO A 1 428 ? -32.835 -56.078 -31.128 1.00 39.59 428 PRO A N 1
ATOM 3359 C CA . PRO A 1 428 ? -34.046 -56.894 -31.228 1.00 39.59 428 PRO A CA 1
ATOM 3360 C C . PRO A 1 428 ? -33.826 -58.412 -31.133 1.00 39.59 428 PRO A C 1
ATOM 3362 O O . PRO A 1 428 ? -32.744 -58.940 -31.380 1.00 39.59 428 PRO A O 1
ATOM 3365 N N . ALA A 1 429 ? -34.925 -59.096 -30.805 1.00 38.25 429 ALA A N 1
ATOM 3366 C CA . ALA A 1 429 ? -35.064 -60.537 -30.639 1.00 38.25 429 ALA A CA 1
ATOM 3367 C C . ALA A 1 429 ? -34.766 -61.350 -31.915 1.00 38.25 429 ALA A C 1
ATOM 3369 O O . ALA A 1 429 ? -35.236 -61.016 -33.003 1.00 38.25 429 ALA A O 1
ATOM 3370 N N . GLN A 1 430 ? -34.064 -62.476 -31.747 1.00 39.50 430 GLN A N 1
ATOM 3371 C CA . GLN A 1 430 ? -34.004 -63.573 -32.719 1.00 39.50 430 GLN A CA 1
ATOM 3372 C C . GLN A 1 430 ? -34.941 -64.718 -32.290 1.00 39.50 430 GLN A C 1
ATOM 3374 O O . GLN A 1 430 ? -35.068 -64.972 -31.089 1.00 39.50 430 GLN A O 1
ATOM 3379 N N . PRO A 1 431 ? -35.606 -65.412 -33.234 1.00 46.56 431 PRO A N 1
ATOM 3380 C CA . PRO A 1 431 ? -36.547 -66.479 -32.923 1.00 46.56 431 PRO A CA 1
ATOM 3381 C C . PRO A 1 431 ? -35.856 -67.839 -32.752 1.00 46.56 431 PRO A C 1
ATOM 3383 O O . PRO A 1 431 ? -34.759 -68.085 -33.248 1.00 46.56 431 PRO A O 1
ATOM 3386 N N . ALA A 1 432 ? -36.555 -68.721 -32.042 1.00 41.38 432 ALA A N 1
ATOM 3387 C CA . ALA A 1 432 ? -36.149 -70.071 -31.686 1.00 41.38 432 ALA A CA 1
ATOM 3388 C C . ALA A 1 432 ? -35.891 -70.990 -32.894 1.00 41.38 432 ALA A C 1
ATOM 3390 O O . ALA A 1 432 ? -36.635 -70.979 -33.874 1.00 41.38 432 ALA A O 1
ATOM 3391 N N . GLY A 1 433 ? -34.890 -71.861 -32.748 1.00 34.84 433 GLY A N 1
ATOM 3392 C CA . GLY A 1 433 ? -34.645 -73.015 -33.604 1.00 34.84 433 GLY A CA 1
ATOM 3393 C C . GLY A 1 433 ? -34.161 -74.193 -32.763 1.00 34.84 433 GLY A C 1
ATOM 3394 O O . GLY A 1 433 ? -33.115 -74.129 -32.130 1.00 34.84 433 GLY A O 1
ATOM 3395 N N . THR A 1 434 ? -34.975 -75.241 -32.737 1.00 43.31 434 THR A N 1
ATOM 3396 C CA . THR A 1 434 ? -34.741 -76.569 -32.163 1.00 43.31 434 THR A CA 1
ATOM 3397 C C . THR A 1 434 ? -33.667 -77.350 -32.923 1.00 43.31 434 THR A C 1
ATOM 3399 O O . THR A 1 434 ? -33.774 -77.441 -34.147 1.00 43.31 434 THR A O 1
ATOM 3402 N N . SER A 1 435 ? -32.721 -77.969 -32.206 1.00 42.88 435 SER A N 1
ATOM 3403 C CA . SER A 1 435 ? -32.113 -79.309 -32.406 1.00 42.88 435 SER A CA 1
ATOM 3404 C C . SER A 1 435 ? -31.005 -79.507 -31.380 1.00 42.88 435 SER A C 1
ATOM 3406 O O . SER A 1 435 ? -30.089 -78.656 -31.373 1.00 42.88 435 SER A O 1
#

InterPro domains:
  IPR004030 Nitric oxide synthase, N-terminal [PF02898] (48-394)
  IPR004030 Nitric oxide synthase, N-terminal [PS60001] (104-111)
  IPR036119 Nitric oxide synthase, N-terminal domain superfamily [SSF56512] (47-395)
  IPR044940 Nitric oxide synthase, domain 2 superfamily [G3DSA:3.90.440.10] (121-231)
  IPR044943 Nitric oxide synthase, domain 1 superfamily [G3DSA:3.90.340.10] (49-368)
  IPR044944 Nitric oxide synthase, domain 3 superfamily [G3DSA:3.90.1230.10] (232-342)
  IPR050607 Nitric Oxide Synthase (NOS) [PTHR43410] (64-395)

Foldseek 3Di:
DDDDDDDDDDDDDDDDDDPDDDDDDDPDDPPPPDFLFDDDDPDQFDLVLLLVLLVVCVVVPVPRPDSVVVSVVQVVQCVVFVGGDDDPVLVLVQQLVQLCQRQLDLQNLCSNQEAEAEAQVDADQVSVLVVLLVQLVVQPVQQAGGKYKYFYHFQTVVFHTKAWPDQFQWAFAWDDDDPDIAAWLVCDQVNVLVVLVPDDFPRHNGTTAWTWMAGPPPGTDTHRRDPSSWDKFQFAFPPQRCVSVVRDIDTFWGWGFQWWFDGSRHIRRGMTITDTAALCVVLVPQCCPPNHVNCQVVQLVSVVHPPVDVVVVSSVVSSVRSSNRSVVRSVVSSHDYHYLQVSLVSSVVSCVVCVVVVHFRHHDLVNNQRPPPRVVGPSNPDDGHSDGDPSHIHDGDDDDRPDPPPPPDSPPDDDPVVPPDDDDDDDDDDDDDDD

Radius of gyration: 28.83 Å; chains: 1; bounding box: 77×143×64 Å

Secondary structure (DSSP, 8-state):
--------------------------S---S---TTSPPPPSSS--HHHHHHHHHHHHHH-TTSPPHHHHHHHHHHHHHHHSS----HHHHHHHHHHHHHT-TT-S-GGGGGG-EEEE-TT--SHHHHHHHHHHHHHHHHGGG----EEEE-PPPBTTBPPPEE-SSBSS-B-EEEETTEEEE-GGGHHHHHHHHHTT----SSTTPBPPEEEEETTTEEEEEPPPGGG--EEE---SS-GGGGGG--EEES--EE-SPPEEETTEEES---EE---BHHHIIIIITT-TTTT--HHHHHHHTT--TT-GGGTHHHHHHHHHHHHHHHHHHHTT---B-HHHHHHHHHHHHHHHHHTTPPPB--HHHHS-SSSGGGSGGGG---B----SSEEPPPP---PPP---TT--TTSPPGGGG----PPP-PPPPP---

Sequence (435 aa):
MGGGESRFRGFYSDSTFTVRALRRESPVTTDGRQRGLPVPPDQPVDLDEAEAFFQLRAAEDPSAPDPFTRLAAAVREHNERGVFTHTTAELEFGARVAWRNANRCIGRLYWRSLVVRDRRHVRYPDSIANECIEHLRLATNGGRIRPVITIFAPDEPGRAAPRIRNEQLVRYAGYRKGDVIMGDPHFESFTRWVESLGWAGKGTAFDVLPLVIETAKEGVTLFDIPEDAILEVELSHPDLPWFADLGLKWHAVPAISAMPLRVGGVTYPTAPFNGWYMGTEIGSRNLVDPDRYDMLETVGRRLGFDVSDTRSLWKDRALVEINRAVISSFDQAGVKLADHHAESERFMAFVAKEQKAGRTPTAEWSWVVPPMSGASLPIYHQYYDESLHLPGFLPSVEWSPPSTDWGGGCPHKPDPSSAAGTGGPSGPAQPAGTS

pLDDT: mean 87.17, std 21.9, range [23.67, 98.94]